Protein AF-A0A847V6Z3-F1 (afdb_monomer)

Sequence (481 aa):
MHSYRGIRRPATFFISTILIGAVSGVVPIGMDSVTYDQAKTHYAAGGTAWAGAWEASEIAVIRQHLLEARTAYANCLETTNAVNDPANAANLALLRTISAAYVDLADAALAMYDGAGAYAAGRYQMTSANYAAAATSFGSAAEKFDSSKTLFSRATGRLQSVVYAGTEFGDGTAYTAAIVSILDGKAAYMEEFSRYAAGWQHTALAYRAHANGDQATARSEASQGMVLFDGLRGSAAFGADAAANYGVLAALAGTPPSAPTTGPLNQINRGNTVFIGEFGLNLVSAGVTNGMTLGWFQAGSNVLAGSPDDMLIVSDAANFNVGAGTREGAWYDVNNRGAVPVINVKDPSLALRILRVNADGSTADVTDKTVTQSDRLTFRVDSNLAAVNEQRGAPAMVTIKVSDPNGNVYSHLLTTDATGADVLNSLQVGVTSDVYRVPGAGENGAMWYTDNANYGRGEYKAWAECNLNGMKDNYKDPSGA

Solvent-accessible surface area (backbone atoms only — not comparable to full-atom values): 25277 Å² total; per-residue (Å²): 134,90,83,90,82,88,86,84,86,83,88,79,88,83,82,91,79,90,80,91,76,93,78,85,89,82,91,77,92,83,71,86,71,68,45,72,68,58,24,50,52,24,42,51,49,14,50,53,24,46,51,48,28,71,73,42,86,48,69,72,58,22,51,48,21,32,52,51,13,26,50,23,13,48,52,17,30,53,41,38,73,68,38,89,50,81,92,46,44,46,44,38,52,36,50,32,40,50,23,52,18,48,30,29,43,28,52,15,54,49,26,40,55,52,12,52,52,27,37,54,51,13,53,54,25,48,78,68,68,37,21,70,63,10,19,56,24,10,42,55,12,14,55,24,14,43,48,15,18,54,24,29,54,50,19,39,57,35,54,74,67,59,61,41,78,86,32,93,84,45,84,50,64,70,62,48,56,57,50,37,58,54,41,53,52,49,19,56,51,24,44,53,49,12,39,48,26,40,16,50,14,24,42,22,48,13,54,41,24,47,76,72,67,37,58,69,57,12,28,54,26,16,51,54,15,29,60,36,17,53,80,28,45,84,38,93,88,44,11,71,62,22,44,53,51,27,42,55,27,24,55,71,38,74,44,79,56,73,71,64,84,62,71,31,84,40,51,34,46,54,50,31,77,45,40,46,8,27,42,54,24,23,30,49,73,32,72,45,48,63,70,39,44,33,22,30,51,64,90,92,59,58,76,86,81,54,78,58,83,44,78,45,73,34,77,41,23,69,55,31,65,37,48,69,83,61,72,68,41,48,27,26,41,67,88,68,65,65,100,62,36,37,35,27,35,36,78,78,48,81,44,71,41,37,25,38,46,43,98,88,51,51,74,45,86,43,60,101,53,92,77,57,80,66,40,30,26,29,44,33,41,41,32,70,48,19,57,39,22,77,71,34,75,49,47,43,52,35,38,50,42,41,24,46,67,88,67,53,67,51,82,54,36,50,16,36,34,92,87,68,48,83,41,79,26,79,38,67,44,65,35,71,36,45,74,26,71,50,85,25,80,15,57,75,33,16,30,31,34,47,59,44,89,93,50,78,89,73,63,67,50,74,47,67,46,55,54,56,54,49,16,50,78,44,25,68,59,80,82,74,118

Mean predicted aligned error: 17.6 Å

Radius of gyration: 31.76 Å; Cα contacts (8 Å, |Δi|>4): 892; chains: 1; bounding box: 58×81×106 Å

Foldseek 3Di:
DDDDDDDDDDDDDDDDDDDDDDDDDDDDDDDPQLDPVLLVVLQVQLVVLCVQLVVDPDPVSNLVSLVSNLVSLVVSLVSLVRDDDPLQVLVSQQSNLLSLLSNLQSLLVNLQSQLVVLQVQLVVCVVVLVLVSSLVSLLSSLVSLLSSLVSLVVSLVSLCVHDPPPHPVPDCPVVSVVVSVVSNVSSVVSNLRSLLSNLSSLVSQLSVCVVVVNLVSNLVSLVSSLVSLLVCLPPPVCNVVSQVSQCVSCVSNPHHRDHRPPLGLQEAAFQAEDEAQFWQHALVNLVDDAQFKKAADPPPDDLVPDHGPDIDGHRDNRIDHRAQPHDAAFIDGNVDGDPTGSYGYDYKDKDKWKWWQDLVLDTDTQRVHDDDQQTFIWMKIQIPQLSSCVRRVWFFKKAKWKAAPVGDIDQWAWDAAPVRDIDTDGRIDGDNDNIGTQAARHRSRGRHRCNPPVHDDDDMDMDMDTCSNNRCVRHDDVVPD

Secondary structure (DSSP, 8-state):
----------------------------S------HHHHHHHHHHHHHHHHHHHH--SHHHHHHHHHHHHHHHHHHHHHHHH---GGGHHHHHHHHHHHHHHHHHHHHHHHHHHHHHHHHHHHHHHHTT-HHHHHHHHHHHHHHHHHHHHHHHHHHHHHHT---TT-TT---HHHHHHHHHHHHHHHHHHHHHHHHHHHHHHHHHHHHHHHTT-HHHHHHHHHHHHHHHHTTTT-TTTHHHHHHHHHHHHHHTTS------SS-TTB--TT-EEETT--SBB-GGGT--TTPEEEE--TT--TTTSPPSEEEE-S-SSSB---TTPPSEEEEESSS--SS-SEEEE---EEEEEEEEPTTS-EEE-TTS---TT-EEEEEEEESTHHHHHHHSSPEEEEEEEE-TTSPBPSEEEEE-TTS-EEEEESEEEE-SSEEEPPPSSGGG-SEETTSTT--SS--EEEEEE-GGGHHHHSS-TT--

pLDDT: mean 82.25, std 18.71, range [22.94, 98.31]

Nearest PDB structures (foldseek):
  8ga7-assembly1_A  TM=3.301E-01  e=3.474E-01  synthetic construct
  8gjg-assembly1_A  TM=2.872E-01  e=2.477E-01  synthetic construct
  8fit-assembly1_A  TM=2.644E-01  e=5.632E-01  synthetic construct
  8qah-assembly2_B  TM=2.687E-01  e=1.006E+00  synthetic construct
  5cwq-assembly1_A  TM=2.459E-01  e=2.287E+00  synthetic construct

Structure (mmCIF, N/CA/C/O backbone):
data_AF-A0A847V6Z3-F1
#
_entry.id   AF-A0A847V6Z3-F1
#
loop_
_atom_site.group_PDB
_atom_site.id
_atom_site.type_symbol
_atom_site.label_atom_id
_atom_site.label_alt_id
_atom_site.label_comp_id
_atom_site.label_asym_id
_atom_site.label_entity_id
_atom_site.label_seq_id
_atom_site.pdbx_PDB_ins_code
_atom_site.Cartn_x
_atom_site.Cartn_y
_atom_site.Cartn_z
_atom_site.occupancy
_atom_site.B_iso_or_equiv
_atom_site.auth_seq_id
_atom_site.auth_comp_id
_atom_site.auth_asym_id
_atom_site.auth_atom_id
_atom_site.pdbx_PDB_model_num
ATOM 1 N N . MET A 1 1 ? 0.651 51.426 -16.068 1.00 28.17 1 MET A N 1
ATOM 2 C CA . MET A 1 1 ? 1.218 52.517 -16.892 1.00 28.17 1 MET A CA 1
ATOM 3 C C . MET A 1 1 ? 2.400 51.931 -17.663 1.00 28.17 1 MET A C 1
ATOM 5 O O . MET A 1 1 ? 3.298 51.442 -17.002 1.00 28.17 1 MET A O 1
ATOM 9 N N . HIS A 1 2 ? 2.341 51.962 -19.006 1.00 25.89 2 HIS A N 1
ATOM 10 C CA . HIS A 1 2 ? 3.351 51.542 -20.010 1.00 25.89 2 HIS A CA 1
ATOM 11 C C . HIS A 1 2 ? 3.792 50.059 -20.046 1.00 25.89 2 HIS A C 1
ATOM 13 O O . HIS A 1 2 ? 4.112 49.492 -19.019 1.00 25.89 2 HIS A O 1
ATOM 19 N N . SER A 1 3 ? 3.939 49.371 -21.184 1.00 26.00 3 SER A N 1
ATOM 20 C CA . SER A 1 3 ? 3.443 49.525 -22.561 1.00 26.00 3 SER A CA 1
ATOM 21 C C . SER A 1 3 ? 3.747 48.222 -23.332 1.00 26.00 3 SER A C 1
ATOM 23 O O . SER A 1 3 ? 4.693 47.507 -23.019 1.00 26.00 3 SER A O 1
ATOM 25 N N . TYR A 1 4 ? 2.922 47.953 -24.338 1.00 24.67 4 TYR A N 1
ATOM 26 C CA . TYR A 1 4 ? 2.870 46.825 -25.275 1.00 24.67 4 TYR A CA 1
ATOM 27 C C . TYR A 1 4 ? 3.973 46.823 -26.362 1.00 24.67 4 TYR A C 1
ATOM 29 O O . TYR A 1 4 ? 4.343 47.893 -26.842 1.00 24.67 4 TYR A O 1
ATOM 37 N N . ARG A 1 5 ? 4.352 45.622 -26.850 1.00 25.86 5 ARG A N 1
ATOM 38 C CA . ARG A 1 5 ? 4.636 45.194 -28.259 1.00 25.86 5 ARG A CA 1
ATOM 39 C C . ARG A 1 5 ? 5.151 43.736 -28.194 1.00 25.86 5 ARG A C 1
ATOM 41 O O . ARG A 1 5 ? 6.168 43.500 -27.567 1.00 25.86 5 ARG A O 1
ATOM 48 N N . GLY A 1 6 ? 4.433 42.689 -28.622 1.00 23.86 6 GLY A N 1
ATOM 49 C CA . GLY A 1 6 ? 4.052 42.336 -30.000 1.00 23.86 6 GLY A CA 1
ATOM 50 C C . GLY A 1 6 ? 5.198 41.549 -30.664 1.00 23.86 6 GLY A C 1
ATOM 51 O O . GLY A 1 6 ? 6.251 42.136 -30.859 1.00 23.86 6 GLY A O 1
ATOM 52 N N . ILE A 1 7 ? 5.057 40.246 -30.967 1.00 23.84 7 ILE A N 1
ATOM 53 C CA . ILE A 1 7 ? 4.913 39.720 -32.344 1.00 23.84 7 ILE A CA 1
ATOM 54 C C . ILE A 1 7 ? 4.455 38.233 -32.333 1.00 23.84 7 ILE A C 1
ATOM 56 O O . ILE A 1 7 ? 5.146 37.347 -31.849 1.00 23.84 7 ILE A O 1
ATOM 60 N N . ARG A 1 8 ? 3.248 38.035 -32.887 1.00 23.56 8 ARG A N 1
ATOM 61 C CA . ARG A 1 8 ? 2.703 36.983 -33.785 1.00 23.56 8 ARG A CA 1
ATOM 62 C C . ARG A 1 8 ? 3.029 35.489 -33.576 1.00 23.56 8 ARG A C 1
ATOM 64 O O . ARG A 1 8 ? 4.095 35.006 -33.931 1.00 23.56 8 ARG A O 1
ATOM 71 N N . ARG A 1 9 ? 1.971 34.743 -33.229 1.00 28.58 9 ARG A N 1
ATOM 72 C CA . ARG A 1 9 ? 1.729 33.341 -33.626 1.00 28.58 9 ARG A CA 1
ATOM 73 C C . ARG A 1 9 ? 1.228 33.272 -35.080 1.00 28.58 9 ARG A C 1
ATOM 75 O O . ARG A 1 9 ? 0.547 34.209 -35.506 1.00 28.58 9 ARG A O 1
ATOM 82 N N . PRO A 1 10 ? 1.368 32.119 -35.749 1.00 23.59 10 PRO A N 1
ATOM 83 C CA . PRO A 1 10 ? 0.297 31.592 -36.576 1.00 23.59 10 PRO A CA 1
ATOM 84 C C . PRO A 1 10 ? -0.229 30.277 -35.994 1.00 23.59 10 PRO A C 1
ATOM 86 O O . PRO A 1 10 ? 0.521 29.376 -35.629 1.00 23.59 10 PRO A O 1
ATOM 89 N N . ALA A 1 11 ? -1.552 30.215 -35.890 1.00 27.08 11 ALA A N 1
ATOM 90 C CA . ALA A 1 11 ? -2.308 28.991 -35.728 1.00 27.08 11 ALA A CA 1
ATOM 91 C C . ALA A 1 11 ? -2.389 28.283 -37.084 1.00 27.08 11 ALA A C 1
ATOM 93 O O . ALA A 1 11 ? -2.680 28.936 -38.086 1.00 27.08 11 ALA A O 1
ATOM 94 N N . THR A 1 12 ? -2.221 26.963 -37.095 1.00 24.16 12 THR A N 1
ATOM 95 C CA . THR A 1 12 ? -2.609 26.135 -38.238 1.00 24.16 12 THR A CA 1
ATOM 96 C C . THR A 1 12 ? -3.483 24.999 -37.728 1.00 24.16 12 THR A C 1
ATOM 98 O O . THR A 1 12 ? -3.008 24.029 -37.146 1.00 24.16 12 THR A O 1
ATOM 101 N N . PHE A 1 13 ? -4.788 25.184 -37.919 1.00 24.31 13 PHE A N 1
ATOM 102 C CA . PHE A 1 13 ? -5.783 24.123 -38.025 1.00 24.31 13 PHE A CA 1
ATOM 103 C C . PHE A 1 13 ? -5.398 23.209 -39.195 1.00 24.31 13 PHE A C 1
ATOM 105 O O . PHE A 1 13 ? -5.141 23.721 -40.283 1.00 24.31 13 PHE A O 1
ATOM 112 N N . PHE A 1 14 ? -5.454 21.887 -39.026 1.00 22.94 14 PHE A N 1
ATOM 113 C CA . PHE A 1 14 ? -5.638 20.987 -40.163 1.00 22.94 14 PHE A CA 1
ATOM 114 C C . PHE A 1 14 ? -6.840 20.081 -39.921 1.00 22.94 14 PHE A C 1
ATOM 116 O O . PHE A 1 14 ? -6.891 19.277 -38.993 1.00 22.94 14 PHE A O 1
ATOM 123 N N . ILE A 1 15 ? -7.835 20.316 -40.769 1.00 23.59 15 ILE A N 1
ATOM 124 C CA . ILE A 1 15 ? -9.078 19.578 -40.928 1.00 23.59 15 ILE A CA 1
ATOM 125 C C . ILE A 1 15 ? -8.773 18.309 -41.732 1.00 23.59 15 ILE A C 1
ATOM 127 O O . ILE A 1 15 ? -8.023 18.342 -42.705 1.00 23.59 15 ILE A O 1
ATOM 131 N N . SER A 1 16 ? -9.386 17.200 -41.320 1.00 27.44 16 SER A N 1
ATOM 132 C CA . SER A 1 16 ? -9.438 15.939 -42.060 1.00 27.44 16 SER A CA 1
ATOM 133 C C . SER A 1 16 ? -10.094 16.115 -43.428 1.00 27.44 16 SER A C 1
ATOM 135 O O . SER A 1 16 ? -11.208 16.625 -43.516 1.00 27.44 16 SER A O 1
ATOM 137 N N . THR A 1 17 ? -9.476 15.601 -44.490 1.00 25.45 17 THR A N 1
ATOM 138 C CA . THR A 1 17 ? -10.199 15.148 -45.689 1.00 25.45 17 THR A CA 1
ATOM 139 C C . THR A 1 17 ? -9.391 14.038 -46.362 1.00 25.45 17 THR A C 1
ATOM 141 O O . THR A 1 17 ? -8.357 14.292 -46.970 1.00 25.45 17 THR A O 1
ATOM 144 N N . ILE A 1 18 ? -9.862 12.796 -46.231 1.00 27.97 18 ILE A N 1
ATOM 145 C CA . ILE A 1 18 ? -9.430 11.663 -47.055 1.00 27.97 18 ILE A CA 1
ATOM 146 C C . ILE A 1 18 ? -10.244 11.744 -48.347 1.00 27.97 18 ILE A C 1
ATOM 148 O O . ILE A 1 18 ? -11.468 11.615 -48.310 1.00 27.97 18 ILE A O 1
ATOM 152 N N . LEU A 1 19 ? -9.577 11.971 -49.479 1.00 23.50 19 LEU A N 1
ATOM 153 C CA . LEU A 1 19 ? -10.175 11.839 -50.804 1.00 23.50 19 LEU A CA 1
ATOM 154 C C . LEU A 1 19 ? -9.671 10.532 -51.427 1.00 23.50 19 LEU A C 1
ATOM 156 O O . LEU A 1 19 ? -8.484 10.379 -51.707 1.00 23.50 19 LEU A O 1
ATOM 160 N N . ILE A 1 20 ? -10.587 9.584 -51.616 1.00 37.03 20 ILE A N 1
ATOM 161 C CA . ILE A 1 20 ? -10.365 8.345 -52.364 1.00 37.03 20 ILE A CA 1
ATOM 162 C C . ILE A 1 20 ? -10.402 8.695 -53.855 1.00 37.03 20 ILE A C 1
ATOM 164 O O . ILE A 1 20 ? -11.413 9.189 -54.349 1.00 37.03 20 ILE A O 1
ATOM 168 N N . GLY A 1 21 ? -9.315 8.413 -54.571 1.00 26.03 21 GLY A N 1
ATOM 169 C CA . GLY A 1 21 ? -9.250 8.484 -56.027 1.00 26.03 21 GLY A CA 1
ATOM 170 C C . GLY A 1 21 ? -8.471 7.292 -56.569 1.00 26.03 21 GLY A C 1
ATOM 171 O O . GLY A 1 21 ? -7.253 7.234 -56.436 1.00 26.03 21 GLY A O 1
ATOM 172 N N . ALA A 1 22 ? -9.178 6.330 -57.159 1.00 36.47 22 ALA A N 1
ATOM 173 C CA . ALA A 1 22 ? -8.574 5.246 -57.921 1.00 36.47 22 ALA A CA 1
ATOM 174 C C . ALA A 1 22 ? -8.171 5.759 -59.312 1.00 36.47 22 ALA A C 1
ATOM 176 O O . ALA A 1 22 ? -9.026 6.257 -60.042 1.00 36.47 22 ALA A O 1
ATOM 177 N N . VAL A 1 23 ? -6.904 5.588 -59.700 1.00 29.31 23 VAL A N 1
ATOM 178 C CA . VAL A 1 23 ? -6.476 5.604 -61.108 1.00 29.31 23 VAL A CA 1
ATOM 179 C C . VAL A 1 23 ? -5.430 4.512 -61.314 1.00 29.31 23 VAL A C 1
ATOM 181 O O . VAL A 1 23 ? -4.400 4.468 -60.645 1.00 29.31 23 VAL A O 1
ATOM 184 N N . SER A 1 24 ? -5.738 3.606 -62.236 1.00 33.91 24 SER A N 1
ATOM 185 C CA . SER A 1 24 ? -4.881 2.520 -62.691 1.00 33.91 24 SER A CA 1
ATOM 186 C C . SER A 1 24 ? -3.694 3.029 -63.514 1.00 33.91 24 SER A C 1
ATOM 188 O O . SER A 1 24 ? -3.864 3.846 -64.411 1.00 33.91 24 SER A O 1
ATOM 190 N N . GLY A 1 25 ? -2.524 2.434 -63.265 1.00 44.69 25 GLY A N 1
ATOM 191 C CA . GLY A 1 25 ? -1.534 2.097 -64.290 1.00 44.69 25 GLY A CA 1
ATOM 192 C C . GLY A 1 25 ? -0.733 3.230 -64.929 1.00 44.69 25 GLY A C 1
ATOM 193 O O . GLY A 1 25 ? -0.980 3.545 -66.082 1.00 44.69 25 GLY A O 1
ATOM 194 N N . VAL A 1 26 ? 0.318 3.697 -64.245 1.00 31.36 26 VAL A N 1
ATOM 195 C CA . VAL A 1 26 ? 1.636 4.041 -64.822 1.00 31.36 26 VAL A CA 1
ATOM 196 C C . VAL A 1 26 ? 2.671 3.830 -63.709 1.00 31.36 26 VAL A C 1
ATOM 198 O O . VAL A 1 26 ? 2.477 4.330 -62.606 1.00 31.36 26 VAL A O 1
ATOM 201 N N . VAL A 1 27 ? 3.751 3.088 -63.969 1.00 44.22 27 VAL A N 1
ATOM 202 C CA . VAL A 1 27 ? 4.926 3.016 -63.081 1.00 44.22 27 VAL A CA 1
ATOM 203 C C . VAL A 1 27 ? 5.887 4.144 -63.462 1.00 44.22 27 VAL A C 1
ATOM 205 O O . VAL A 1 27 ? 6.318 4.175 -64.617 1.00 44.22 27 VAL A O 1
ATOM 208 N N . PRO A 1 28 ? 6.284 5.017 -62.518 1.00 37.88 28 PRO A N 1
ATOM 209 C CA . PRO A 1 28 ? 7.548 5.729 -62.622 1.00 37.88 28 PRO A CA 1
ATOM 210 C C . PRO A 1 28 ? 8.499 5.386 -61.467 1.00 37.88 28 PRO A C 1
ATOM 212 O O . PRO A 1 28 ? 8.147 5.346 -60.292 1.00 37.88 28 PRO A O 1
ATOM 215 N N . ILE A 1 29 ? 9.732 5.143 -61.892 1.00 43.31 29 ILE A N 1
ATOM 216 C CA . ILE A 1 29 ? 10.972 4.876 -61.169 1.00 43.31 29 ILE A CA 1
ATOM 217 C C . ILE A 1 29 ? 11.261 6.006 -60.165 1.00 43.31 29 ILE A C 1
ATOM 219 O O . ILE A 1 29 ? 11.210 7.177 -60.537 1.00 43.31 29 ILE A O 1
ATOM 223 N N . GLY A 1 30 ? 11.596 5.637 -58.921 1.00 36.31 30 GLY A N 1
ATOM 224 C CA . GLY A 1 30 ? 11.995 6.568 -57.857 1.00 36.31 30 GLY A CA 1
ATOM 225 C C . GLY A 1 30 ? 11.193 6.459 -56.556 1.00 36.31 30 GLY A C 1
ATOM 226 O O . GLY A 1 30 ? 10.849 7.484 -55.982 1.00 36.31 30 GLY A O 1
ATOM 227 N N . MET A 1 31 ? 10.858 5.252 -56.090 1.00 39.50 31 MET A N 1
ATOM 228 C CA . MET A 1 31 ? 10.530 5.057 -54.673 1.00 39.50 31 MET A CA 1
ATOM 229 C C . MET A 1 31 ? 11.810 4.603 -53.987 1.00 39.50 31 MET A C 1
ATOM 231 O O . MET A 1 31 ? 12.347 3.563 -54.367 1.00 39.50 31 MET A O 1
ATOM 235 N N . ASP A 1 32 ? 12.301 5.362 -53.009 1.00 48.00 32 ASP A N 1
ATOM 236 C CA . ASP A 1 32 ? 13.243 4.825 -52.030 1.00 48.00 32 ASP A CA 1
ATOM 237 C C . ASP A 1 32 ? 12.565 3.596 -51.413 1.00 48.00 32 ASP A C 1
ATOM 239 O O . ASP A 1 32 ? 11.625 3.719 -50.627 1.00 48.00 32 ASP A O 1
ATOM 243 N N . SER A 1 33 ? 12.942 2.399 -51.866 1.00 67.25 33 SER A N 1
ATOM 244 C CA . SER A 1 33 ? 12.364 1.162 -51.357 1.00 67.25 33 SER A CA 1
ATOM 245 C C . SER A 1 33 ? 12.696 1.097 -49.878 1.00 67.25 33 SER A C 1
ATOM 247 O O . SER A 1 33 ? 13.878 1.120 -49.534 1.00 67.25 33 SER A O 1
ATOM 249 N N . VAL A 1 34 ? 11.679 1.036 -49.019 1.00 77.94 34 VAL A N 1
ATOM 250 C CA . VAL A 1 34 ? 11.898 0.890 -47.581 1.00 77.94 34 VAL A CA 1
ATOM 251 C C . VAL A 1 34 ? 12.823 -0.296 -47.311 1.00 77.94 34 VAL A C 1
ATOM 253 O O . VAL A 1 34 ? 12.626 -1.374 -47.877 1.00 77.94 34 VAL A O 1
ATOM 256 N N . THR A 1 35 ? 13.864 -0.096 -46.501 1.00 91.00 35 THR A N 1
ATOM 257 C CA . THR A 1 35 ? 14.919 -1.104 -46.289 1.00 91.00 35 THR A CA 1
ATOM 258 C C . THR A 1 35 ? 14.943 -1.643 -44.864 1.00 91.00 35 THR A C 1
ATOM 260 O O . THR A 1 35 ? 14.463 -1.014 -43.918 1.00 91.00 35 THR A O 1
ATOM 263 N N . TYR A 1 36 ? 15.575 -2.807 -44.688 1.00 91.25 36 TYR A N 1
ATOM 264 C CA . TYR A 1 36 ? 15.895 -3.333 -43.361 1.00 91.25 36 TYR A CA 1
ATOM 265 C C . TYR A 1 36 ? 16.751 -2.352 -42.534 1.00 91.25 36 TYR A C 1
ATOM 267 O O . TYR A 1 36 ? 16.512 -2.173 -41.339 1.00 91.25 36 TYR A O 1
ATOM 275 N N . ASP A 1 37 ? 17.700 -1.650 -43.162 1.00 92.69 37 ASP A N 1
ATOM 276 C CA . ASP A 1 37 ? 18.532 -0.661 -42.469 1.00 92.69 37 ASP A CA 1
ATOM 277 C C . ASP A 1 37 ? 17.717 0.527 -41.939 1.00 92.69 37 ASP A C 1
ATOM 279 O O . ASP A 1 37 ? 17.954 0.970 -40.816 1.00 92.69 37 ASP A O 1
ATOM 283 N N . GLN A 1 38 ? 16.703 0.988 -42.679 1.00 93.06 38 GLN A N 1
ATOM 284 C CA . GLN A 1 38 ? 15.783 2.023 -42.195 1.00 93.06 38 GLN A CA 1
ATOM 285 C C . GLN A 1 38 ? 14.971 1.542 -40.982 1.00 93.06 38 GLN A C 1
ATOM 287 O O . GLN A 1 38 ? 14.821 2.288 -40.012 1.00 93.06 38 GLN A O 1
ATOM 292 N N . ALA A 1 39 ? 14.514 0.283 -40.977 1.00 94.00 39 ALA A N 1
ATOM 293 C CA . ALA A 1 39 ? 13.859 -0.303 -39.805 1.00 94.00 39 ALA A CA 1
ATOM 294 C C . ALA A 1 39 ? 14.789 -0.306 -38.578 1.00 94.00 39 ALA A C 1
ATOM 296 O O . ALA A 1 39 ? 14.373 0.095 -37.491 1.00 94.00 39 ALA A O 1
ATOM 297 N N . LYS A 1 40 ? 16.069 -0.668 -38.747 1.00 95.50 40 LYS A N 1
ATOM 298 C CA . LYS A 1 40 ? 17.067 -0.588 -37.665 1.00 95.50 40 LYS A CA 1
ATOM 299 C C . LYS A 1 40 ? 17.294 0.837 -37.173 1.00 95.50 40 LYS A C 1
ATOM 301 O O . LYS A 1 40 ? 17.427 1.036 -35.969 1.00 95.50 40 LYS A O 1
ATOM 306 N N . THR A 1 41 ? 17.325 1.828 -38.064 1.00 96.56 41 THR A N 1
ATOM 307 C CA . THR A 1 41 ? 17.448 3.238 -37.665 1.00 96.56 41 THR A CA 1
ATOM 308 C C . THR A 1 41 ? 16.276 3.665 -36.783 1.00 96.56 41 THR A C 1
ATOM 310 O O . THR A 1 41 ? 16.495 4.272 -35.735 1.00 96.56 41 THR A O 1
ATOM 313 N N . HIS A 1 42 ? 15.044 3.305 -37.151 1.00 96.12 42 HIS A N 1
ATOM 314 C CA . HIS A 1 42 ? 13.867 3.579 -36.324 1.00 96.12 42 HIS A CA 1
ATOM 315 C C . HIS A 1 42 ? 13.908 2.839 -34.983 1.00 96.12 42 HIS A C 1
ATOM 317 O O . HIS A 1 42 ? 13.629 3.441 -33.947 1.00 96.12 42 HIS A O 1
ATOM 323 N N . TYR A 1 43 ? 14.313 1.568 -34.984 1.00 96.44 43 TYR A N 1
ATOM 324 C CA . TYR A 1 43 ? 14.486 0.784 -33.762 1.00 96.44 43 TYR A CA 1
ATOM 325 C C . TYR A 1 43 ? 15.513 1.416 -32.808 1.00 96.44 43 TYR A C 1
ATOM 327 O O . TYR A 1 43 ? 15.230 1.602 -31.626 1.00 96.44 43 TYR A O 1
ATOM 335 N N . ALA A 1 44 ? 16.680 1.812 -33.324 1.00 95.81 44 ALA A N 1
ATOM 336 C CA . ALA A 1 44 ? 17.725 2.467 -32.541 1.00 95.81 44 ALA A CA 1
ATOM 337 C C . ALA A 1 44 ? 17.258 3.817 -31.975 1.00 95.81 44 ALA A C 1
ATOM 339 O O . ALA A 1 44 ? 17.475 4.089 -30.796 1.00 95.81 44 ALA A O 1
ATOM 340 N N . ALA A 1 45 ? 16.557 4.628 -32.777 1.00 95.69 45 ALA A N 1
ATOM 341 C CA . ALA A 1 45 ? 15.968 5.885 -32.314 1.00 95.69 45 ALA A CA 1
ATOM 342 C C . ALA A 1 45 ? 14.952 5.661 -31.180 1.00 95.69 45 ALA A C 1
ATOM 344 O O . ALA A 1 45 ? 14.949 6.408 -30.201 1.00 95.69 45 ALA A O 1
ATOM 345 N N . GLY A 1 46 ? 14.140 4.601 -31.274 1.00 96.38 46 GLY A N 1
ATOM 346 C CA . GLY A 1 46 ? 13.231 4.187 -30.205 1.00 96.38 46 GLY A CA 1
ATOM 347 C C . GLY A 1 46 ? 13.971 3.812 -28.924 1.00 96.38 46 GLY A C 1
ATOM 348 O O . GLY A 1 46 ? 13.581 4.251 -27.843 1.00 96.38 46 GLY A O 1
ATOM 349 N N . GLY A 1 47 ? 15.073 3.067 -29.041 1.00 94.00 47 GLY A N 1
ATOM 350 C CA . GLY A 1 47 ? 15.938 2.711 -27.914 1.00 94.00 47 GLY A CA 1
ATOM 351 C C . GLY A 1 47 ? 16.563 3.930 -27.234 1.00 94.00 47 GLY A C 1
ATOM 352 O O . GLY A 1 47 ? 16.522 4.036 -26.010 1.00 94.00 47 GLY A O 1
ATOM 353 N N . THR A 1 48 ? 17.083 4.882 -28.012 1.00 96.94 48 THR A N 1
ATOM 354 C CA . THR A 1 48 ? 17.655 6.131 -27.486 1.00 96.94 48 THR A CA 1
ATOM 355 C C . THR A 1 48 ? 16.611 6.978 -26.764 1.00 96.94 48 THR A C 1
ATOM 357 O O . THR A 1 48 ? 16.864 7.427 -25.650 1.00 96.94 48 THR A O 1
ATOM 360 N N . ALA A 1 49 ? 15.429 7.169 -27.354 1.00 96.38 49 ALA A N 1
ATOM 361 C CA . ALA A 1 49 ? 14.357 7.924 -26.709 1.00 96.38 49 ALA A CA 1
ATOM 362 C C . ALA A 1 49 ? 13.858 7.221 -25.434 1.00 96.38 49 ALA A C 1
ATOM 364 O O . ALA A 1 49 ? 13.653 7.865 -24.409 1.00 96.38 49 ALA A O 1
ATOM 365 N N . TRP A 1 50 ? 13.737 5.889 -25.457 1.00 93.00 50 TRP A N 1
ATOM 366 C CA . TRP A 1 50 ? 13.377 5.106 -24.274 1.00 93.00 50 TRP A CA 1
ATOM 367 C C . TRP A 1 50 ? 14.396 5.272 -23.138 1.00 93.00 50 TRP A C 1
ATOM 369 O O . TRP A 1 50 ? 14.010 5.472 -21.989 1.00 93.00 50 TRP A O 1
ATOM 379 N N . ALA A 1 51 ? 15.693 5.234 -23.453 1.00 92.44 51 ALA A N 1
ATOM 380 C CA . ALA A 1 51 ? 16.751 5.493 -22.480 1.00 92.44 51 ALA A CA 1
ATOM 381 C C . ALA A 1 51 ? 16.682 6.930 -21.931 1.00 92.44 51 ALA A C 1
ATOM 383 O O . ALA A 1 51 ? 16.761 7.123 -20.721 1.00 92.44 51 ALA A O 1
ATOM 384 N N . GLY A 1 52 ? 16.423 7.922 -22.789 1.00 90.06 52 GLY A N 1
ATOM 385 C CA . GLY A 1 52 ? 16.220 9.311 -22.365 1.00 90.06 52 GLY A CA 1
ATOM 386 C C . GLY A 1 52 ? 15.065 9.476 -21.372 1.00 90.06 52 GLY A C 1
ATOM 387 O O . GLY A 1 52 ? 15.170 10.246 -20.420 1.00 90.06 52 GLY A O 1
ATOM 388 N N . ALA A 1 53 ? 13.983 8.702 -21.522 1.00 89.31 53 ALA A N 1
ATOM 389 C CA . ALA A 1 53 ? 12.886 8.694 -20.552 1.00 89.31 53 ALA A CA 1
ATOM 390 C C . ALA A 1 53 ? 13.311 8.163 -19.169 1.00 89.31 53 ALA A C 1
ATOM 392 O O . ALA A 1 53 ? 12.759 8.601 -18.164 1.00 89.31 53 ALA A O 1
ATOM 393 N N . TRP A 1 54 ? 14.274 7.238 -19.107 1.00 82.25 54 TRP A N 1
ATOM 394 C CA . TRP A 1 54 ? 14.807 6.689 -17.853 1.00 82.25 54 TRP A CA 1
ATOM 395 C C . TRP A 1 54 ? 15.784 7.643 -17.153 1.00 82.25 54 TRP A C 1
ATOM 397 O O . TRP A 1 54 ? 15.858 7.669 -15.928 1.00 82.25 54 TRP A O 1
ATOM 407 N N . GLU A 1 55 ? 16.536 8.424 -17.928 1.00 87.12 55 GLU A N 1
ATOM 408 C CA . GLU A 1 55 ? 17.511 9.392 -17.412 1.00 87.12 55 GLU A CA 1
ATOM 409 C C . GLU A 1 55 ? 16.867 10.715 -16.970 1.00 87.12 55 GLU A C 1
ATOM 411 O O . GLU A 1 55 ? 17.434 11.449 -16.159 1.00 87.12 55 GLU A O 1
ATOM 416 N N . ALA A 1 56 ? 15.682 11.033 -17.490 1.00 85.62 56 ALA A N 1
ATOM 417 C CA . ALA A 1 56 ? 14.967 12.252 -17.149 1.00 85.62 56 ALA A CA 1
ATOM 418 C C . ALA A 1 56 ? 14.338 12.188 -15.744 1.00 85.62 56 ALA A C 1
ATOM 420 O O . ALA A 1 56 ? 13.707 11.208 -15.358 1.00 85.62 56 ALA A O 1
ATOM 421 N N . SER A 1 57 ? 14.441 13.290 -14.997 1.00 86.81 57 SER A N 1
ATOM 422 C CA . SER A 1 57 ? 13.779 13.475 -13.696 1.00 86.81 57 SER A CA 1
ATOM 423 C C . SER A 1 57 ? 12.454 14.240 -13.795 1.00 86.81 57 SER A C 1
ATOM 425 O O . SER A 1 57 ? 11.575 14.087 -12.948 1.00 86.81 57 SER A O 1
ATOM 427 N N . GLU A 1 58 ? 12.294 15.064 -14.833 1.00 89.25 58 GLU A N 1
ATOM 428 C CA . GLU A 1 58 ? 11.124 15.920 -15.030 1.00 89.25 58 GLU A CA 1
ATOM 429 C C . GLU A 1 58 ? 10.000 15.176 -15.757 1.00 89.25 58 GLU A C 1
ATOM 431 O O . GLU A 1 58 ? 10.169 14.747 -16.898 1.00 89.25 58 GLU A O 1
ATOM 436 N N . ILE A 1 59 ? 8.806 15.098 -15.155 1.00 84.12 59 ILE A N 1
ATOM 437 C CA . ILE A 1 59 ? 7.658 14.346 -15.711 1.00 84.12 59 ILE A CA 1
ATOM 438 C C . ILE A 1 59 ? 7.314 14.784 -17.143 1.00 84.12 59 ILE A C 1
ATOM 440 O O . ILE A 1 59 ? 6.981 13.952 -17.987 1.00 84.12 59 ILE A O 1
ATOM 444 N N . ALA A 1 60 ? 7.397 16.084 -17.439 1.00 86.81 60 ALA A N 1
ATOM 445 C CA . ALA A 1 60 ? 7.128 16.599 -18.781 1.00 86.81 60 ALA A CA 1
ATOM 446 C C . ALA A 1 60 ? 8.148 16.091 -19.816 1.00 86.81 60 ALA A C 1
ATOM 448 O O . ALA A 1 60 ? 7.762 15.740 -20.931 1.00 86.81 60 ALA A O 1
ATOM 449 N N . VAL A 1 61 ? 9.423 16.003 -19.429 1.00 91.50 61 VAL A N 1
ATOM 450 C CA . VAL A 1 61 ? 10.515 15.514 -20.281 1.00 91.50 61 VAL A CA 1
ATOM 451 C C . VAL A 1 61 ? 10.426 13.998 -20.447 1.00 91.50 61 VAL A C 1
ATOM 453 O O . VAL A 1 61 ? 10.541 13.499 -21.563 1.00 91.50 61 VAL A O 1
ATOM 456 N N . ILE A 1 62 ? 10.104 13.265 -19.376 1.00 91.94 62 ILE A N 1
ATOM 457 C CA . ILE A 1 62 ? 9.846 11.819 -19.439 1.00 91.94 62 ILE A CA 1
ATOM 458 C C . ILE A 1 62 ? 8.736 11.522 -20.457 1.00 91.94 62 ILE A C 1
ATOM 460 O O . ILE A 1 62 ? 8.911 10.695 -21.349 1.00 91.94 62 ILE A O 1
ATOM 464 N N . ARG A 1 63 ? 7.597 12.226 -20.375 1.00 93.81 63 ARG A N 1
ATOM 465 C CA . ARG A 1 63 ? 6.481 12.050 -21.321 1.00 93.81 63 ARG A CA 1
ATOM 466 C C . ARG A 1 63 ? 6.874 12.365 -22.759 1.00 93.81 63 ARG A C 1
ATOM 468 O O . ARG A 1 63 ? 6.451 11.652 -23.665 1.00 93.81 63 ARG A O 1
ATOM 475 N N . GLN A 1 64 ? 7.668 13.412 -22.969 1.00 95.50 64 GLN A N 1
ATOM 476 C CA . GLN A 1 64 ? 8.174 13.744 -24.295 1.00 95.50 64 GLN A CA 1
ATOM 477 C C . GLN A 1 64 ? 8.997 12.583 -24.871 1.00 95.50 64 GLN A C 1
ATOM 479 O O . GLN A 1 64 ? 8.705 12.119 -25.971 1.00 95.50 64 GLN A O 1
ATOM 484 N N . HIS A 1 65 ? 9.954 12.060 -24.108 1.00 97.00 65 HIS A N 1
ATOM 485 C CA . HIS A 1 65 ? 10.774 10.933 -24.543 1.00 97.00 65 HIS A CA 1
ATOM 486 C C . HIS A 1 65 ? 9.966 9.650 -24.772 1.00 97.00 65 HIS A C 1
ATOM 488 O O . HIS A 1 65 ? 10.222 8.928 -25.733 1.00 97.00 65 HIS A O 1
ATOM 494 N N . LEU A 1 66 ? 8.935 9.384 -23.966 1.00 97.38 66 LEU A N 1
ATOM 495 C CA . LEU A 1 66 ? 8.024 8.259 -24.201 1.00 97.38 66 LEU A CA 1
ATOM 496 C C . LEU A 1 66 ? 7.239 8.409 -25.515 1.00 97.38 66 LEU A C 1
ATOM 498 O O . LEU A 1 66 ? 7.067 7.427 -26.234 1.00 97.38 66 LEU A O 1
ATOM 502 N N . LEU A 1 67 ? 6.798 9.622 -25.868 1.00 97.81 67 LEU A N 1
ATOM 503 C CA . LEU A 1 67 ? 6.132 9.896 -27.150 1.00 97.81 67 LEU A CA 1
ATOM 504 C C . LEU A 1 67 ? 7.086 9.746 -28.343 1.00 97.81 67 LEU A C 1
ATOM 506 O O . LEU A 1 67 ? 6.701 9.197 -29.380 1.00 97.81 67 LEU A O 1
ATOM 510 N N . GLU A 1 68 ? 8.328 10.206 -28.198 1.00 97.69 68 GLU A N 1
ATOM 511 C CA . GLU A 1 68 ? 9.392 10.030 -29.191 1.00 97.69 68 GLU A CA 1
ATOM 512 C C . GLU A 1 68 ? 9.701 8.539 -29.395 1.00 97.69 68 GLU A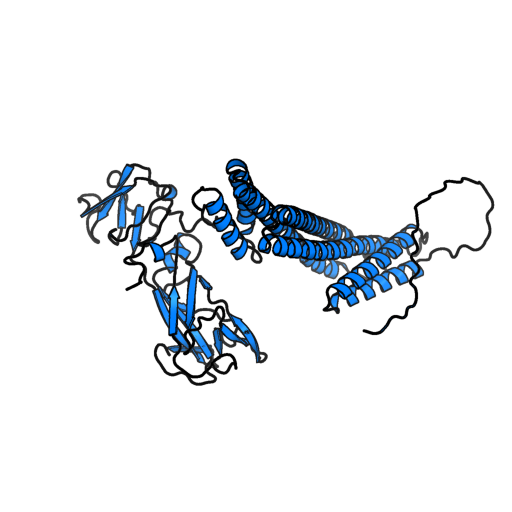 C 1
ATOM 514 O O . GLU A 1 68 ? 9.696 8.059 -30.532 1.00 97.69 68 GLU A O 1
ATOM 519 N N . ALA A 1 69 ? 9.861 7.782 -28.304 1.00 98.00 69 ALA A N 1
ATOM 520 C CA . ALA A 1 69 ? 10.088 6.340 -28.336 1.00 98.00 69 ALA A CA 1
ATOM 521 C C . ALA A 1 69 ? 8.924 5.606 -29.007 1.00 98.00 69 ALA A C 1
ATOM 523 O O . ALA A 1 69 ? 9.133 4.837 -29.946 1.00 98.00 69 ALA A O 1
ATOM 524 N N . ARG A 1 70 ? 7.686 5.893 -28.587 1.00 98.25 70 ARG A N 1
ATOM 525 C CA . ARG A 1 70 ? 6.466 5.340 -29.188 1.00 98.25 70 ARG A CA 1
ATOM 526 C C . ARG A 1 70 ? 6.433 5.564 -30.698 1.00 98.25 70 ARG A C 1
ATOM 528 O O . ARG A 1 70 ? 6.165 4.632 -31.451 1.00 98.25 70 ARG A O 1
ATOM 535 N N . THR A 1 71 ? 6.700 6.793 -31.135 1.00 98.12 71 THR A N 1
ATOM 536 C CA . THR A 1 71 ? 6.682 7.172 -32.554 1.00 98.12 71 THR A CA 1
ATOM 537 C C . THR A 1 71 ? 7.756 6.420 -33.334 1.00 98.12 71 THR A C 1
ATOM 539 O O . THR A 1 71 ? 7.474 5.860 -34.389 1.00 98.12 71 THR A O 1
ATOM 542 N N . ALA A 1 72 ? 8.974 6.342 -32.800 1.00 97.25 72 ALA A N 1
ATOM 543 C CA . ALA A 1 72 ? 10.071 5.634 -33.446 1.00 97.25 72 ALA A CA 1
ATOM 544 C C . ALA A 1 72 ? 9.801 4.122 -33.570 1.00 97.25 72 ALA A C 1
ATOM 546 O O . ALA A 1 72 ? 9.992 3.555 -34.646 1.00 97.25 72 ALA A O 1
ATOM 547 N N . TYR A 1 73 ? 9.277 3.474 -32.525 1.00 98.25 73 TYR A N 1
ATOM 548 C CA . TYR A 1 73 ? 8.897 2.060 -32.596 1.00 98.25 73 TYR A CA 1
ATOM 549 C C . TYR A 1 73 ? 7.691 1.812 -33.512 1.00 98.25 73 TYR A C 1
ATOM 551 O O . TYR A 1 73 ? 7.665 0.801 -34.213 1.00 98.25 73 TYR A O 1
ATOM 559 N N . ALA A 1 74 ? 6.724 2.733 -33.580 1.00 98.06 74 ALA A N 1
ATOM 560 C CA . ALA A 1 74 ? 5.627 2.650 -34.544 1.00 98.06 74 ALA A CA 1
ATOM 561 C C . ALA A 1 74 ? 6.136 2.747 -35.993 1.00 98.06 74 ALA A C 1
ATOM 563 O O . ALA A 1 74 ? 5.758 1.924 -36.826 1.00 98.06 74 ALA A O 1
ATOM 564 N N . ASN A 1 75 ? 7.064 3.667 -36.273 1.00 96.56 75 ASN A N 1
ATOM 565 C CA . ASN A 1 75 ? 7.703 3.785 -37.586 1.00 96.56 75 ASN A CA 1
ATOM 566 C C . ASN A 1 75 ? 8.519 2.530 -37.933 1.00 96.56 75 ASN A C 1
ATOM 568 O O . ASN A 1 75 ? 8.483 2.062 -39.070 1.00 96.56 75 ASN A O 1
ATOM 572 N N . CYS A 1 76 ? 9.220 1.937 -36.958 1.00 97.38 76 CYS A N 1
ATOM 573 C CA . CYS A 1 76 ? 9.899 0.651 -37.137 1.00 97.38 76 CYS A CA 1
ATOM 574 C C . CYS A 1 76 ? 8.898 -0.459 -37.493 1.00 97.38 76 CYS A C 1
ATOM 576 O O . CYS A 1 76 ? 9.110 -1.214 -38.441 1.00 97.38 76 CYS A O 1
ATOM 578 N N . LEU A 1 77 ? 7.775 -0.542 -36.776 1.00 96.44 77 LEU A N 1
ATOM 579 C CA . LEU A 1 77 ? 6.726 -1.527 -37.033 1.00 96.44 77 LEU A CA 1
ATOM 580 C C . LEU A 1 77 ? 6.123 -1.370 -38.438 1.00 96.44 77 LEU A C 1
ATOM 582 O O . LEU A 1 77 ? 5.975 -2.353 -39.159 1.00 96.44 77 LEU A O 1
ATOM 586 N N . GLU A 1 78 ? 5.813 -0.145 -38.853 1.00 95.56 78 GLU A N 1
ATOM 587 C CA . GLU A 1 78 ? 5.312 0.141 -40.200 1.00 95.56 78 GLU A CA 1
ATOM 588 C C . GLU A 1 78 ? 6.344 -0.227 -41.275 1.00 95.56 78 GLU A C 1
ATOM 590 O O . GLU A 1 78 ? 6.026 -0.951 -42.220 1.00 95.56 78 GLU A O 1
ATOM 595 N N . THR A 1 79 ? 7.604 0.169 -41.076 1.00 94.88 79 THR A N 1
ATOM 596 C CA . THR A 1 79 ? 8.706 -0.136 -42.000 1.00 94.88 79 THR A CA 1
ATOM 597 C C . THR A 1 79 ? 8.913 -1.644 -42.124 1.00 94.88 79 THR A C 1
ATOM 599 O O . THR A 1 79 ? 8.926 -2.180 -43.227 1.00 94.88 79 THR A O 1
ATOM 602 N N . THR A 1 80 ? 8.998 -2.373 -41.007 1.00 95.31 80 THR A N 1
ATOM 603 C CA . THR A 1 80 ? 9.165 -3.838 -41.020 1.00 95.31 80 THR A CA 1
ATOM 604 C C . THR A 1 80 ? 7.991 -4.562 -41.677 1.00 95.31 80 THR A C 1
ATOM 606 O O . THR A 1 80 ? 8.188 -5.635 -42.240 1.00 95.31 80 THR A O 1
ATOM 609 N N . ASN A 1 81 ? 6.775 -4.011 -41.641 1.00 92.88 81 ASN A N 1
ATOM 610 C CA . ASN A 1 81 ? 5.620 -4.564 -42.357 1.00 92.88 81 ASN A CA 1
ATOM 611 C C . ASN A 1 81 ? 5.672 -4.315 -43.872 1.00 92.88 81 ASN A C 1
ATOM 613 O O . ASN A 1 81 ? 5.090 -5.093 -44.625 1.00 92.88 81 ASN A O 1
ATOM 617 N N . ALA A 1 82 ? 6.357 -3.261 -44.311 1.00 91.69 82 ALA A N 1
ATOM 618 C CA . ALA A 1 82 ? 6.464 -2.880 -45.716 1.00 91.69 82 ALA A CA 1
ATOM 619 C C . ALA A 1 82 ? 7.710 -3.455 -46.424 1.00 91.69 82 ALA A C 1
ATOM 621 O O . ALA A 1 82 ? 7.698 -3.620 -47.644 1.00 91.69 82 ALA A O 1
ATOM 622 N N . VAL A 1 83 ? 8.778 -3.783 -45.685 1.00 92.69 83 VAL A N 1
ATOM 623 C CA . VAL A 1 83 ? 10.014 -4.364 -46.239 1.00 92.69 83 VAL A CA 1
ATOM 624 C C . VAL A 1 83 ? 9.783 -5.807 -46.707 1.00 92.69 83 VAL A C 1
ATOM 626 O O . VAL A 1 83 ? 9.413 -6.679 -45.921 1.00 92.69 83 VAL A O 1
ATOM 629 N N . ASN A 1 84 ? 10.095 -6.080 -47.976 1.00 89.19 84 ASN A N 1
ATOM 630 C CA . ASN A 1 84 ? 10.161 -7.430 -48.538 1.00 89.19 84 ASN A CA 1
ATOM 631 C C . ASN A 1 84 ? 11.626 -7.838 -48.771 1.00 89.19 84 ASN A C 1
ATOM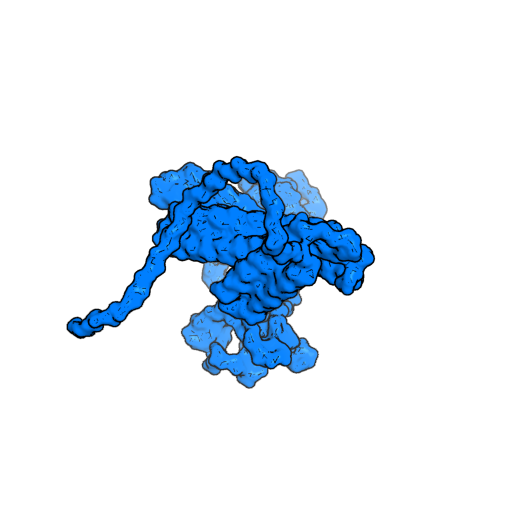 633 O O . ASN A 1 84 ? 12.157 -7.669 -49.868 1.00 89.19 84 ASN A O 1
ATOM 637 N N . ASP A 1 85 ? 12.275 -8.353 -47.726 1.00 90.38 85 ASP A N 1
ATOM 638 C CA . ASP A 1 85 ? 13.670 -8.806 -47.758 1.00 90.38 85 ASP A CA 1
ATOM 639 C C . ASP A 1 85 ? 13.798 -10.212 -47.134 1.00 90.38 85 ASP A C 1
ATOM 641 O O . ASP A 1 85 ? 13.933 -10.347 -45.912 1.00 90.38 85 ASP A O 1
ATOM 645 N N . PRO A 1 86 ? 13.746 -11.280 -47.956 1.00 90.69 86 PRO A N 1
ATOM 646 C CA . PRO A 1 86 ? 13.848 -12.657 -47.478 1.00 90.69 86 PRO A CA 1
ATOM 647 C C . PRO A 1 86 ? 15.166 -12.978 -46.767 1.00 90.69 86 PRO A C 1
ATOM 649 O O . PRO A 1 86 ? 15.179 -13.848 -45.896 1.00 90.69 86 PRO A O 1
ATOM 652 N N . ALA A 1 87 ? 16.264 -12.290 -47.104 1.00 91.12 87 ALA A N 1
ATOM 653 C CA . ALA A 1 87 ? 17.560 -12.527 -46.471 1.00 91.12 87 ALA A CA 1
ATOM 654 C C . ALA A 1 87 ? 17.567 -12.063 -45.005 1.00 91.12 87 ALA A C 1
ATOM 656 O O . ALA A 1 87 ? 18.248 -12.659 -44.175 1.00 91.12 87 ALA A O 1
ATOM 657 N N . ASN A 1 88 ? 16.753 -11.055 -44.675 1.00 93.94 88 ASN A N 1
ATOM 658 C CA . ASN A 1 88 ? 16.597 -10.507 -43.327 1.00 93.94 88 ASN A CA 1
ATOM 659 C C . ASN A 1 88 ? 15.272 -10.905 -42.654 1.00 93.94 88 ASN A C 1
ATOM 661 O O . ASN A 1 88 ? 14.862 -10.277 -41.677 1.00 93.94 88 ASN A O 1
ATOM 665 N N . ALA A 1 89 ? 14.594 -11.955 -43.129 1.00 92.31 89 ALA A N 1
ATOM 666 C CA . ALA A 1 89 ? 13.257 -12.326 -42.656 1.00 92.31 89 ALA A CA 1
ATOM 667 C C . ALA A 1 89 ? 13.177 -12.553 -41.132 1.00 92.31 89 ALA A C 1
ATOM 669 O O . ALA A 1 89 ? 12.236 -12.081 -40.491 1.00 92.31 89 ALA A O 1
ATOM 670 N N . ALA A 1 90 ? 14.172 -13.225 -40.538 1.00 93.62 90 ALA A N 1
ATOM 671 C CA . ALA A 1 90 ? 14.231 -13.454 -39.091 1.00 93.62 90 ALA A CA 1
ATOM 672 C C . ALA A 1 90 ? 14.413 -12.142 -38.306 1.00 93.62 90 ALA A C 1
ATOM 674 O O . ALA A 1 90 ? 13.714 -11.902 -37.323 1.00 93.62 90 ALA A O 1
ATOM 675 N N . ASN A 1 91 ? 15.289 -11.253 -38.784 1.00 95.81 91 ASN A N 1
ATOM 676 C CA . ASN A 1 91 ? 15.523 -9.942 -38.177 1.00 95.81 91 ASN A CA 1
ATOM 677 C C . ASN A 1 91 ? 14.284 -9.039 -38.256 1.00 95.81 91 ASN A C 1
ATOM 679 O O . ASN A 1 91 ? 13.907 -8.406 -37.274 1.00 95.81 91 ASN A O 1
ATOM 683 N N . LEU A 1 92 ? 13.612 -9.009 -39.409 1.00 94.75 92 LEU A N 1
ATOM 684 C CA . LEU A 1 92 ? 12.373 -8.253 -39.601 1.00 94.75 92 LEU A CA 1
ATOM 685 C C . LEU A 1 92 ? 11.247 -8.775 -38.704 1.00 94.75 92 LEU A C 1
ATOM 687 O O . LEU A 1 92 ? 10.491 -7.979 -38.150 1.00 94.75 92 LEU A O 1
ATOM 691 N N . ALA A 1 93 ? 11.135 -10.096 -38.533 1.00 95.19 93 ALA A N 1
ATOM 692 C CA . ALA A 1 93 ? 10.175 -10.696 -37.609 1.00 95.19 93 ALA A CA 1
ATOM 693 C C . ALA A 1 93 ? 10.461 -10.305 -36.152 1.00 95.19 93 ALA A C 1
ATOM 695 O O . ALA A 1 93 ? 9.541 -9.895 -35.444 1.00 95.19 93 ALA A O 1
ATOM 696 N N . LEU A 1 94 ? 11.729 -10.355 -35.735 1.00 95.88 94 LEU A N 1
ATOM 697 C CA . LEU A 1 94 ? 12.158 -9.926 -34.406 1.00 95.88 94 LEU A CA 1
ATOM 698 C C . LEU A 1 94 ? 11.831 -8.447 -34.152 1.00 95.88 94 LEU A C 1
ATOM 700 O O . LEU A 1 94 ? 11.164 -8.124 -33.167 1.00 95.88 94 LEU A O 1
ATOM 704 N N . LEU A 1 95 ? 12.247 -7.553 -35.057 1.00 96.69 95 LEU A N 1
ATOM 705 C CA . LEU A 1 95 ? 12.000 -6.114 -34.936 1.00 96.69 95 LEU A CA 1
ATOM 706 C C . LEU A 1 95 ? 10.506 -5.791 -34.894 1.00 96.69 95 LEU A C 1
ATOM 708 O O . LEU A 1 95 ? 10.103 -4.927 -34.116 1.00 96.69 95 LEU A O 1
ATOM 712 N N . ARG A 1 96 ? 9.681 -6.499 -35.674 1.00 96.50 96 ARG A N 1
ATOM 713 C CA . ARG A 1 96 ? 8.222 -6.349 -35.665 1.00 96.50 96 ARG A CA 1
ATOM 714 C C . ARG A 1 96 ? 7.640 -6.659 -34.286 1.00 96.50 96 ARG A C 1
ATOM 716 O O . ARG A 1 96 ? 6.906 -5.840 -33.735 1.00 96.50 96 ARG A O 1
ATOM 723 N N . THR A 1 97 ? 7.992 -7.808 -33.711 1.00 96.75 97 THR A N 1
ATOM 724 C CA . THR A 1 97 ? 7.468 -8.236 -32.405 1.00 96.75 97 THR A CA 1
ATOM 725 C C . THR A 1 97 ? 7.946 -7.325 -31.276 1.00 96.75 97 THR A C 1
ATOM 727 O O . THR A 1 97 ? 7.127 -6.876 -30.472 1.00 96.75 97 THR A O 1
ATOM 730 N N . ILE A 1 98 ? 9.243 -6.995 -31.236 1.00 95.94 98 ILE A N 1
ATOM 731 C CA . ILE A 1 98 ? 9.797 -6.128 -30.186 1.00 95.94 98 ILE A CA 1
ATOM 732 C C . ILE A 1 98 ? 9.237 -4.711 -30.314 1.00 95.94 98 ILE A C 1
ATOM 734 O O . ILE A 1 98 ? 8.765 -4.159 -29.327 1.00 95.94 98 ILE A O 1
ATOM 738 N N . SER A 1 99 ? 9.209 -4.129 -31.513 1.00 97.50 99 SER A N 1
ATOM 739 C CA . SER A 1 99 ? 8.700 -2.762 -31.688 1.00 97.50 99 SER A CA 1
ATOM 740 C C . SER A 1 99 ? 7.221 -2.665 -31.320 1.00 97.50 99 SER A C 1
ATOM 742 O O . SER A 1 99 ? 6.820 -1.722 -30.647 1.00 97.50 99 SER A O 1
ATOM 744 N N . ALA A 1 100 ? 6.414 -3.676 -31.658 1.00 97.75 100 ALA A N 1
ATOM 745 C CA . ALA A 1 100 ? 5.033 -3.750 -31.195 1.00 97.75 100 ALA A CA 1
ATOM 746 C C . ALA A 1 100 ? 4.940 -3.827 -29.658 1.00 97.75 100 ALA A C 1
ATOM 748 O O . ALA A 1 100 ? 4.077 -3.176 -29.069 1.00 97.75 100 ALA A O 1
ATOM 749 N N . ALA A 1 101 ? 5.804 -4.594 -28.986 1.00 97.62 101 ALA A N 1
ATOM 750 C CA . ALA A 1 101 ? 5.839 -4.625 -27.524 1.00 97.62 101 ALA A CA 1
ATOM 751 C C . ALA A 1 101 ? 6.220 -3.258 -26.931 1.00 97.62 101 ALA A C 1
ATOM 753 O O . ALA A 1 101 ? 5.562 -2.787 -26.011 1.00 97.62 101 ALA A O 1
ATOM 754 N N . TYR A 1 102 ? 7.225 -2.580 -27.482 1.00 97.25 102 TYR A N 1
ATOM 755 C CA . TYR A 1 102 ? 7.678 -1.285 -26.969 1.00 97.25 102 TYR A CA 1
ATOM 756 C C . TYR A 1 102 ? 6.709 -0.128 -27.251 1.00 97.25 102 TYR A C 1
ATOM 758 O O . TYR A 1 102 ? 6.642 0.802 -26.449 1.00 97.25 102 TYR A O 1
ATOM 766 N N . VAL A 1 103 ? 5.906 -0.192 -28.321 1.00 98.31 103 VAL A N 1
ATOM 767 C CA . VAL A 1 103 ? 4.762 0.723 -28.500 1.00 98.31 103 VAL A CA 1
ATOM 768 C C . VAL A 1 103 ? 3.770 0.559 -27.349 1.00 98.31 103 VAL A C 1
ATOM 770 O O . VAL A 1 103 ? 3.378 1.554 -26.743 1.00 98.31 103 VAL A O 1
ATOM 773 N N . ASP A 1 104 ? 3.417 -0.683 -27.001 1.00 98.06 104 ASP A N 1
ATOM 774 C CA . ASP A 1 104 ? 2.518 -0.953 -25.875 1.00 98.06 104 ASP A CA 1
ATOM 775 C C . ASP A 1 104 ? 3.121 -0.486 -24.544 1.00 98.06 104 ASP A C 1
ATOM 777 O O . ASP A 1 104 ? 2.406 0.084 -23.727 1.00 98.06 104 ASP A O 1
ATOM 781 N N . LEU A 1 105 ? 4.428 -0.678 -24.329 1.00 98.12 105 LEU A N 1
ATOM 782 C CA . LEU A 1 105 ? 5.109 -0.217 -23.115 1.00 98.12 105 LEU A CA 1
ATOM 783 C C . LEU A 1 105 ? 5.138 1.309 -22.999 1.00 98.12 105 LEU A C 1
ATOM 785 O O . LEU A 1 105 ? 4.923 1.842 -21.909 1.00 98.12 105 LEU A O 1
ATOM 789 N N . ALA A 1 106 ? 5.384 2.017 -24.103 1.00 98.00 106 ALA A N 1
ATOM 790 C CA . ALA A 1 106 ? 5.346 3.474 -24.114 1.00 98.00 106 ALA A CA 1
ATOM 791 C C . ALA A 1 106 ? 3.928 3.985 -23.826 1.00 98.00 106 ALA A C 1
ATOM 793 O O . ALA A 1 106 ? 3.755 4.869 -22.987 1.00 98.00 106 ALA A O 1
ATOM 794 N N . ASP A 1 107 ? 2.912 3.375 -24.444 1.00 98.06 107 ASP A N 1
ATOM 795 C CA . ASP A 1 107 ? 1.506 3.687 -24.176 1.00 98.06 107 ASP A CA 1
ATOM 796 C C . ASP A 1 107 ? 1.114 3.367 -22.725 1.00 98.06 107 ASP A C 1
ATOM 798 O O . ASP A 1 107 ? 0.414 4.157 -22.089 1.00 98.06 107 ASP A O 1
ATOM 802 N N . ALA A 1 108 ? 1.609 2.262 -22.158 1.00 97.88 108 ALA A N 1
ATOM 803 C CA . ALA A 1 108 ? 1.369 1.896 -20.765 1.00 97.88 108 ALA A CA 1
ATOM 804 C C . ALA A 1 108 ? 1.945 2.944 -19.804 1.00 97.88 108 ALA A C 1
ATOM 806 O O . ALA A 1 108 ? 1.259 3.383 -18.877 1.00 97.88 108 ALA A O 1
ATOM 807 N N . ALA A 1 109 ? 3.189 3.371 -20.034 1.00 96.12 109 ALA A N 1
ATOM 808 C CA . ALA A 1 109 ? 3.854 4.377 -19.216 1.00 96.12 109 ALA A CA 1
ATOM 809 C C . ALA A 1 109 ? 3.163 5.746 -19.325 1.00 96.12 109 ALA A C 1
ATOM 811 O O . ALA A 1 109 ? 2.918 6.395 -18.308 1.00 96.12 109 ALA A O 1
ATOM 812 N N . LEU A 1 110 ? 2.783 6.169 -20.535 1.00 96.88 110 LEU A N 1
ATOM 813 C CA . LEU A 1 110 ? 2.022 7.405 -20.744 1.00 96.88 110 LEU A CA 1
ATOM 814 C C . LEU A 1 110 ? 0.676 7.364 -20.007 1.00 96.88 110 LEU A C 1
ATOM 816 O O . LEU A 1 110 ? 0.371 8.286 -19.250 1.00 96.88 110 LEU A O 1
ATOM 820 N N . ALA A 1 111 ? -0.074 6.265 -20.136 1.00 97.25 111 ALA A N 1
ATOM 821 C CA . ALA A 1 111 ? -1.337 6.071 -19.429 1.00 97.25 111 ALA A CA 1
ATOM 822 C C . ALA A 1 111 ? -1.164 6.112 -17.900 1.00 97.25 111 ALA A C 1
ATOM 824 O O . ALA A 1 111 ? -1.983 6.719 -17.212 1.00 97.25 111 ALA A O 1
ATOM 825 N N . MET A 1 112 ? -0.073 5.551 -17.364 1.00 96.81 112 MET A N 1
ATOM 826 C CA . MET A 1 112 ? 0.262 5.648 -15.938 1.00 96.81 112 MET A CA 1
ATOM 827 C C . MET A 1 112 ? 0.451 7.108 -15.504 1.00 96.81 112 MET A C 1
ATOM 829 O O . MET A 1 112 ? -0.154 7.545 -14.522 1.00 96.81 112 MET A O 1
ATOM 833 N N . TYR A 1 113 ? 1.254 7.891 -16.231 1.00 95.00 113 TYR A N 1
ATOM 834 C CA . TYR A 1 113 ? 1.461 9.299 -15.887 1.00 95.00 113 TYR A CA 1
ATOM 835 C C . TYR A 1 113 ? 0.181 10.125 -16.033 1.00 95.00 113 TYR A C 1
ATOM 837 O O . TYR A 1 113 ? -0.060 11.030 -15.232 1.00 95.00 113 TYR A O 1
ATOM 845 N N . ASP A 1 114 ? -0.627 9.872 -17.057 1.00 93.38 114 ASP A N 1
ATOM 846 C CA . ASP A 1 114 ? -1.894 10.576 -17.257 1.00 93.38 114 ASP A CA 1
ATOM 847 C C . ASP A 1 114 ? -2.921 10.202 -16.179 1.00 93.38 114 ASP A C 1
ATOM 849 O O . ASP A 1 114 ? -3.653 11.070 -15.695 1.00 93.38 114 ASP A O 1
ATOM 853 N N . GLY A 1 115 ? -2.932 8.937 -15.745 1.00 95.81 115 GLY A N 1
ATOM 854 C CA . GLY A 1 115 ? -3.694 8.457 -14.593 1.00 95.81 115 GLY A CA 1
ATOM 855 C C . GLY A 1 115 ? -3.292 9.178 -13.309 1.00 95.81 115 GLY A C 1
ATOM 856 O O . GLY A 1 115 ? -4.154 9.705 -12.606 1.00 95.81 115 GLY A O 1
ATOM 857 N N . ALA A 1 116 ? -1.989 9.313 -13.048 1.00 90.88 116 ALA A N 1
ATOM 858 C CA . ALA A 1 116 ? -1.478 10.061 -11.899 1.00 90.88 116 ALA A CA 1
ATOM 859 C C . ALA A 1 116 ? -1.892 11.544 -11.934 1.00 90.88 116 ALA A C 1
ATOM 861 O O . ALA A 1 116 ? -2.302 12.099 -10.913 1.00 90.88 116 ALA A O 1
ATOM 862 N N . GLY A 1 117 ? -1.857 12.176 -13.113 1.00 87.81 117 GLY A N 1
ATOM 863 C CA . GLY A 1 117 ? -2.339 13.547 -13.298 1.00 87.81 117 GLY A CA 1
ATOM 864 C C . GLY A 1 117 ? -3.836 13.696 -13.004 1.00 87.81 117 GLY A C 1
ATOM 865 O O . GLY A 1 117 ? -4.238 14.608 -12.280 1.00 87.81 117 GLY A O 1
ATOM 866 N N . ALA A 1 118 ? -4.662 12.778 -13.514 1.00 89.44 118 ALA A N 1
ATOM 867 C CA . ALA A 1 118 ? -6.100 12.755 -13.249 1.00 89.44 118 ALA A CA 1
ATOM 868 C C . ALA A 1 118 ? -6.409 12.498 -11.762 1.00 89.44 118 ALA A C 1
ATOM 870 O O . ALA A 1 118 ? -7.275 13.157 -11.184 1.00 89.44 118 ALA A O 1
ATOM 871 N N . TYR A 1 119 ? -5.653 11.610 -11.114 1.00 93.75 119 TYR A N 1
ATOM 872 C CA . TYR A 1 119 ? -5.783 11.336 -9.687 1.00 93.75 119 TYR A CA 1
ATOM 873 C C . TYR A 1 119 ? -5.445 12.576 -8.847 1.00 93.75 119 TYR A C 1
ATOM 875 O O . TYR A 1 119 ? -6.223 12.964 -7.975 1.00 93.75 119 TYR A O 1
ATOM 883 N N . ALA A 1 120 ? -4.330 13.255 -9.142 1.00 87.38 120 ALA A N 1
ATOM 884 C CA . ALA A 1 120 ? -3.941 14.493 -8.468 1.00 87.38 120 ALA A CA 1
ATOM 885 C C . ALA A 1 120 ? -4.993 15.604 -8.644 1.00 87.38 120 ALA A C 1
ATOM 887 O O . ALA A 1 120 ? -5.336 16.292 -7.678 1.00 87.38 120 ALA A O 1
ATOM 888 N N . ALA A 1 121 ? -5.570 15.736 -9.843 1.00 79.44 121 ALA A N 1
ATOM 889 C CA . ALA A 1 121 ? -6.692 16.641 -10.082 1.00 79.44 121 ALA A CA 1
ATOM 890 C C . ALA A 1 121 ? -7.910 16.273 -9.216 1.00 79.44 121 ALA A C 1
ATOM 892 O O . ALA A 1 121 ? -8.493 17.150 -8.579 1.00 79.44 121 ALA A O 1
ATOM 893 N N . GLY A 1 122 ? -8.253 14.984 -9.109 1.00 83.62 122 GLY A N 1
ATOM 894 C CA . GLY A 1 122 ? -9.320 14.504 -8.226 1.00 83.62 122 GLY A CA 1
ATOM 895 C C . GLY A 1 122 ? -9.084 14.861 -6.757 1.00 83.62 122 GLY A C 1
ATOM 896 O O . GLY A 1 122 ? -9.989 15.369 -6.093 1.00 83.62 122 GLY A O 1
ATOM 897 N N . ARG A 1 123 ? -7.851 14.693 -6.261 1.00 86.44 123 ARG A N 1
ATOM 898 C CA . ARG A 1 123 ? -7.454 15.100 -4.899 1.00 86.44 123 ARG A CA 1
ATOM 899 C C . ARG A 1 123 ? -7.650 16.598 -4.668 1.00 86.44 123 ARG A C 1
ATOM 901 O O . ARG A 1 123 ? -8.218 16.982 -3.650 1.00 86.44 123 ARG A O 1
ATOM 908 N N . TYR A 1 124 ? -7.243 17.436 -5.619 1.00 78.06 124 TYR A N 1
ATOM 909 C CA . TYR A 1 124 ? -7.449 18.885 -5.541 1.00 78.06 124 TYR A CA 1
ATOM 910 C C . TYR A 1 124 ? -8.941 19.266 -5.486 1.00 78.06 124 TYR A C 1
ATOM 912 O O . TYR A 1 124 ? -9.344 20.118 -4.689 1.00 78.06 124 TYR A O 1
ATOM 920 N N . GLN A 1 125 ? -9.778 18.604 -6.292 1.00 77.94 125 GLN A N 1
ATOM 921 C CA . GLN A 1 125 ? -11.227 18.831 -6.293 1.00 77.94 125 GLN A CA 1
ATOM 922 C C . GLN A 1 125 ? -11.889 18.375 -4.982 1.00 77.94 125 GLN A C 1
ATOM 924 O O . GLN A 1 125 ? -12.785 19.065 -4.496 1.00 77.94 125 GLN A O 1
ATOM 929 N N . MET A 1 126 ? -11.423 17.278 -4.369 1.00 77.56 126 MET A N 1
ATOM 930 C CA . MET A 1 126 ? -11.884 16.837 -3.041 1.00 77.56 126 MET A CA 1
ATOM 931 C C . MET A 1 126 ? -11.621 17.890 -1.964 1.00 77.56 126 MET A C 1
ATOM 933 O O . MET A 1 126 ? -12.532 18.222 -1.209 1.00 77.56 126 MET A O 1
ATOM 937 N N . THR A 1 127 ? -10.409 18.452 -1.917 1.00 76.50 127 THR A N 1
ATOM 938 C CA . THR A 1 127 ? -10.053 19.521 -0.965 1.00 76.50 127 THR A CA 1
ATOM 939 C C . THR A 1 127 ? -10.898 20.779 -1.172 1.00 76.50 127 THR A C 1
ATOM 941 O O . THR A 1 127 ? -11.214 21.479 -0.216 1.00 76.50 127 THR A O 1
ATOM 944 N N . SER A 1 128 ? -11.313 21.040 -2.413 1.00 72.88 128 SER A N 1
ATOM 945 C CA . SER A 1 128 ? -12.175 22.172 -2.771 1.00 72.88 128 SER A CA 1
ATOM 946 C C . SER A 1 128 ? -13.676 21.874 -2.614 1.00 72.88 128 SER A C 1
ATOM 948 O O . SER A 1 128 ? -14.500 22.667 -3.063 1.00 72.88 128 SER A O 1
ATOM 950 N N . ALA A 1 129 ? -14.039 20.722 -2.034 1.00 76.94 129 ALA A N 1
ATOM 951 C CA . ALA A 1 129 ? -15.411 20.218 -1.905 1.00 76.94 129 ALA A CA 1
ATOM 952 C C . ALA A 1 129 ? -16.198 20.121 -3.234 1.00 76.94 129 ALA A C 1
ATOM 954 O O . ALA A 1 129 ? -17.427 20.047 -3.243 1.00 76.94 129 ALA A O 1
ATOM 955 N N . ASN A 1 130 ? -15.508 20.069 -4.379 1.00 84.38 130 ASN A N 1
ATOM 956 C CA . ASN A 1 130 ? -16.123 19.864 -5.689 1.00 84.38 130 ASN A CA 1
ATOM 957 C C . ASN A 1 130 ? -16.214 18.366 -6.003 1.00 84.38 130 ASN A C 1
ATOM 959 O O . ASN A 1 130 ? -15.493 17.813 -6.838 1.00 84.38 130 ASN A O 1
ATOM 963 N N . TYR A 1 131 ? -17.119 17.698 -5.298 1.00 84.69 131 TYR A N 1
ATOM 964 C CA . TYR A 1 131 ? -17.225 16.243 -5.306 1.00 84.69 131 TYR A CA 1
ATOM 965 C C . TYR A 1 131 ? -17.630 15.651 -6.665 1.00 84.69 131 TYR A C 1
ATOM 967 O O . TYR A 1 131 ? -17.216 14.547 -7.011 1.00 84.69 131 TYR A O 1
ATOM 975 N N . ALA A 1 132 ? -18.397 16.383 -7.479 1.00 84.69 132 ALA A N 1
ATOM 976 C CA . ALA A 1 132 ? -18.763 15.925 -8.819 1.00 84.69 132 ALA A CA 1
ATOM 977 C C . ALA A 1 132 ? -17.548 15.891 -9.761 1.00 84.69 132 ALA A C 1
ATOM 979 O O . ALA A 1 132 ? -17.325 14.886 -10.433 1.00 84.69 132 ALA A O 1
ATOM 980 N N . ALA A 1 133 ? -16.736 16.954 -9.779 1.00 81.25 133 ALA A N 1
ATOM 981 C CA . ALA A 1 133 ? -15.521 16.982 -10.592 1.00 81.25 133 ALA A CA 1
ATOM 982 C C . ALA A 1 133 ? -14.457 16.009 -10.062 1.00 81.25 133 ALA A C 1
ATOM 984 O O . ALA A 1 133 ? -13.740 15.391 -10.852 1.00 81.25 133 ALA A O 1
ATOM 985 N N . ALA A 1 134 ? -14.375 15.841 -8.737 1.00 81.81 134 ALA A N 1
ATOM 986 C CA . ALA A 1 134 ? -13.512 14.848 -8.110 1.00 81.81 134 ALA A CA 1
ATOM 987 C C . ALA A 1 134 ? -13.848 13.424 -8.579 1.00 81.81 134 ALA A C 1
ATOM 989 O O . ALA A 1 134 ? -12.953 12.721 -9.040 1.00 81.81 134 ALA A O 1
ATOM 990 N N . ALA A 1 135 ? -15.127 13.031 -8.548 1.00 85.69 135 ALA A N 1
ATOM 991 C CA . ALA A 1 135 ? -15.572 11.715 -9.006 1.00 85.69 135 ALA A CA 1
ATOM 992 C C . ALA A 1 135 ? -15.190 11.449 -10.471 1.00 85.69 135 ALA A C 1
ATOM 994 O O . ALA A 1 135 ? -14.601 10.414 -10.772 1.00 85.69 135 ALA A O 1
ATOM 995 N N . THR A 1 136 ? -15.443 12.407 -11.371 1.00 94.62 136 THR A N 1
ATOM 996 C CA . THR A 1 136 ? -15.039 12.296 -12.784 1.00 94.62 136 THR A CA 1
ATOM 997 C C . THR A 1 136 ? -13.525 12.137 -12.933 1.00 94.62 136 THR A C 1
ATOM 999 O O . THR A 1 136 ? -13.059 11.334 -13.737 1.00 94.62 136 THR A O 1
ATOM 1002 N N . SER A 1 137 ? -12.746 12.885 -12.150 1.00 92.94 137 SER A N 1
ATOM 1003 C CA . SER A 1 137 ? -11.281 12.859 -12.228 1.00 92.94 137 SER A CA 1
ATOM 1004 C C . SER A 1 137 ? -10.715 11.523 -11.744 1.00 92.94 137 SER A C 1
ATOM 1006 O O . SER A 1 137 ? -9.838 10.959 -12.393 1.00 92.94 137 SER A O 1
ATOM 1008 N N . PHE A 1 138 ? -11.252 10.980 -10.649 1.00 97.81 138 PHE A N 1
ATOM 1009 C CA . PHE A 1 138 ? -10.860 9.672 -10.127 1.00 97.81 138 PHE A CA 1
ATOM 1010 C C . PHE A 1 138 ? -11.291 8.512 -11.025 1.00 97.81 138 PHE A C 1
ATOM 1012 O O . PHE A 1 138 ? -10.481 7.619 -11.256 1.00 97.81 138 PHE A O 1
ATOM 1019 N N . GLY A 1 139 ? -12.499 8.548 -11.598 1.00 95.19 139 GLY A N 1
ATOM 1020 C CA . GLY A 1 139 ? -12.914 7.546 -12.585 1.00 95.19 139 GLY A CA 1
ATOM 1021 C C . GLY A 1 139 ? -12.012 7.564 -13.817 1.00 95.19 139 GLY A C 1
ATOM 1022 O O . GLY A 1 139 ? -11.503 6.531 -14.241 1.00 95.19 139 GLY A O 1
ATOM 1023 N N . SER A 1 140 ? -11.679 8.760 -14.308 1.00 97.75 140 SER A N 1
ATOM 1024 C CA . SER A 1 140 ? -10.737 8.913 -15.418 1.00 97.75 140 SER A CA 1
ATOM 1025 C C . SER A 1 140 ? -9.307 8.480 -15.071 1.00 97.75 140 SER A C 1
ATOM 1027 O O . SER A 1 140 ? -8.540 8.131 -15.969 1.00 97.75 140 SER A O 1
ATOM 1029 N N . ALA A 1 141 ? -8.914 8.528 -13.795 1.00 96.94 141 ALA A N 1
ATOM 1030 C CA . ALA A 1 141 ? -7.646 7.975 -13.332 1.00 96.94 141 ALA A CA 1
ATOM 1031 C C . ALA A 1 141 ? -7.689 6.441 -13.305 1.00 96.94 141 ALA A C 1
ATOM 1033 O O . ALA A 1 141 ? -6.774 5.809 -13.827 1.00 96.94 141 ALA A O 1
ATOM 1034 N N . ALA A 1 142 ? -8.766 5.854 -12.771 1.00 94.81 142 ALA A N 1
ATOM 1035 C CA . ALA A 1 142 ? -8.966 4.407 -12.719 1.00 94.81 142 ALA A CA 1
ATOM 1036 C C . ALA A 1 142 ? -8.912 3.775 -14.119 1.00 94.81 142 ALA A C 1
ATOM 1038 O O . ALA A 1 142 ? -8.127 2.859 -14.353 1.00 94.81 142 ALA A O 1
ATOM 1039 N N . GLU A 1 143 ? -9.644 4.337 -15.085 1.00 96.56 143 GLU A N 1
ATOM 1040 C CA . GLU A 1 143 ? -9.640 3.883 -16.485 1.00 96.56 143 GLU A CA 1
ATOM 1041 C C . GLU A 1 143 ? -8.241 3.909 -17.118 1.00 96.56 143 GLU A C 1
ATOM 1043 O O . GLU A 1 143 ? -7.865 3.005 -17.867 1.00 96.56 143 GLU A O 1
ATOM 1048 N N . LYS A 1 144 ? -7.443 4.940 -16.820 1.00 97.88 144 LYS A N 1
ATOM 1049 C CA . LYS A 1 144 ? -6.081 5.068 -17.356 1.00 97.88 144 LYS A CA 1
ATOM 1050 C C . LYS A 1 144 ? -5.113 4.076 -16.726 1.00 97.88 144 LYS A C 1
ATOM 1052 O O . LYS A 1 144 ? -4.288 3.509 -17.440 1.00 97.88 144 LYS A O 1
ATOM 1057 N N . PHE A 1 145 ? -5.220 3.832 -15.423 1.00 98.25 145 PHE A N 1
ATOM 1058 C CA . PHE A 1 145 ? -4.421 2.804 -14.760 1.00 98.25 145 PHE A CA 1
ATOM 1059 C C . PHE A 1 145 ? -4.805 1.396 -15.237 1.00 98.25 145 PHE A C 1
ATOM 1061 O O . PHE A 1 145 ? -3.919 0.593 -15.517 1.00 98.25 145 PHE A O 1
ATOM 1068 N N . ASP A 1 146 ? -6.094 1.114 -15.444 1.00 95.88 146 ASP A N 1
ATOM 1069 C CA . ASP A 1 146 ? -6.544 -0.159 -16.025 1.00 95.88 146 ASP A CA 1
ATOM 1070 C C . ASP A 1 146 ? -6.076 -0.341 -17.481 1.00 95.88 146 ASP A C 1
ATOM 1072 O O . ASP A 1 146 ? -5.600 -1.409 -17.882 1.00 95.88 146 ASP A O 1
ATOM 1076 N N . SER A 1 147 ? -6.100 0.741 -18.263 1.00 97.38 147 SER A N 1
ATOM 1077 C CA . SER A 1 147 ? -5.512 0.758 -19.605 1.00 97.38 147 SER A CA 1
ATOM 1078 C C . SER A 1 147 ? -4.010 0.464 -19.555 1.00 97.38 147 SER A C 1
ATOM 1080 O O . SER A 1 147 ? -3.521 -0.362 -20.323 1.00 97.38 147 SER A O 1
ATOM 1082 N N . SER A 1 148 ? -3.280 1.082 -18.620 1.00 97.62 148 SER A N 1
ATOM 1083 C CA . SER A 1 148 ? -1.848 0.842 -18.405 1.00 97.62 148 SER A CA 1
ATOM 1084 C C . SER A 1 148 ? -1.557 -0.621 -18.049 1.00 97.62 148 SER A C 1
ATOM 1086 O O . SER A 1 148 ? -0.705 -1.242 -18.685 1.00 97.62 148 SER A O 1
ATOM 1088 N N . LYS A 1 149 ? -2.324 -1.216 -17.120 1.00 96.94 149 LYS A N 1
ATOM 1089 C CA . LYS A 1 149 ? -2.275 -2.653 -16.790 1.00 96.94 149 LYS A CA 1
ATOM 1090 C C . LYS A 1 149 ? -2.419 -3.513 -18.047 1.00 96.94 149 LYS A C 1
ATOM 1092 O O . LYS A 1 149 ? -1.562 -4.349 -18.324 1.00 96.94 149 LYS A O 1
ATOM 1097 N N . THR A 1 150 ? -3.481 -3.285 -18.820 1.00 95.06 150 THR A N 1
ATOM 1098 C CA . THR A 1 150 ? -3.777 -4.056 -20.037 1.00 95.06 150 THR A CA 1
ATOM 1099 C C . THR A 1 150 ? -2.642 -3.962 -21.057 1.00 95.06 150 THR A C 1
ATOM 1101 O O . THR A 1 150 ? -2.280 -4.957 -21.687 1.00 95.06 150 THR A O 1
ATOM 1104 N N . LEU A 1 151 ? -2.059 -2.774 -21.213 1.00 97.94 151 LEU A N 1
ATOM 1105 C CA . LEU A 1 151 ? -0.947 -2.530 -22.127 1.00 97.94 151 LEU A CA 1
ATOM 1106 C C . LEU A 1 151 ? 0.339 -3.226 -21.669 1.00 97.94 151 LEU A C 1
ATOM 1108 O O . LEU A 1 151 ? 0.999 -3.849 -22.498 1.00 97.94 151 LEU A O 1
ATOM 1112 N N . PHE A 1 152 ? 0.654 -3.213 -20.369 1.00 97.44 152 PHE A N 1
ATOM 1113 C CA . PHE A 1 152 ? 1.770 -3.996 -19.831 1.00 97.44 152 PHE A CA 1
ATOM 1114 C C . PHE A 1 152 ? 1.580 -5.495 -20.080 1.00 97.44 152 PHE A C 1
ATOM 1116 O O . PHE A 1 152 ? 2.484 -6.125 -20.623 1.00 97.44 152 PHE A O 1
ATOM 1123 N N . SER A 1 153 ? 0.401 -6.057 -19.786 1.00 93.56 153 SER A N 1
ATOM 1124 C CA . SER A 1 153 ? 0.119 -7.480 -20.036 1.00 93.56 153 SER A CA 1
ATOM 1125 C C . SER A 1 153 ? 0.189 -7.848 -21.523 1.00 93.56 153 SER A C 1
ATOM 1127 O O . SER A 1 153 ? 0.647 -8.930 -21.892 1.00 93.56 153 SER A O 1
ATOM 1129 N N . ARG A 1 154 ? -0.244 -6.947 -22.415 1.00 95.38 154 ARG A N 1
ATOM 1130 C CA . ARG A 1 154 ? -0.130 -7.161 -23.864 1.00 95.38 154 ARG A CA 1
ATOM 1131 C C . ARG A 1 154 ? 1.326 -7.116 -24.326 1.00 95.38 154 ARG A C 1
ATOM 1133 O O . ARG A 1 154 ? 1.730 -7.955 -25.134 1.00 95.38 154 ARG A O 1
ATOM 1140 N N . ALA A 1 155 ? 2.114 -6.184 -23.795 1.00 96.81 155 ALA A N 1
ATOM 1141 C CA . ALA A 1 155 ? 3.538 -6.088 -24.076 1.00 96.81 155 ALA A CA 1
ATOM 1142 C C . ALA A 1 155 ? 4.298 -7.334 -23.605 1.00 96.81 155 ALA A C 1
ATOM 1144 O O . ALA A 1 155 ? 5.095 -7.871 -24.373 1.00 96.81 155 ALA A O 1
ATOM 1145 N N . THR A 1 156 ? 4.031 -7.838 -22.394 1.00 94.25 156 THR A N 1
ATOM 1146 C CA . THR A 1 156 ? 4.695 -9.048 -21.882 1.00 94.25 156 THR A CA 1
ATOM 1147 C C . THR A 1 156 ? 4.339 -10.280 -22.701 1.00 94.25 156 THR A C 1
ATOM 1149 O O . THR A 1 156 ? 5.244 -11.017 -23.092 1.00 94.25 156 THR A O 1
ATOM 1152 N N . GLY A 1 157 ? 3.072 -10.442 -23.094 1.00 93.44 157 GLY A N 1
ATOM 1153 C CA . GLY A 1 157 ? 2.667 -11.508 -24.016 1.00 93.44 157 GLY A CA 1
ATOM 1154 C C . GLY A 1 157 ? 3.382 -11.437 -25.374 1.00 93.44 157 GLY A C 1
ATOM 1155 O O . GLY A 1 157 ? 3.815 -12.460 -25.907 1.00 93.44 157 GLY A O 1
ATOM 1156 N N . ARG A 1 158 ? 3.584 -10.230 -25.926 1.00 95.44 158 ARG A N 1
ATOM 1157 C CA . ARG A 1 158 ? 4.375 -10.037 -27.158 1.00 95.44 158 ARG A CA 1
ATOM 1158 C C . ARG A 1 158 ? 5.844 -10.393 -26.950 1.00 95.44 158 ARG A C 1
ATOM 1160 O O . ARG A 1 158 ? 6.400 -11.119 -27.769 1.00 95.44 158 ARG A O 1
ATOM 1167 N N . LEU A 1 159 ? 6.457 -9.938 -25.860 1.00 95.12 159 LEU A N 1
ATOM 1168 C CA . LEU A 1 159 ? 7.852 -10.241 -25.531 1.00 95.12 159 LEU A CA 1
ATOM 1169 C C . LEU A 1 159 ? 8.091 -11.747 -25.363 1.00 95.12 159 LEU A C 1
ATOM 1171 O O . LEU A 1 159 ? 9.067 -12.274 -25.886 1.00 95.12 159 LEU A O 1
ATOM 1175 N N . GLN A 1 160 ? 7.168 -12.464 -24.723 1.00 93.44 160 GLN A N 1
ATOM 1176 C CA . GLN A 1 160 ? 7.235 -13.924 -24.586 1.00 93.44 160 GLN A CA 1
ATOM 1177 C C . GLN A 1 160 ? 7.123 -14.671 -25.925 1.00 93.44 160 GLN A C 1
ATOM 1179 O O . GLN A 1 160 ? 7.591 -15.800 -26.034 1.00 93.44 160 GLN A O 1
ATOM 1184 N N . SER A 1 161 ? 6.526 -14.053 -26.950 1.00 94.25 161 SER A N 1
ATOM 1185 C CA . SER A 1 161 ? 6.419 -14.627 -28.299 1.00 94.25 161 SER A CA 1
ATOM 1186 C C . SER A 1 161 ? 7.649 -14.387 -29.188 1.00 94.25 161 SER A C 1
ATOM 1188 O O . SER A 1 161 ? 7.666 -14.812 -30.344 1.00 94.25 161 SER A O 1
ATOM 1190 N N . VAL A 1 162 ? 8.671 -13.685 -28.684 1.00 93.25 162 VAL A N 1
ATOM 1191 C CA . VAL A 1 162 ? 9.868 -13.341 -29.458 1.00 93.25 162 VAL A CA 1
ATOM 1192 C C . VAL A 1 162 ? 10.705 -14.584 -29.778 1.00 93.25 162 VAL A C 1
ATOM 1194 O O . VAL A 1 162 ? 10.974 -15.417 -28.917 1.00 93.25 162 VAL A O 1
ATOM 1197 N N . VAL A 1 163 ? 11.179 -14.665 -31.023 1.00 93.38 163 VAL A N 1
ATOM 1198 C CA . VAL A 1 163 ? 12.109 -15.698 -31.492 1.00 93.38 163 VAL A CA 1
ATOM 1199 C C . VAL A 1 163 ? 13.433 -15.045 -31.883 1.00 93.38 163 VAL A C 1
ATOM 1201 O O . VAL A 1 163 ? 13.476 -14.223 -32.793 1.00 93.38 163 VAL A O 1
ATOM 1204 N N . TYR A 1 164 ? 14.514 -15.436 -31.204 1.00 92.25 164 TYR A N 1
ATOM 1205 C CA . TYR A 1 164 ? 15.869 -14.911 -31.431 1.00 92.25 164 TYR A CA 1
ATOM 1206 C C . TYR A 1 164 ? 16.705 -15.741 -32.412 1.00 92.25 164 TYR A C 1
ATOM 1208 O O . TYR A 1 164 ? 17.713 -15.267 -32.941 1.00 92.25 164 TYR A O 1
ATOM 1216 N N . ALA A 1 165 ? 16.305 -16.990 -32.659 1.00 91.38 165 ALA A N 1
ATOM 1217 C CA . ALA A 1 165 ? 17.048 -17.910 -33.509 1.00 91.38 165 ALA A CA 1
ATOM 1218 C C . ALA A 1 165 ? 17.195 -17.364 -34.940 1.00 91.38 165 ALA A C 1
ATOM 1220 O O . ALA A 1 165 ? 16.215 -16.972 -35.571 1.00 91.38 165 ALA A O 1
ATOM 1221 N N . GLY A 1 166 ? 18.428 -17.370 -35.459 1.00 88.56 166 GLY A N 1
ATOM 1222 C CA . GLY A 1 166 ? 18.729 -16.913 -36.820 1.00 88.56 166 GLY A CA 1
ATOM 1223 C C . GLY A 1 166 ? 18.715 -15.393 -37.005 1.00 88.56 166 GLY A C 1
ATOM 1224 O O . GLY A 1 166 ? 18.718 -14.932 -38.143 1.00 88.56 166 GLY A O 1
ATOM 1225 N N . THR A 1 167 ? 18.697 -14.623 -35.915 1.00 93.62 167 THR A N 1
ATOM 1226 C CA . THR A 1 167 ? 18.775 -13.157 -35.953 1.00 93.62 167 THR A CA 1
ATOM 1227 C C . THR A 1 167 ? 20.205 -12.667 -35.712 1.00 93.62 167 THR A C 1
ATOM 1229 O O . THR A 1 167 ? 21.008 -13.350 -35.075 1.00 93.62 167 THR A O 1
ATOM 1232 N N . GLU A 1 168 ? 20.534 -11.466 -36.192 1.00 92.25 168 GLU A N 1
ATOM 1233 C CA . GLU A 1 168 ? 21.843 -10.829 -35.964 1.00 92.25 168 GLU A CA 1
ATOM 1234 C C . GLU A 1 168 ? 22.003 -10.251 -34.546 1.00 92.25 168 GLU A C 1
ATOM 1236 O O . GLU A 1 168 ? 23.099 -9.866 -34.149 1.00 92.25 168 GLU A O 1
ATOM 1241 N N . PHE A 1 169 ? 20.920 -10.222 -33.763 1.00 87.25 169 PHE A N 1
ATOM 1242 C CA . PHE A 1 169 ? 20.867 -9.636 -32.420 1.00 87.25 169 PHE A CA 1
ATOM 1243 C C . PHE A 1 169 ? 21.301 -10.606 -31.307 1.00 87.25 169 PHE A C 1
ATOM 1245 O O . PHE A 1 169 ? 21.377 -10.212 -30.144 1.00 87.25 169 PHE A O 1
ATOM 1252 N N . GLY A 1 170 ? 21.604 -11.862 -31.651 1.00 89.38 170 GLY A N 1
ATOM 1253 C CA . GLY A 1 170 ? 21.969 -12.903 -30.690 1.00 89.38 170 GLY A CA 1
ATOM 1254 C C . GLY A 1 170 ? 20.774 -13.448 -29.900 1.00 89.38 170 GLY A C 1
ATOM 1255 O O . GLY A 1 170 ? 19.619 -13.160 -30.206 1.00 89.38 170 GLY A O 1
ATOM 1256 N N . ASP A 1 171 ? 21.055 -14.276 -28.890 1.00 89.88 171 ASP A N 1
ATOM 1257 C CA . ASP A 1 171 ? 20.027 -14.878 -28.036 1.00 89.88 171 ASP A CA 1
ATOM 1258 C C . ASP A 1 171 ? 19.672 -13.968 -26.849 1.00 89.88 171 ASP A C 1
ATOM 1260 O O . ASP A 1 171 ? 20.420 -13.858 -25.877 1.00 89.88 171 ASP A O 1
ATOM 1264 N N . GLY A 1 172 ? 18.508 -13.319 -26.933 1.00 89.00 172 GLY A N 1
ATOM 1265 C CA . GLY A 1 172 ? 17.964 -12.454 -25.886 1.00 89.00 172 GLY A CA 1
ATOM 1266 C C . GLY A 1 172 ? 17.020 -13.152 -24.903 1.00 89.00 172 GLY A C 1
ATOM 1267 O O . GLY A 1 172 ? 16.423 -12.476 -24.068 1.00 89.00 172 GLY A O 1
ATOM 1268 N N . THR A 1 173 ? 16.855 -14.478 -24.974 1.00 88.06 173 THR A N 1
ATOM 1269 C CA . THR A 1 173 ? 15.800 -15.202 -24.238 1.00 88.06 173 THR A CA 1
ATOM 1270 C C . THR A 1 173 ? 15.849 -14.953 -22.727 1.00 88.06 173 THR A C 1
ATOM 1272 O O . THR A 1 173 ? 14.828 -14.640 -22.112 1.00 88.06 173 THR A O 1
ATOM 1275 N N . ALA A 1 174 ? 17.038 -15.028 -22.120 1.00 87.62 174 ALA A N 1
ATOM 1276 C CA . ALA A 1 174 ? 17.209 -14.810 -20.682 1.00 87.62 174 ALA A CA 1
ATOM 1277 C C . ALA A 1 174 ? 16.911 -13.359 -20.261 1.00 87.62 174 ALA A C 1
ATOM 1279 O O . ALA A 1 174 ? 16.288 -13.127 -19.225 1.00 87.62 174 ALA A O 1
ATOM 1280 N N . TYR A 1 175 ? 17.318 -12.385 -21.081 1.00 85.50 175 TYR A N 1
ATOM 1281 C CA . TYR A 1 175 ? 17.054 -10.965 -20.839 1.00 85.50 175 TYR A CA 1
ATOM 1282 C C . TYR A 1 175 ? 15.552 -10.663 -20.894 1.00 85.50 175 TYR A C 1
ATOM 1284 O O . TYR A 1 175 ? 15.006 -10.015 -20.000 1.00 85.50 175 TYR A O 1
ATOM 1292 N N . THR A 1 176 ? 14.861 -11.213 -21.893 1.00 89.69 176 THR A N 1
ATOM 1293 C CA . THR A 1 176 ? 13.412 -11.062 -22.048 1.00 89.69 176 THR A CA 1
ATOM 1294 C C . THR A 1 176 ? 12.645 -11.688 -20.892 1.00 89.69 176 THR A C 1
ATOM 1296 O O . THR A 1 176 ? 11.735 -11.054 -20.361 1.00 89.69 176 THR A O 1
ATOM 1299 N N . ALA A 1 177 ? 13.041 -12.878 -20.430 1.00 84.62 177 ALA A N 1
ATOM 1300 C CA . ALA A 1 177 ? 12.423 -13.509 -19.265 1.00 84.62 177 ALA A CA 1
ATOM 1301 C C . ALA A 1 177 ? 12.550 -12.647 -17.993 1.00 84.62 177 ALA A C 1
ATOM 1303 O O . ALA A 1 177 ? 11.578 -12.493 -17.252 1.00 84.62 177 ALA A O 1
ATOM 1304 N N . ALA A 1 178 ? 13.720 -12.039 -17.764 1.00 87.31 178 ALA A N 1
ATOM 1305 C CA . ALA A 1 178 ? 13.943 -11.163 -16.616 1.00 87.31 178 ALA A CA 1
ATOM 1306 C C . ALA A 1 178 ? 13.071 -9.895 -16.671 1.00 87.31 178 ALA A C 1
ATOM 1308 O O . ALA A 1 178 ? 12.460 -9.517 -15.670 1.00 87.31 178 ALA A O 1
ATOM 1309 N N . ILE A 1 179 ? 12.968 -9.258 -17.841 1.00 89.38 179 ILE A N 1
ATOM 1310 C CA . ILE A 1 179 ? 12.152 -8.047 -18.013 1.00 89.38 179 ILE A CA 1
ATOM 1311 C C . ILE A 1 179 ? 10.663 -8.340 -17.883 1.00 89.38 179 ILE A C 1
ATOM 1313 O O . ILE A 1 179 ? 9.955 -7.567 -17.242 1.00 89.38 179 ILE A O 1
ATOM 1317 N N . VAL A 1 180 ? 10.182 -9.449 -18.447 1.00 90.19 180 VAL A N 1
ATOM 1318 C CA . VAL A 1 180 ? 8.766 -9.831 -18.370 1.00 90.19 180 VAL A CA 1
ATOM 1319 C C . VAL A 1 180 ? 8.293 -9.899 -16.918 1.00 90.19 180 VAL A C 1
ATOM 1321 O O . VAL A 1 180 ? 7.279 -9.290 -16.594 1.00 90.19 180 VAL A O 1
ATOM 1324 N N . SER A 1 181 ? 9.072 -10.509 -16.017 1.00 86.94 181 SER A N 1
ATOM 1325 C CA . SER A 1 181 ? 8.714 -10.563 -14.593 1.00 86.94 181 SER A CA 1
ATOM 1326 C C . SER A 1 181 ? 8.593 -9.176 -13.947 1.00 86.94 181 SER A C 1
ATOM 1328 O O . SER A 1 181 ? 7.735 -8.972 -13.089 1.00 86.94 181 SER A O 1
ATOM 1330 N N . ILE A 1 182 ? 9.444 -8.221 -14.335 1.00 90.25 182 ILE A N 1
ATOM 1331 C CA . ILE A 1 182 ? 9.385 -6.843 -13.827 1.00 90.25 182 ILE A CA 1
ATOM 1332 C C . ILE A 1 182 ? 8.120 -6.150 -14.340 1.00 90.25 182 ILE A C 1
ATOM 1334 O O . ILE A 1 182 ? 7.423 -5.479 -13.578 1.00 90.25 182 ILE A O 1
ATOM 1338 N N . LEU A 1 183 ? 7.819 -6.314 -15.628 1.00 92.56 183 LEU A N 1
ATOM 1339 C CA . LEU A 1 183 ? 6.661 -5.710 -16.281 1.00 92.56 183 LEU A CA 1
ATOM 1340 C C . LEU A 1 183 ? 5.335 -6.284 -15.770 1.00 92.56 183 LEU A C 1
ATOM 1342 O O . LEU A 1 183 ? 4.398 -5.519 -15.562 1.00 92.56 183 LEU A O 1
ATOM 1346 N N . ASP A 1 184 ? 5.268 -7.585 -15.486 1.00 86.56 184 ASP A N 1
ATOM 1347 C CA . ASP A 1 184 ? 4.101 -8.205 -14.850 1.00 86.56 184 ASP A CA 1
ATOM 1348 C C . ASP A 1 184 ? 3.871 -7.625 -13.443 1.00 86.56 184 ASP A C 1
ATOM 1350 O O . ASP A 1 184 ? 2.741 -7.299 -13.075 1.00 86.56 184 ASP A O 1
ATOM 1354 N N . GLY A 1 185 ? 4.948 -7.378 -12.685 1.00 89.62 185 GLY A N 1
ATOM 1355 C CA . GLY A 1 185 ? 4.874 -6.650 -11.416 1.00 89.62 185 GLY A CA 1
ATOM 1356 C C . GLY A 1 185 ? 4.354 -5.215 -11.575 1.00 89.62 185 GLY A C 1
ATOM 1357 O O . GLY A 1 185 ? 3.562 -4.745 -10.758 1.00 89.62 185 GLY A O 1
ATOM 1358 N N . LYS A 1 186 ? 4.741 -4.511 -12.650 1.00 90.38 186 LYS A N 1
ATOM 1359 C CA . LYS A 1 186 ? 4.188 -3.183 -12.971 1.00 90.38 186 LYS A CA 1
ATOM 1360 C C . LYS A 1 186 ? 2.708 -3.252 -13.347 1.00 90.38 186 LYS A C 1
ATOM 1362 O O . LYS A 1 186 ? 1.953 -2.398 -12.893 1.00 90.38 186 LYS A O 1
ATOM 1367 N N . ALA A 1 187 ? 2.281 -4.262 -14.104 1.00 88.25 187 ALA A N 1
ATOM 1368 C CA . ALA A 1 187 ? 0.873 -4.469 -14.435 1.00 88.25 187 ALA A CA 1
ATOM 1369 C C . ALA A 1 187 ? 0.024 -4.691 -13.172 1.00 88.25 187 ALA A C 1
ATOM 1371 O O . ALA A 1 187 ? -0.994 -4.022 -12.999 1.00 88.25 187 ALA A O 1
ATOM 1372 N N . ALA A 1 188 ? 0.479 -5.557 -12.259 1.00 88.38 188 ALA A N 1
ATOM 1373 C CA . ALA A 1 188 ? -0.181 -5.793 -10.974 1.00 88.38 188 ALA A CA 1
ATOM 1374 C C . ALA A 1 188 ? -0.273 -4.508 -10.134 1.00 88.38 188 ALA A C 1
ATOM 1376 O O . ALA A 1 188 ? -1.318 -4.187 -9.576 1.00 88.38 188 ALA A O 1
ATOM 1377 N N . TYR A 1 189 ? 0.791 -3.705 -10.114 1.00 92.25 189 TYR A N 1
ATOM 1378 C CA . TYR A 1 189 ? 0.771 -2.421 -9.418 1.00 92.25 189 TYR A CA 1
ATOM 1379 C C . TYR A 1 189 ? -0.213 -1.409 -10.038 1.00 92.25 189 TYR A C 1
ATOM 1381 O O . TYR A 1 189 ? -0.874 -0.659 -9.320 1.00 92.25 189 TYR A O 1
ATOM 1389 N N . MET A 1 190 ? -0.359 -1.394 -11.368 1.00 96.38 190 MET A N 1
ATOM 1390 C CA . MET A 1 190 ? -1.353 -0.553 -12.050 1.00 96.38 190 MET A CA 1
ATOM 1391 C C . MET A 1 190 ? -2.792 -0.998 -11.771 1.00 96.38 190 MET A C 1
ATOM 1393 O O . MET A 1 190 ? -3.682 -0.157 -11.659 1.00 96.38 190 MET A O 1
ATOM 1397 N N . GLU A 1 191 ? -3.027 -2.298 -11.601 1.00 91.06 191 GLU A N 1
ATOM 1398 C CA . GLU A 1 191 ? -4.318 -2.821 -11.146 1.00 91.06 191 GLU A CA 1
ATOM 1399 C C . GLU A 1 191 ? -4.68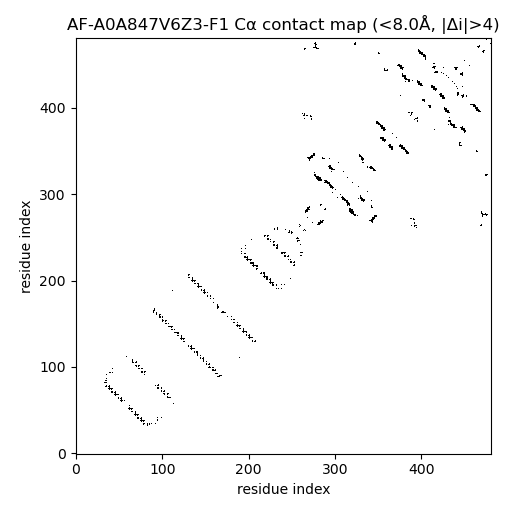4 -2.301 -9.752 1.00 91.06 191 GLU A C 1
ATOM 1401 O O . GLU A 1 191 ? -5.807 -1.835 -9.540 1.00 91.06 191 GLU A O 1
ATOM 1406 N N . GLU A 1 192 ? -3.730 -2.314 -8.818 1.00 91.69 192 GLU A N 1
ATOM 1407 C CA . GLU A 1 192 ? -3.949 -1.774 -7.477 1.00 91.69 192 GLU A CA 1
ATOM 1408 C C . GLU A 1 192 ? -4.270 -0.273 -7.512 1.00 91.69 192 GLU A C 1
ATOM 1410 O O . GLU A 1 192 ? -5.237 0.168 -6.887 1.00 91.69 192 GLU A O 1
ATOM 1415 N N . PHE A 1 193 ? -3.528 0.506 -8.306 1.00 95.50 193 PHE A N 1
ATOM 1416 C CA . PHE A 1 193 ? -3.797 1.932 -8.511 1.00 95.50 193 PHE A CA 1
ATOM 1417 C C . PHE A 1 193 ? -5.172 2.201 -9.124 1.00 95.50 193 PHE A C 1
ATOM 1419 O O . PHE A 1 193 ? -5.868 3.120 -8.687 1.00 95.50 193 PHE A O 1
ATOM 1426 N N . SER A 1 194 ? -5.570 1.413 -10.127 1.00 95.00 194 SER A N 1
ATOM 1427 C CA . SER A 1 194 ? -6.885 1.522 -10.762 1.00 95.00 194 SER A CA 1
ATOM 1428 C C . SER A 1 194 ? -7.997 1.329 -9.736 1.00 95.00 194 SER A C 1
ATOM 1430 O O . SER A 1 194 ? -8.872 2.185 -9.575 1.00 95.00 194 SER A O 1
ATOM 1432 N N . ARG A 1 195 ? -7.901 0.251 -8.951 1.00 89.81 195 ARG A N 1
ATOM 1433 C CA . ARG A 1 195 ? -8.850 -0.057 -7.881 1.00 89.81 195 ARG A CA 1
ATOM 1434 C C . ARG A 1 195 ? -8.866 1.024 -6.799 1.00 89.81 195 ARG A C 1
ATOM 1436 O O . ARG A 1 195 ? -9.936 1.380 -6.306 1.00 89.81 195 ARG A O 1
ATOM 1443 N N . TYR A 1 196 ? -7.705 1.583 -6.460 1.00 96.19 196 TYR A N 1
ATOM 1444 C CA . TYR A 1 196 ? -7.589 2.640 -5.459 1.00 96.19 196 TYR A CA 1
ATOM 1445 C C . TYR A 1 196 ? -8.239 3.945 -5.937 1.00 96.19 196 TYR A C 1
ATOM 1447 O O . TYR A 1 196 ? -8.998 4.576 -5.199 1.00 96.19 196 TYR A O 1
ATOM 1455 N N . ALA A 1 197 ? -8.006 4.325 -7.196 1.00 96.69 197 ALA A N 1
ATOM 1456 C CA . ALA A 1 197 ? -8.647 5.473 -7.825 1.00 96.69 197 ALA A CA 1
ATOM 1457 C C . ALA A 1 197 ? -10.171 5.291 -7.924 1.00 96.69 197 ALA A C 1
ATOM 1459 O O . ALA A 1 197 ? -10.911 6.213 -7.586 1.00 96.69 197 ALA A O 1
ATOM 1460 N N . ALA A 1 198 ? -10.651 4.100 -8.289 1.00 87.19 198 ALA A N 1
ATOM 1461 C CA . ALA A 1 198 ? -12.079 3.788 -8.293 1.00 87.19 198 ALA A CA 1
ATOM 1462 C C . ALA A 1 198 ? -12.692 3.905 -6.883 1.00 87.19 198 ALA A C 1
ATOM 1464 O O . ALA A 1 198 ? -13.770 4.475 -6.719 1.00 87.19 198 ALA A O 1
ATOM 1465 N N . GLY A 1 199 ? -11.984 3.461 -5.837 1.00 91.38 199 GLY A N 1
ATOM 1466 C CA . GLY A 1 199 ? -12.408 3.674 -4.449 1.00 91.38 199 GLY A CA 1
ATOM 1467 C C . GLY A 1 199 ? -12.623 5.159 -4.138 1.00 91.38 199 GLY A C 1
ATOM 1468 O O . GLY A 1 199 ? -13.669 5.550 -3.621 1.00 91.38 199 GLY A O 1
ATOM 1469 N N . TRP A 1 200 ? -11.681 6.013 -4.546 1.00 96.75 200 TRP A N 1
ATOM 1470 C CA . TRP A 1 200 ? -11.793 7.467 -4.395 1.00 96.75 200 TRP A CA 1
ATOM 1471 C C . TRP A 1 200 ? -12.905 8.106 -5.237 1.00 96.75 200 TRP A C 1
ATOM 1473 O O . TRP A 1 200 ? -13.509 9.086 -4.792 1.00 96.75 200 TRP A O 1
ATOM 1483 N N . GLN A 1 201 ? -13.223 7.559 -6.413 1.00 97.56 201 GLN A N 1
ATOM 1484 C CA . GLN A 1 201 ? -14.384 7.980 -7.202 1.00 97.56 201 GLN A CA 1
ATOM 1485 C C . GLN A 1 201 ? -15.676 7.786 -6.405 1.00 97.56 201 GLN A C 1
ATOM 1487 O O . GLN A 1 201 ? -16.454 8.732 -6.268 1.00 97.56 201 GLN A O 1
ATOM 1492 N N . HIS A 1 202 ? -15.880 6.595 -5.842 1.00 89.44 202 HIS A N 1
ATOM 1493 C CA . HIS A 1 202 ? -17.052 6.302 -5.018 1.00 89.44 202 HIS A CA 1
ATOM 1494 C C . HIS A 1 202 ? -17.072 7.124 -3.727 1.00 89.44 202 HIS A C 1
ATOM 1496 O O . HIS A 1 202 ? -18.132 7.606 -3.329 1.00 89.44 202 HIS A O 1
ATOM 1502 N N . THR A 1 203 ? -15.909 7.411 -3.132 1.00 92.25 203 THR A N 1
ATOM 1503 C CA . THR A 1 203 ? -15.816 8.377 -2.030 1.00 92.25 203 THR A CA 1
ATOM 1504 C C . THR A 1 203 ? -16.356 9.739 -2.437 1.00 92.25 203 THR A C 1
ATOM 1506 O O . THR A 1 203 ? -17.232 10.283 -1.767 1.00 92.25 203 THR A O 1
ATOM 1509 N N . ALA A 1 204 ? -15.900 10.291 -3.557 1.00 86.25 204 ALA A N 1
ATOM 1510 C CA . ALA A 1 204 ? -16.392 11.576 -4.033 1.00 86.25 204 ALA A CA 1
ATOM 1511 C C . ALA A 1 204 ? -17.912 11.546 -4.302 1.00 86.25 204 ALA A C 1
ATOM 1513 O O . ALA A 1 204 ? -18.630 12.464 -3.903 1.00 86.25 204 ALA A O 1
ATOM 1514 N N . LEU A 1 205 ? -18.438 10.474 -4.903 1.00 84.25 205 LEU A N 1
ATOM 1515 C CA . LEU A 1 205 ? -19.880 10.309 -5.128 1.00 84.25 205 LEU A CA 1
ATOM 1516 C C . LEU A 1 205 ? -20.680 10.245 -3.816 1.00 84.25 205 LEU A C 1
ATOM 1518 O O . LEU A 1 205 ? -21.728 10.889 -3.718 1.00 84.25 205 LEU A O 1
ATOM 1522 N N . ALA A 1 206 ? -20.165 9.552 -2.797 1.00 79.38 206 ALA A N 1
ATOM 1523 C CA . ALA A 1 206 ? -20.790 9.450 -1.482 1.00 79.38 206 ALA A CA 1
ATOM 1524 C C . ALA A 1 206 ? -20.854 10.808 -0.768 1.00 79.38 206 ALA A C 1
ATOM 1526 O O . ALA A 1 206 ? -21.918 11.214 -0.299 1.00 79.38 206 ALA A O 1
ATOM 1527 N N . TYR A 1 207 ? -19.747 11.558 -0.753 1.00 76.31 207 TYR A N 1
ATOM 1528 C CA . TYR A 1 207 ? -19.704 12.907 -0.179 1.00 76.31 207 TYR A CA 1
ATOM 1529 C C . TYR A 1 207 ? -20.623 13.883 -0.923 1.00 76.31 207 TYR A C 1
ATOM 1531 O O . TYR A 1 207 ? -21.308 14.685 -0.287 1.00 76.31 207 TYR A O 1
ATOM 1539 N N . ARG A 1 208 ? -20.707 13.784 -2.258 1.00 85.56 208 ARG A N 1
ATOM 1540 C CA . ARG A 1 208 ? -21.656 14.568 -3.064 1.00 85.56 208 ARG A CA 1
ATOM 1541 C C . ARG A 1 208 ? -23.100 14.297 -2.650 1.00 85.56 208 ARG A C 1
ATOM 1543 O O . ARG A 1 208 ? -23.863 15.233 -2.436 1.00 85.56 208 ARG A O 1
ATOM 1550 N N . ALA A 1 209 ? -23.479 13.024 -2.572 1.00 71.94 209 ALA A N 1
ATOM 1551 C CA . ALA A 1 209 ? -24.831 12.623 -2.205 1.00 71.94 209 ALA A CA 1
ATOM 1552 C C . ALA A 1 209 ? -25.173 13.061 -0.773 1.00 71.94 209 ALA A C 1
ATOM 1554 O O . ALA A 1 209 ? -26.232 13.644 -0.549 1.00 71.94 209 ALA A O 1
ATOM 1555 N N . HIS A 1 210 ? -24.234 12.894 0.163 1.00 76.50 210 HIS A N 1
ATOM 1556 C CA . HIS A 1 210 ? -24.381 13.353 1.541 1.00 76.50 210 HIS A CA 1
ATOM 1557 C C . HIS A 1 210 ? -24.577 14.876 1.626 1.00 76.50 210 HIS A C 1
ATOM 1559 O O . HIS A 1 210 ? -25.493 15.339 2.301 1.00 76.50 210 HIS A O 1
ATOM 1565 N N . ALA A 1 211 ? -23.773 15.662 0.900 1.00 74.06 211 ALA A N 1
ATOM 1566 C CA . ALA A 1 211 ? -23.906 17.121 0.846 1.00 74.06 211 ALA A CA 1
ATOM 1567 C C . ALA A 1 211 ? -25.256 17.582 0.262 1.00 74.06 211 ALA A C 1
ATOM 1569 O O . ALA A 1 211 ? -25.775 18.623 0.658 1.00 74.06 211 ALA A O 1
ATOM 1570 N N . ASN A 1 212 ? -25.846 16.787 -0.634 1.00 76.62 212 ASN A N 1
ATOM 1571 C CA . ASN A 1 212 ? -27.163 17.040 -1.220 1.00 76.62 212 ASN A CA 1
ATOM 1572 C C . ASN A 1 212 ? -28.333 16.504 -0.368 1.00 76.62 212 ASN A C 1
ATOM 1574 O O . ASN A 1 212 ? -29.486 16.645 -0.769 1.00 76.62 212 ASN A O 1
ATOM 1578 N N . GLY A 1 213 ? -28.060 15.872 0.781 1.00 66.69 213 GLY A N 1
ATOM 1579 C CA . GLY A 1 213 ? -29.075 15.262 1.647 1.00 66.69 213 GLY A CA 1
ATOM 1580 C C . GLY A 1 213 ? -29.616 13.909 1.162 1.00 66.69 213 GLY A C 1
ATOM 1581 O O . GLY A 1 213 ? -30.527 13.361 1.782 1.00 66.69 213 GLY A O 1
ATOM 1582 N N . ASP A 1 214 ? -29.055 13.337 0.093 1.00 76.12 214 ASP A N 1
ATOM 1583 C CA . ASP A 1 214 ? -29.435 12.024 -0.433 1.00 76.12 214 ASP A CA 1
ATOM 1584 C C . ASP A 1 214 ? -28.688 10.908 0.311 1.00 76.12 214 ASP A C 1
ATOM 1586 O O . ASP A 1 214 ? -27.645 10.404 -0.117 1.00 76.12 214 ASP A O 1
ATOM 1590 N N . GLN A 1 215 ? -29.225 10.533 1.473 1.00 68.62 215 GLN A N 1
ATOM 1591 C CA . GLN A 1 215 ? -28.613 9.520 2.332 1.00 68.62 215 GLN A CA 1
ATOM 1592 C C . GLN A 1 215 ? -28.589 8.123 1.700 1.00 68.62 215 GLN A C 1
ATOM 1594 O O . GLN A 1 215 ? -27.663 7.360 1.964 1.00 68.62 215 GLN A O 1
ATOM 1599 N N . ALA A 1 216 ? -29.578 7.766 0.876 1.00 61.62 216 ALA A N 1
ATOM 1600 C CA . ALA A 1 216 ? -29.639 6.442 0.259 1.00 61.62 216 ALA A CA 1
ATOM 1601 C C . ALA A 1 216 ? -28.496 6.265 -0.749 1.00 61.62 216 ALA A C 1
ATOM 1603 O O . ALA A 1 216 ? -27.747 5.286 -0.677 1.00 61.62 216 ALA A O 1
ATOM 1604 N N . THR A 1 217 ? -28.306 7.256 -1.623 1.00 67.75 217 THR A N 1
ATOM 1605 C CA . THR A 1 217 ? -27.194 7.261 -2.577 1.00 67.75 217 THR A CA 1
ATOM 1606 C C . THR A 1 217 ? -25.852 7.374 -1.856 1.00 67.75 217 THR A C 1
ATOM 1608 O O . THR A 1 217 ? -24.925 6.645 -2.197 1.00 67.75 217 THR A O 1
ATOM 1611 N N . ALA A 1 218 ? -25.745 8.194 -0.803 1.00 70.38 218 ALA A N 1
ATOM 1612 C CA . ALA A 1 218 ? -24.511 8.309 -0.023 1.00 70.38 218 ALA A CA 1
ATOM 1613 C C . ALA A 1 218 ? -24.051 6.961 0.561 1.00 70.38 218 ALA A C 1
ATOM 1615 O O . ALA A 1 218 ? -22.878 6.612 0.447 1.00 70.38 218 ALA A O 1
ATOM 1616 N N . ARG A 1 219 ? -24.974 6.172 1.129 1.00 71.19 219 ARG A N 1
ATOM 1617 C CA . ARG A 1 219 ? -24.679 4.837 1.684 1.00 71.19 219 ARG A CA 1
ATOM 1618 C C . ARG A 1 219 ? -24.304 3.817 0.615 1.00 71.19 219 ARG A C 1
ATOM 1620 O O . ARG A 1 219 ? -23.382 3.027 0.820 1.00 71.19 219 ARG A O 1
ATOM 1627 N N . SER A 1 220 ? -25.017 3.828 -0.511 1.00 67.62 220 SER A N 1
ATOM 1628 C CA . SER A 1 220 ? -24.747 2.938 -1.645 1.00 67.62 220 SER A CA 1
ATOM 1629 C C . SER A 1 220 ? -23.347 3.175 -2.216 1.00 67.62 220 SER A C 1
ATOM 1631 O O . SER A 1 220 ? -22.571 2.234 -2.374 1.00 67.62 220 SER A O 1
ATOM 1633 N N . GLU A 1 221 ? -22.993 4.436 -2.463 1.00 76.62 221 GLU A N 1
ATOM 1634 C CA . GLU A 1 221 ? -21.681 4.817 -2.993 1.00 76.62 221 GLU A CA 1
ATOM 1635 C C . GLU A 1 221 ? -20.560 4.547 -1.983 1.00 76.62 221 GLU A C 1
ATOM 1637 O O . GLU A 1 221 ? -19.528 3.983 -2.337 1.00 76.62 221 GLU A O 1
ATOM 1642 N N . ALA A 1 222 ? -20.780 4.849 -0.699 1.00 74.00 222 ALA A N 1
ATOM 1643 C CA . ALA A 1 222 ? -19.821 4.518 0.350 1.00 74.00 222 ALA A CA 1
ATOM 1644 C C . ALA A 1 222 ? -19.555 3.004 0.431 1.00 74.00 222 ALA A C 1
ATOM 1646 O O . ALA A 1 222 ? -18.403 2.591 0.537 1.00 74.00 222 ALA A O 1
ATOM 1647 N N . SER A 1 223 ? -20.592 2.172 0.289 1.00 71.81 223 SER A N 1
ATOM 1648 C CA . SER A 1 223 ? -20.456 0.709 0.283 1.00 71.81 223 SER A CA 1
ATOM 1649 C C . SER A 1 223 ? -19.644 0.203 -0.915 1.00 71.81 223 SER A C 1
ATOM 1651 O O . SER A 1 223 ? -18.815 -0.694 -0.768 1.00 71.81 223 SER A O 1
ATOM 1653 N N . GLN A 1 224 ? -19.828 0.796 -2.098 1.00 74.25 224 GLN A N 1
ATOM 1654 C CA . GLN A 1 224 ? -19.033 0.460 -3.285 1.00 74.25 224 GLN A CA 1
ATOM 1655 C C . GLN A 1 224 ? -17.558 0.850 -3.105 1.00 74.25 224 GLN A C 1
ATOM 1657 O O . GLN A 1 224 ? -16.668 0.036 -3.357 1.00 74.25 224 GLN A O 1
ATOM 1662 N N . GLY A 1 225 ? -17.288 2.050 -2.578 1.00 70.31 225 GLY A N 1
ATOM 1663 C CA . GLY A 1 225 ? -15.927 2.485 -2.248 1.00 70.31 225 GLY A CA 1
ATOM 1664 C C . GLY A 1 225 ? -15.255 1.590 -1.201 1.00 70.31 225 GLY A C 1
ATOM 1665 O O . GLY A 1 225 ? -14.089 1.226 -1.354 1.00 70.31 225 GLY A O 1
ATOM 1666 N N . MET A 1 226 ? -16.001 1.155 -0.182 1.00 77.06 226 MET A N 1
ATOM 1667 C CA . MET A 1 226 ? -15.531 0.205 0.831 1.00 77.06 226 MET A CA 1
ATOM 1668 C C . MET A 1 226 ? -15.076 -1.123 0.215 1.00 77.06 226 MET A C 1
ATOM 1670 O O . MET A 1 226 ? -13.977 -1.569 0.520 1.00 77.06 226 MET A O 1
ATOM 1674 N N . VAL A 1 227 ? -15.849 -1.738 -0.687 1.00 70.56 227 VAL A N 1
ATOM 1675 C CA . VAL A 1 227 ? -15.456 -2.998 -1.365 1.00 70.56 227 VAL A CA 1
ATOM 1676 C C . VAL A 1 227 ? -14.157 -2.842 -2.169 1.00 70.56 227 VAL A C 1
ATOM 1678 O O . VAL A 1 227 ? -13.329 -3.759 -2.253 1.00 70.56 227 VAL A O 1
ATOM 1681 N N . LEU A 1 228 ? -13.956 -1.672 -2.772 1.00 76.38 228 LEU A N 1
ATOM 1682 C CA . LEU A 1 228 ? -12.759 -1.388 -3.555 1.00 76.38 228 LEU A CA 1
ATOM 1683 C C . LEU A 1 228 ? -11.529 -1.237 -2.661 1.00 76.38 228 LEU A C 1
ATOM 1685 O O . LEU A 1 228 ? -10.530 -1.906 -2.922 1.00 76.38 228 LEU A O 1
ATOM 1689 N N . PHE A 1 229 ? -11.618 -0.444 -1.590 1.00 80.56 229 PHE A N 1
ATOM 1690 C CA . PHE A 1 229 ? -10.529 -0.296 -0.624 1.00 80.56 229 PHE A CA 1
ATOM 1691 C C . PHE A 1 229 ? -10.256 -1.576 0.168 1.00 80.56 229 PHE A C 1
ATOM 1693 O O . PHE A 1 229 ? -9.104 -1.868 0.476 1.00 80.56 229 PHE A O 1
ATOM 1700 N N . ASP A 1 230 ? -11.286 -2.365 0.463 1.00 73.12 230 ASP A N 1
ATOM 1701 C CA . ASP A 1 230 ? -11.140 -3.626 1.184 1.00 73.12 230 ASP A CA 1
ATOM 1702 C C . ASP A 1 230 ? -10.182 -4.584 0.478 1.00 73.12 230 ASP A C 1
ATOM 1704 O O . ASP A 1 230 ? -9.201 -5.041 1.061 1.00 73.12 230 ASP A O 1
ATOM 1708 N N . GLY A 1 231 ? -10.384 -4.803 -0.822 1.00 66.44 231 GLY A N 1
ATOM 1709 C CA . GLY A 1 231 ? -9.490 -5.676 -1.582 1.00 66.44 231 GLY A CA 1
ATOM 1710 C C . GLY A 1 231 ? -8.110 -5.086 -1.877 1.00 66.44 231 GLY A C 1
ATOM 1711 O O . GLY A 1 231 ? -7.354 -5.714 -2.610 1.00 66.44 231 GLY A O 1
ATOM 1712 N N . LEU A 1 232 ? -7.777 -3.914 -1.328 1.00 79.12 232 LEU A N 1
ATOM 1713 C CA . LEU A 1 232 ? -6.428 -3.347 -1.333 1.00 79.12 232 LEU A CA 1
ATOM 1714 C C . LEU A 1 232 ? -5.750 -3.400 0.035 1.00 79.12 232 LEU A C 1
ATOM 1716 O O . LEU A 1 232 ? -4.584 -3.040 0.131 1.00 79.12 232 LEU A O 1
ATOM 1720 N N . ARG A 1 233 ? -6.418 -3.871 1.094 1.00 73.38 233 ARG A N 1
ATOM 1721 C CA . ARG A 1 233 ? -5.851 -3.896 2.456 1.00 73.38 233 ARG A CA 1
ATOM 1722 C C . ARG A 1 233 ? -4.575 -4.737 2.573 1.00 73.38 233 ARG A C 1
ATOM 1724 O O . ARG A 1 233 ? -3.738 -4.443 3.418 1.00 73.38 233 ARG A O 1
ATOM 1731 N N . GLY A 1 234 ? -4.411 -5.742 1.710 1.00 70.19 234 GLY A N 1
ATOM 1732 C CA . GLY A 1 234 ? -3.192 -6.552 1.609 1.00 70.19 234 GLY A CA 1
ATOM 1733 C C . GLY A 1 234 ? -2.096 -5.967 0.708 1.00 70.19 234 GLY A C 1
ATOM 1734 O O . GLY A 1 234 ? -1.017 -6.549 0.632 1.00 70.19 234 GLY A O 1
ATOM 1735 N N . SER A 1 235 ? -2.349 -4.850 0.016 1.00 76.00 235 SER A N 1
ATOM 1736 C CA . SER A 1 235 ? -1.350 -4.201 -0.840 1.00 76.00 235 SER A CA 1
ATOM 1737 C C . SER A 1 235 ? -0.246 -3.581 0.011 1.00 76.00 235 SER A C 1
ATOM 1739 O O . SER A 1 235 ? -0.516 -2.821 0.944 1.00 76.00 235 SER A O 1
ATOM 1741 N N . ALA A 1 236 ? 1.008 -3.831 -0.364 1.00 79.00 236 ALA A N 1
ATOM 1742 C CA . ALA A 1 236 ? 2.159 -3.176 0.254 1.00 79.00 236 ALA A CA 1
ATOM 1743 C C . ALA A 1 236 ? 2.182 -1.657 0.003 1.00 79.00 236 ALA A C 1
ATOM 1745 O O . ALA A 1 236 ? 2.732 -0.913 0.810 1.00 79.00 236 ALA A O 1
ATOM 1746 N N . ALA A 1 237 ? 1.592 -1.195 -1.103 1.00 76.44 237 ALA A N 1
ATOM 1747 C CA . ALA A 1 237 ? 1.602 0.211 -1.495 1.00 76.44 237 ALA A CA 1
ATOM 1748 C C . ALA A 1 237 ? 0.380 0.986 -0.986 1.00 76.44 237 ALA A C 1
ATOM 1750 O O . ALA A 1 237 ? 0.511 2.143 -0.595 1.00 76.44 237 ALA A O 1
ATOM 1751 N N . PHE A 1 238 ? -0.801 0.359 -0.980 1.00 78.69 238 PHE A N 1
ATOM 1752 C CA . PHE A 1 238 ? -2.066 1.036 -0.670 1.00 78.69 238 PHE A CA 1
ATOM 1753 C C . PHE A 1 238 ? -2.735 0.553 0.613 1.00 78.69 238 PHE A C 1
ATOM 1755 O O . PHE A 1 238 ? -3.712 1.169 1.026 1.00 78.69 238 PHE A O 1
ATOM 1762 N N . GLY A 1 239 ? -2.258 -0.518 1.254 1.00 71.69 239 GLY A N 1
ATOM 1763 C CA . GLY A 1 239 ? -2.989 -1.194 2.331 1.00 71.69 239 GLY A CA 1
ATOM 1764 C C . GLY A 1 239 ? -3.366 -0.289 3.502 1.00 71.69 239 GLY A C 1
ATOM 1765 O O . GLY A 1 239 ? -4.532 -0.257 3.903 1.00 71.69 239 GLY A O 1
ATOM 1766 N N . ALA A 1 240 ? -2.409 0.495 4.007 1.00 71.19 240 ALA A N 1
ATOM 1767 C CA . ALA A 1 240 ? -2.638 1.416 5.121 1.00 71.19 240 ALA A CA 1
ATOM 1768 C C . ALA A 1 240 ? -3.664 2.508 4.766 1.00 71.19 240 ALA A C 1
ATOM 1770 O O . ALA A 1 240 ? -4.650 2.703 5.481 1.00 71.19 240 ALA A O 1
ATOM 1771 N N . ASP A 1 241 ? -3.480 3.168 3.623 1.00 70.38 241 ASP A N 1
ATOM 1772 C CA . ASP A 1 241 ? -4.377 4.229 3.168 1.00 70.38 241 ASP A CA 1
ATOM 1773 C C . ASP A 1 241 ? -5.771 3.694 2.813 1.00 70.38 241 ASP A C 1
ATOM 1775 O O . ASP A 1 241 ? -6.788 4.318 3.119 1.00 70.38 241 ASP A O 1
ATOM 1779 N N . ALA A 1 242 ? -5.851 2.521 2.184 1.00 68.50 242 ALA A N 1
ATOM 1780 C CA . ALA A 1 242 ? -7.109 1.871 1.845 1.00 68.50 242 ALA A CA 1
ATOM 1781 C C . ALA A 1 242 ? -7.895 1.495 3.109 1.00 68.50 242 ALA A C 1
ATOM 1783 O O . ALA A 1 242 ? -9.102 1.734 3.176 1.00 68.50 242 ALA A O 1
ATOM 1784 N N . ALA A 1 243 ? -7.224 0.991 4.149 1.00 69.06 243 ALA A N 1
ATOM 1785 C CA . ALA A 1 243 ? -7.855 0.735 5.441 1.00 69.06 243 ALA A CA 1
ATOM 1786 C C . ALA A 1 243 ? -8.418 2.021 6.072 1.00 69.06 243 ALA A C 1
ATOM 1788 O O . ALA A 1 243 ? -9.556 2.018 6.550 1.00 69.06 243 ALA A O 1
ATOM 1789 N N . ALA A 1 244 ? -7.672 3.129 6.015 1.00 68.81 244 ALA A N 1
ATOM 1790 C CA . ALA A 1 244 ? -8.134 4.422 6.514 1.00 68.81 244 ALA A CA 1
ATOM 1791 C C . ALA A 1 244 ? -9.361 4.937 5.738 1.00 68.81 244 ALA A C 1
ATOM 1793 O O . ALA A 1 244 ? -10.375 5.298 6.341 1.00 68.81 244 ALA A O 1
ATOM 1794 N N . ASN A 1 245 ? -9.312 4.913 4.403 1.00 75.50 245 ASN A N 1
ATOM 1795 C CA . ASN A 1 245 ? -10.416 5.375 3.558 1.00 75.50 245 ASN A CA 1
ATOM 1796 C C . ASN A 1 245 ? -11.675 4.522 3.719 1.00 75.50 245 ASN A C 1
ATOM 1798 O O . ASN A 1 245 ? -12.784 5.057 3.744 1.00 75.50 245 ASN A O 1
ATOM 1802 N N . TYR A 1 246 ? -11.513 3.211 3.895 1.00 77.62 246 TYR A N 1
ATOM 1803 C CA . TYR A 1 246 ? -12.619 2.331 4.245 1.00 77.62 246 TYR A CA 1
ATOM 1804 C C . TYR A 1 246 ? -13.307 2.791 5.535 1.00 77.62 246 TYR A C 1
ATOM 1806 O O . TYR A 1 246 ? -14.530 2.898 5.568 1.00 77.62 246 TYR A O 1
ATOM 1814 N N . GLY A 1 247 ? -12.540 3.071 6.595 1.00 62.59 247 GLY A N 1
ATOM 1815 C CA . GLY A 1 247 ? -13.090 3.504 7.883 1.00 62.59 247 GLY A CA 1
ATOM 1816 C C . GLY A 1 247 ? -13.904 4.796 7.771 1.00 62.59 247 GLY A C 1
ATOM 1817 O O . GLY A 1 247 ? -15.003 4.885 8.320 1.00 62.59 247 GLY A O 1
ATOM 1818 N N . VAL A 1 248 ? -13.406 5.762 6.992 1.00 73.00 248 VAL A N 1
ATOM 1819 C CA . VAL A 1 248 ? -14.110 7.022 6.699 1.00 73.00 248 VAL A CA 1
ATOM 1820 C C . VAL A 1 248 ? -15.443 6.768 5.991 1.00 73.00 248 VAL A C 1
ATOM 1822 O O . VAL A 1 248 ? -16.469 7.328 6.380 1.00 73.00 248 VAL A O 1
ATOM 1825 N N . LEU A 1 249 ? -15.453 5.908 4.970 1.00 71.06 249 LEU A N 1
ATOM 1826 C CA . LEU A 1 249 ? -16.671 5.581 4.228 1.00 71.06 249 LEU A CA 1
ATOM 1827 C C . LEU A 1 249 ? -17.683 4.805 5.058 1.00 71.06 249 LEU A C 1
ATOM 1829 O O . LEU A 1 249 ? -18.880 5.068 4.969 1.00 71.06 249 LEU A O 1
ATOM 1833 N N . ALA A 1 250 ? -17.211 3.887 5.891 1.00 61.31 250 ALA A N 1
ATOM 1834 C CA . ALA A 1 250 ? -18.091 3.118 6.742 1.00 61.31 250 ALA A CA 1
ATOM 1835 C C . ALA A 1 250 ? -18.788 4.027 7.768 1.00 61.31 250 ALA A C 1
ATOM 1837 O O . ALA A 1 250 ? -20.007 3.956 7.902 1.00 61.31 250 ALA A O 1
ATOM 1838 N N . ALA A 1 251 ? -18.057 4.974 8.373 1.00 61.31 251 ALA A N 1
ATOM 1839 C CA . ALA A 1 251 ? -18.649 6.009 9.222 1.00 61.31 251 ALA A CA 1
ATOM 1840 C C . ALA A 1 251 ? -19.696 6.857 8.472 1.00 61.31 251 ALA A C 1
ATOM 1842 O O . ALA A 1 251 ? -20.780 7.110 9.000 1.00 61.31 251 ALA A O 1
ATOM 1843 N N . LEU A 1 252 ? -19.411 7.251 7.224 1.00 64.19 252 LEU A N 1
ATOM 1844 C CA . LEU A 1 252 ? -20.342 8.006 6.376 1.00 64.19 252 LEU A CA 1
ATOM 1845 C C . LEU A 1 252 ? -21.617 7.211 6.037 1.00 64.19 252 LEU A C 1
ATOM 1847 O O . LEU A 1 252 ? -22.701 7.786 5.938 1.00 64.19 252 LEU A O 1
ATOM 1851 N N . ALA A 1 253 ? -21.512 5.892 5.876 1.00 56.38 253 ALA A N 1
ATOM 1852 C CA . ALA A 1 253 ? -22.632 5.029 5.519 1.00 56.38 253 ALA A CA 1
ATOM 1853 C C . ALA A 1 253 ? -23.610 4.762 6.685 1.00 56.38 253 ALA A C 1
ATOM 1855 O O . ALA A 1 253 ? -24.663 4.153 6.483 1.00 56.38 253 ALA A O 1
ATOM 1856 N N . GLY A 1 254 ? -23.306 5.200 7.913 1.00 43.50 254 GLY A N 1
ATOM 1857 C CA . GLY A 1 254 ? 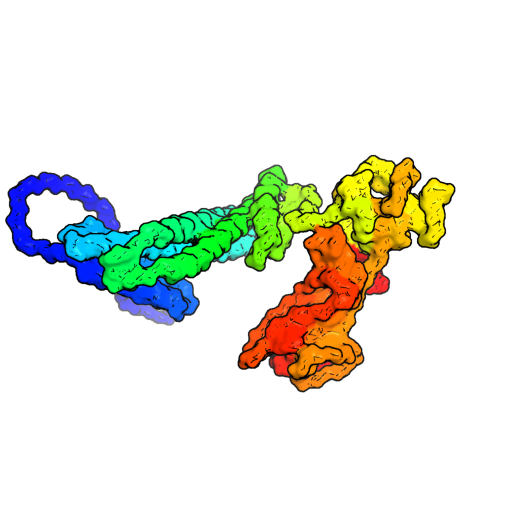-24.125 4.887 9.094 1.00 43.50 254 GLY A CA 1
ATOM 1858 C C . GLY A 1 254 ? -24.183 3.386 9.416 1.00 43.50 254 GLY A C 1
ATOM 1859 O O . GLY A 1 254 ? -24.959 2.956 10.266 1.00 43.50 254 GLY A O 1
ATOM 1860 N N . THR A 1 255 ? -23.365 2.593 8.730 1.00 34.38 255 THR A N 1
ATOM 1861 C CA . THR A 1 255 ? -22.951 1.255 9.124 1.00 34.38 255 THR A CA 1
ATOM 1862 C C . THR A 1 255 ? -21.796 1.417 10.104 1.00 34.38 255 THR A C 1
ATOM 1864 O O . THR A 1 255 ? -20.887 2.194 9.815 1.00 34.38 255 THR A O 1
ATOM 1867 N N . PRO A 1 256 ? -21.771 0.727 11.253 1.00 32.16 256 PRO A N 1
ATOM 1868 C CA . PRO A 1 256 ? -20.569 0.730 12.079 1.00 32.16 256 PRO A CA 1
ATOM 1869 C C . PRO A 1 256 ? -19.364 0.326 11.210 1.00 32.16 256 PRO A C 1
ATOM 1871 O O . PRO A 1 256 ? -19.529 -0.534 10.335 1.00 32.16 256 PRO A O 1
ATOM 1874 N N . PRO A 1 257 ? -18.187 0.960 11.378 1.00 30.67 257 PRO A N 1
ATOM 1875 C CA . PRO A 1 257 ? -17.010 0.634 10.592 1.00 30.67 257 PRO A CA 1
ATOM 1876 C C . PRO A 1 257 ? -16.755 -0.867 10.622 1.00 30.67 257 PRO A C 1
ATOM 1878 O O . PRO A 1 257 ? -16.439 -1.430 11.666 1.00 30.67 257 PRO A O 1
ATOM 1881 N N . SER A 1 258 ? -16.931 -1.532 9.480 1.00 29.78 258 SER A N 1
ATOM 1882 C CA . SER A 1 258 ? -16.507 -2.919 9.346 1.00 29.78 258 SER A CA 1
ATOM 1883 C C . SER A 1 258 ? -14.983 -2.912 9.363 1.00 29.78 258 SER A C 1
ATOM 1885 O O . SER A 1 258 ? -14.322 -2.227 8.580 1.00 29.78 258 SER A O 1
ATOM 1887 N N . ALA A 1 259 ? -14.417 -3.616 10.330 1.00 33.25 259 ALA A N 1
ATOM 1888 C CA . ALA A 1 259 ? -12.984 -3.671 10.546 1.00 33.25 259 ALA A CA 1
ATOM 1889 C C . ALA A 1 259 ? -12.212 -4.104 9.271 1.00 33.25 259 ALA A C 1
ATOM 1891 O O . ALA A 1 259 ? -12.787 -4.717 8.362 1.00 33.25 259 ALA A O 1
ATOM 1892 N N . PRO A 1 260 ? -10.905 -3.791 9.185 1.00 29.19 260 PRO A N 1
ATOM 1893 C CA . PRO A 1 260 ? -9.984 -4.399 8.229 1.00 29.19 260 PRO A CA 1
ATOM 1894 C C . PRO A 1 260 ? -10.164 -5.923 8.136 1.00 29.19 260 PRO A C 1
ATOM 1896 O O . PRO A 1 260 ? -10.006 -6.609 9.138 1.00 29.19 260 PRO A O 1
ATOM 1899 N N . THR A 1 261 ? -10.450 -6.469 6.951 1.00 29.09 261 THR A N 1
ATOM 1900 C CA . THR A 1 261 ? -10.395 -7.908 6.638 1.00 29.09 261 THR A CA 1
ATOM 1901 C C . THR A 1 261 ? -9.005 -8.274 6.123 1.00 29.09 261 THR A C 1
ATOM 1903 O O . THR A 1 261 ? -8.811 -8.751 5.013 1.00 29.09 261 THR A O 1
ATOM 1906 N N . THR A 1 262 ? -8.021 -8.063 6.987 1.00 33.50 262 THR A N 1
ATOM 1907 C CA . THR A 1 262 ? -6.940 -9.029 7.219 1.00 33.50 262 THR A CA 1
ATOM 1908 C C . THR A 1 262 ? -7.477 -9.829 8.396 1.00 33.50 262 THR A C 1
ATOM 1910 O O . THR A 1 262 ? -7.775 -9.149 9.365 1.00 33.50 262 THR A O 1
ATOM 1913 N N . GLY A 1 263 ? -7.730 -11.150 8.296 1.00 40.56 263 GLY A N 1
ATOM 1914 C CA . GLY A 1 263 ? -8.511 -11.952 9.276 1.00 40.56 263 GLY A CA 1
ATOM 1915 C C . GLY A 1 263 ? -8.674 -11.260 10.637 1.00 40.56 263 GLY A C 1
ATOM 1916 O O . GLY A 1 263 ? -7.672 -11.039 11.313 1.00 40.56 263 GLY A O 1
ATOM 1917 N N . PRO A 1 264 ? -9.864 -10.723 10.946 1.00 57.19 264 PRO A N 1
ATOM 1918 C CA . PRO A 1 264 ? -9.919 -9.428 11.582 1.00 57.19 264 PRO A CA 1
ATOM 1919 C C . PRO A 1 264 ? -9.431 -9.554 13.018 1.00 57.19 264 PRO A C 1
ATOM 1921 O O . PRO A 1 264 ? -9.775 -10.492 13.732 1.00 57.19 264 PRO A O 1
ATOM 1924 N N . LEU A 1 265 ? -8.624 -8.586 13.454 1.00 68.12 265 LEU A N 1
ATOM 1925 C CA . LEU A 1 265 ? -8.145 -8.492 14.834 1.00 68.12 265 LEU A CA 1
ATOM 1926 C C . LEU A 1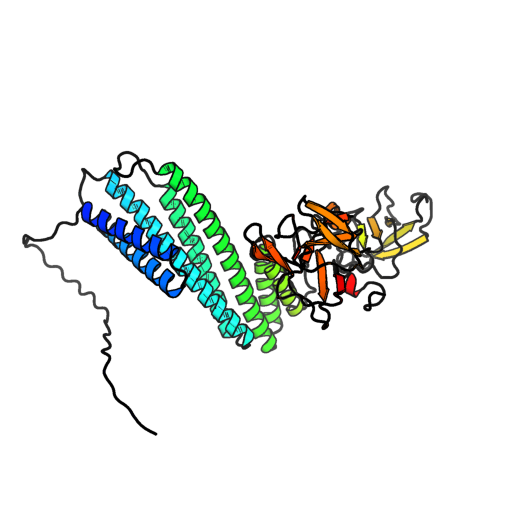 265 ? -9.290 -8.542 15.856 1.00 68.12 265 LEU A C 1
ATOM 1928 O O . LEU A 1 265 ? -9.032 -8.754 17.036 1.00 68.12 265 LEU A O 1
ATOM 1932 N N . ASN A 1 266 ? -10.537 -8.339 15.428 1.00 73.81 266 ASN A N 1
ATOM 1933 C CA . ASN A 1 266 ? -11.733 -8.463 16.242 1.00 73.81 266 ASN A CA 1
ATOM 1934 C C . ASN A 1 266 ? -12.420 -9.848 16.170 1.00 73.81 266 ASN A C 1
ATOM 1936 O O . ASN A 1 266 ? -13.319 -10.087 16.966 1.00 73.81 266 ASN A O 1
ATOM 1940 N N . GLN A 1 267 ? -12.039 -10.772 15.281 1.00 81.81 267 GLN A N 1
ATOM 1941 C CA . GLN A 1 267 ? -12.535 -12.153 15.280 1.00 81.81 267 GLN A CA 1
ATOM 1942 C C . GLN A 1 267 ? -11.791 -12.968 16.332 1.00 81.81 267 GLN A C 1
ATOM 1944 O O . GLN A 1 267 ? -10.572 -13.142 16.296 1.00 81.81 267 GLN A O 1
ATOM 1949 N N . ILE A 1 268 ? -12.556 -13.491 17.281 1.00 88.00 268 ILE A N 1
ATOM 1950 C CA . ILE A 1 268 ? -12.036 -14.188 18.444 1.00 88.00 268 ILE A CA 1
ATOM 1951 C C . ILE A 1 268 ? -12.420 -15.659 18.329 1.00 88.00 268 ILE A C 1
ATOM 1953 O O . ILE A 1 268 ? -13.598 -16.025 18.353 1.00 88.00 268 ILE A O 1
ATOM 1957 N N . ASN A 1 269 ? -11.404 -16.509 18.193 1.00 88.06 269 ASN A N 1
ATOM 1958 C CA . ASN A 1 269 ? -11.558 -17.954 18.290 1.00 88.06 269 ASN A CA 1
ATOM 1959 C C . ASN A 1 269 ? -11.568 -18.385 19.758 1.00 88.06 269 ASN A C 1
ATOM 1961 O O . ASN A 1 269 ? -11.106 -17.664 20.645 1.00 88.06 269 ASN A O 1
ATOM 1965 N N . ARG A 1 270 ? -12.093 -19.584 20.021 1.00 90.38 270 ARG A N 1
ATOM 1966 C CA . ARG A 1 270 ? -12.168 -20.124 21.380 1.00 90.38 270 ARG A CA 1
ATOM 1967 C C . ARG A 1 270 ? -10.767 -20.212 21.996 1.00 90.38 270 ARG A C 1
ATOM 1969 O O . ARG A 1 270 ? -9.877 -20.828 21.421 1.00 90.38 270 ARG A O 1
ATOM 1976 N N . GLY A 1 271 ? -10.603 -19.618 23.173 1.00 90.56 271 GLY A N 1
ATOM 1977 C CA . GLY A 1 271 ? -9.346 -19.586 23.920 1.00 90.56 271 GLY A CA 1
ATOM 1978 C C . GLY A 1 271 ? -8.443 -18.396 23.590 1.00 90.56 271 GLY A C 1
ATOM 1979 O O . GLY A 1 271 ? -7.439 -18.207 24.278 1.00 90.56 271 GLY A O 1
ATOM 1980 N N . ASN A 1 272 ? -8.798 -17.563 22.606 1.00 94.00 272 ASN A N 1
ATOM 1981 C CA . ASN A 1 272 ? -8.035 -16.357 22.308 1.00 94.00 272 ASN A CA 1
ATOM 1982 C C . ASN A 1 272 ? -8.028 -15.394 23.507 1.00 94.00 272 ASN A C 1
ATOM 1984 O O . ASN A 1 272 ? -8.984 -15.288 24.282 1.00 94.00 272 ASN A O 1
ATOM 1988 N N . THR A 1 273 ? -6.921 -14.673 23.630 1.00 95.06 273 THR A N 1
ATOM 1989 C CA . THR A 1 273 ? -6.752 -13.562 24.561 1.00 95.06 273 THR A CA 1
ATOM 1990 C C . THR A 1 273 ? -7.541 -12.376 24.042 1.00 95.06 273 THR A C 1
ATOM 1992 O O . THR A 1 273 ? -7.475 -12.094 22.847 1.00 95.06 273 THR A O 1
ATOM 1995 N N . VAL A 1 274 ? -8.252 -11.684 24.925 1.00 95.19 274 VAL A N 1
ATOM 1996 C CA . VAL A 1 274 ? -8.899 -10.389 24.695 1.00 95.19 274 VAL A CA 1
ATOM 1997 C C . VAL A 1 274 ? -8.487 -9.419 25.792 1.00 95.19 274 VAL A C 1
ATOM 1999 O O . VAL A 1 274 ? -8.189 -9.839 26.911 1.00 95.19 274 VAL A O 1
ATOM 2002 N N . PHE A 1 275 ? -8.448 -8.134 25.477 1.00 94.44 275 PHE A N 1
ATOM 2003 C CA . PHE A 1 275 ? -7.995 -7.103 26.397 1.00 94.44 275 PHE A CA 1
ATOM 2004 C C . PHE A 1 275 ? -9.158 -6.258 26.887 1.00 94.44 275 PHE A C 1
ATOM 2006 O O . PHE A 1 275 ? -10.098 -5.967 26.145 1.00 94.44 275 PHE A O 1
ATOM 2013 N N . ILE A 1 276 ? -9.087 -5.860 28.154 1.00 91.44 276 ILE A N 1
ATOM 2014 C CA . ILE A 1 276 ? -10.027 -4.905 28.737 1.00 91.44 276 ILE A CA 1
ATOM 2015 C C . ILE A 1 276 ? -10.005 -3.614 27.910 1.00 91.44 276 ILE A C 1
ATOM 2017 O O . ILE A 1 276 ? -8.941 -3.069 27.636 1.00 91.44 276 ILE A O 1
ATOM 2021 N N . GLY A 1 277 ? -11.184 -3.133 27.511 1.00 83.44 277 GLY A N 1
ATOM 2022 C CA . GLY A 1 277 ? -11.371 -1.966 26.648 1.00 83.44 277 GLY A CA 1
ATOM 2023 C C . GLY A 1 277 ? -11.633 -2.304 25.176 1.00 83.44 277 GLY A C 1
ATOM 2024 O O . GLY A 1 277 ? -12.164 -1.459 24.457 1.00 83.44 277 GLY A O 1
ATOM 2025 N N . GLU A 1 278 ? -11.313 -3.510 24.693 1.00 83.94 278 GLU A N 1
ATOM 2026 C CA . GLU A 1 278 ? -11.598 -3.864 23.296 1.00 83.94 278 GLU A CA 1
ATOM 2027 C C . GLU A 1 278 ? -13.106 -3.840 22.992 1.00 83.94 278 GLU A C 1
ATOM 2029 O O . GLU A 1 278 ? -13.930 -4.346 23.762 1.00 83.94 278 GLU A O 1
ATOM 2034 N N . PHE A 1 279 ? -13.459 -3.282 21.835 1.00 81.19 279 PHE A N 1
ATOM 2035 C CA . PHE A 1 279 ? -14.830 -3.123 21.361 1.00 81.19 279 PHE A CA 1
ATOM 2036 C C . PHE A 1 279 ? -15.054 -3.863 20.038 1.00 81.19 279 PHE A C 1
ATOM 2038 O O . PHE A 1 279 ? -14.147 -4.001 19.216 1.00 81.19 279 PHE A O 1
ATOM 2045 N N . GLY A 1 280 ? -16.293 -4.298 19.809 1.00 79.88 280 GLY A N 1
ATOM 2046 C CA . GLY A 1 280 ? -16.733 -4.843 18.527 1.00 79.88 280 GLY A CA 1
ATOM 2047 C C . GLY A 1 280 ? -16.075 -6.165 18.156 1.00 79.88 280 GLY A C 1
ATOM 2048 O O . GLY A 1 280 ? -15.790 -6.422 16.984 1.00 79.88 280 GLY A O 1
ATOM 2049 N N . LEU A 1 281 ? -15.820 -6.996 19.166 1.00 84.50 281 LEU A N 1
ATOM 2050 C CA . LEU A 1 281 ? -15.283 -8.336 19.012 1.00 84.50 281 LEU A CA 1
ATOM 2051 C C . LEU A 1 281 ? -16.361 -9.299 18.504 1.00 84.50 281 LEU A C 1
ATOM 2053 O O . LEU A 1 281 ? -17.483 -9.336 19.002 1.00 84.50 281 LEU A O 1
ATOM 2057 N N . ASN A 1 282 ? -15.998 -10.140 17.548 1.00 83.25 282 ASN A N 1
ATOM 2058 C CA . ASN A 1 282 ? -16.834 -11.209 17.038 1.00 83.25 282 ASN A CA 1
ATOM 2059 C C . ASN A 1 282 ? -16.428 -12.539 17.686 1.00 83.25 282 ASN A C 1
ATOM 2061 O O . ASN A 1 282 ? -15.409 -13.139 17.338 1.00 83.25 282 ASN A O 1
ATOM 2065 N N . LEU A 1 283 ? -17.257 -13.008 18.615 1.00 90.12 283 LEU A N 1
ATOM 2066 C CA . LEU A 1 283 ? -17.099 -14.257 19.356 1.00 90.12 283 LEU A CA 1
ATOM 2067 C C . LEU A 1 283 ? -17.817 -15.450 18.701 1.00 90.12 283 LEU A C 1
ATOM 2069 O O . LEU A 1 283 ? -17.799 -16.552 19.254 1.00 90.12 283 LEU A O 1
ATOM 2073 N N . VAL A 1 284 ? -18.451 -15.282 17.534 1.00 86.00 284 VAL A N 1
ATOM 2074 C CA . VAL A 1 284 ? -19.210 -16.364 16.872 1.00 86.00 284 VAL A CA 1
ATOM 2075 C C . VAL A 1 284 ? -18.308 -17.569 16.591 1.00 86.00 284 VAL A C 1
ATOM 2077 O O . VAL A 1 284 ? -18.707 -18.713 16.802 1.00 86.00 284 VAL A O 1
ATOM 2080 N N . SER A 1 285 ? -17.050 -17.329 16.204 1.00 82.44 285 SER A N 1
ATOM 2081 C CA . SER A 1 285 ? -16.060 -18.397 15.973 1.00 82.44 285 SER A CA 1
ATOM 2082 C C . SER A 1 285 ? -15.559 -19.063 17.262 1.00 82.44 285 SER A C 1
ATOM 2084 O O . SER A 1 285 ? -15.069 -20.189 17.224 1.00 82.44 285 SER A O 1
ATOM 2086 N N . ALA A 1 286 ? -15.743 -18.427 18.423 1.00 86.69 286 ALA A N 1
ATOM 2087 C CA . ALA A 1 286 ? -15.539 -19.053 19.730 1.00 86.69 286 ALA A CA 1
ATOM 2088 C C . ALA A 1 286 ? -16.723 -19.948 20.166 1.00 86.69 286 ALA A C 1
ATOM 2090 O O . ALA A 1 286 ? -16.673 -20.588 21.228 1.00 86.69 286 ALA A O 1
ATOM 2091 N N . GLY A 1 287 ? -17.772 -20.031 19.339 1.00 86.00 287 GLY A N 1
ATOM 2092 C CA . GLY A 1 287 ? -18.997 -20.780 19.607 1.00 86.00 287 GLY A CA 1
ATOM 2093 C C . GLY A 1 287 ? -19.970 -20.036 20.520 1.00 86.00 287 GLY A C 1
ATOM 2094 O O . GLY A 1 287 ? -20.779 -20.682 21.179 1.00 86.00 287 GLY A O 1
ATOM 2095 N N . VAL A 1 288 ? -19.866 -18.707 20.601 1.00 89.62 288 VAL A N 1
ATOM 2096 C CA . VAL A 1 288 ? -20.745 -17.868 21.423 1.00 89.62 288 VAL A CA 1
ATOM 2097 C C . VAL A 1 288 ? -21.961 -17.432 20.615 1.00 89.62 288 VAL A C 1
ATOM 2099 O O . VAL A 1 288 ? -21.843 -17.026 19.460 1.00 89.62 288 VAL A O 1
ATOM 2102 N N . THR A 1 289 ? -23.134 -17.481 21.239 1.00 87.81 289 THR A N 1
ATOM 2103 C CA . THR A 1 289 ? -24.402 -17.005 20.672 1.00 87.81 289 THR A CA 1
ATOM 2104 C C . THR A 1 289 ? -25.017 -15.931 21.561 1.00 87.81 289 THR A C 1
ATOM 2106 O O . THR A 1 289 ? -24.760 -15.895 22.765 1.00 87.81 289 THR A O 1
ATOM 2109 N N . ASN A 1 290 ? -25.877 -15.084 20.997 1.00 84.81 290 ASN A N 1
ATOM 2110 C CA . ASN A 1 290 ? -26.606 -14.078 21.773 1.00 84.81 290 ASN A CA 1
ATOM 2111 C C . ASN A 1 290 ? -27.427 -14.753 22.886 1.00 84.81 290 ASN A C 1
ATOM 2113 O O . ASN A 1 290 ? -28.075 -15.776 22.661 1.00 84.81 290 ASN A O 1
ATOM 2117 N N . GLY A 1 291 ? -27.378 -14.186 24.089 1.00 83.19 291 GLY A N 1
ATOM 2118 C CA . GLY A 1 291 ? -27.985 -14.734 25.301 1.00 83.19 291 GLY A CA 1
ATOM 2119 C C . GLY A 1 291 ? -27.143 -15.791 26.027 1.00 83.19 291 GLY A C 1
ATOM 2120 O O . GLY A 1 291 ? -27.559 -16.243 27.092 1.00 83.19 291 GLY A O 1
ATOM 2121 N N . MET A 1 292 ? -25.976 -16.187 25.501 1.00 91.06 292 MET A N 1
ATOM 2122 C CA . MET A 1 292 ? -25.056 -17.081 26.213 1.00 91.06 292 MET A CA 1
ATOM 2123 C C . MET A 1 292 ? -24.492 -16.390 27.462 1.00 91.06 292 MET A C 1
ATOM 2125 O O . MET A 1 292 ? -24.123 -15.217 27.417 1.00 91.06 292 MET A O 1
ATOM 2129 N N . THR A 1 293 ? -24.377 -17.136 28.562 1.00 94.75 293 THR A N 1
ATOM 2130 C CA . THR A 1 293 ? -23.740 -16.660 29.796 1.00 94.75 293 THR A CA 1
ATOM 2131 C C . THR A 1 293 ? -22.337 -17.236 29.911 1.00 94.75 293 THR A C 1
ATOM 2133 O O . THR A 1 293 ? -22.156 -18.455 29.967 1.00 94.75 293 THR A O 1
ATOM 2136 N N . LEU A 1 294 ? -21.347 -16.353 29.985 1.00 95.38 294 LEU A N 1
ATOM 2137 C CA . LEU A 1 294 ? -19.971 -16.689 30.310 1.00 95.38 294 LEU A CA 1
ATOM 2138 C C . LEU A 1 294 ? -19.751 -16.554 31.818 1.00 95.38 294 LEU A C 1
ATOM 2140 O O . LEU A 1 294 ? -20.235 -15.612 32.437 1.00 95.38 294 LEU A O 1
ATOM 2144 N N . GLY A 1 295 ? -19.026 -17.494 32.410 1.00 95.06 295 GLY A N 1
ATOM 2145 C CA . GLY A 1 295 ? -18.672 -17.524 33.821 1.00 95.06 295 GLY A CA 1
ATOM 2146 C C . GLY A 1 295 ? -17.165 -17.444 33.996 1.00 95.06 295 GLY A C 1
ATOM 2147 O O . GLY A 1 295 ? -16.420 -18.182 33.346 1.00 95.06 295 GLY A O 1
ATOM 2148 N N . TRP A 1 296 ? -16.728 -16.561 34.881 1.00 96.19 296 TRP A N 1
ATOM 2149 C CA . TRP A 1 296 ? -15.343 -16.456 35.310 1.00 96.19 296 TRP A CA 1
ATOM 2150 C C . TRP A 1 296 ? -15.106 -17.330 36.539 1.00 96.19 296 TRP A C 1
ATOM 2152 O O . TRP A 1 296 ? -15.949 -17.405 37.435 1.00 96.19 296 TRP A O 1
ATOM 2162 N N . PHE A 1 297 ? -13.942 -17.967 36.591 1.00 89.75 297 PHE A N 1
ATOM 2163 C CA . PHE A 1 297 ? -13.534 -18.814 37.706 1.00 89.75 297 PHE A CA 1
ATOM 2164 C C . PHE A 1 297 ? -12.144 -18.404 38.164 1.00 89.75 297 PHE A C 1
ATOM 2166 O O . PHE A 1 297 ? -11.246 -18.214 37.338 1.00 89.75 297 PHE A O 1
ATOM 2173 N N . GLN A 1 298 ? -11.942 -18.341 39.479 1.00 89.56 298 GLN A N 1
ATOM 2174 C CA . GLN A 1 298 ? -10.612 -18.127 40.031 1.00 89.56 298 GLN A CA 1
ATOM 2175 C C . GLN A 1 298 ? -9.614 -19.191 39.532 1.00 89.56 298 GLN A C 1
ATOM 2177 O O . GLN A 1 298 ? -9.939 -20.374 39.391 1.00 89.56 298 GLN A O 1
ATOM 2182 N N . ALA A 1 299 ? -8.370 -18.778 39.273 1.00 86.19 299 ALA A N 1
ATOM 2183 C CA . ALA A 1 299 ? -7.307 -19.692 38.866 1.00 86.19 299 ALA A CA 1
ATOM 2184 C C . ALA A 1 299 ? -7.115 -20.819 39.902 1.00 86.19 299 ALA A C 1
ATOM 2186 O O . ALA A 1 299 ? -7.026 -20.566 41.103 1.00 86.19 299 ALA A O 1
ATOM 2187 N N . GLY A 1 300 ? -7.048 -22.066 39.426 1.00 83.94 300 GLY A N 1
ATOM 2188 C CA . GLY A 1 300 ? -6.945 -23.264 40.270 1.00 83.94 300 GLY A CA 1
ATOM 2189 C C . GLY A 1 300 ? -8.286 -23.867 40.712 1.00 83.94 300 GLY A C 1
ATOM 2190 O O . GLY A 1 300 ? -8.292 -24.963 41.270 1.00 83.94 300 GLY A O 1
ATOM 2191 N N . SER A 1 301 ? -9.417 -23.210 40.438 1.00 86.19 301 SER A N 1
ATOM 2192 C CA . SER A 1 301 ? -10.751 -23.744 40.739 1.00 86.19 301 SER A CA 1
ATOM 2193 C C . SER A 1 301 ? -11.148 -24.903 39.817 1.00 86.19 301 SER A C 1
ATOM 2195 O O . SER A 1 301 ? -10.767 -24.965 38.647 1.00 86.19 301 SER A O 1
ATOM 2197 N N . ASN A 1 302 ? -11.982 -25.820 40.323 1.00 84.69 302 ASN A N 1
ATOM 2198 C CA . ASN A 1 302 ? -12.582 -26.873 39.503 1.00 84.69 302 ASN A CA 1
ATOM 2199 C C . ASN A 1 302 ? -13.757 -26.310 38.686 1.00 84.69 302 ASN A C 1
ATOM 2201 O O . ASN A 1 302 ? -14.887 -26.256 39.168 1.00 84.69 302 ASN A O 1
ATOM 2205 N N . VAL A 1 303 ? -13.492 -25.927 37.436 1.00 85.00 303 VAL A N 1
ATOM 2206 C CA . VAL A 1 303 ? -14.480 -25.330 36.515 1.00 85.00 303 VAL A CA 1
ATOM 2207 C C . VAL A 1 303 ? -15.673 -26.244 36.195 1.00 85.00 303 VAL A C 1
ATOM 2209 O O . VAL A 1 303 ? -16.760 -25.756 35.882 1.00 85.00 303 VAL A O 1
ATOM 2212 N N . LEU A 1 304 ? -15.510 -27.568 36.305 1.00 83.38 304 LEU A N 1
ATOM 2213 C CA . LEU A 1 304 ? -16.564 -28.539 35.987 1.00 83.38 304 LEU A CA 1
ATOM 2214 C C . LEU A 1 304 ? -17.551 -28.747 37.142 1.00 83.38 304 LEU A C 1
ATOM 2216 O O . LEU A 1 304 ? -18.714 -29.051 36.893 1.00 83.38 304 LEU A O 1
ATOM 2220 N N . ALA A 1 305 ? -17.100 -28.585 38.390 1.00 82.25 305 ALA A N 1
ATOM 2221 C CA . ALA A 1 305 ? -17.909 -28.851 39.585 1.00 82.25 305 ALA A CA 1
ATOM 2222 C C . ALA A 1 305 ? -18.232 -27.599 40.421 1.00 82.25 305 ALA A C 1
ATOM 2224 O O . ALA A 1 305 ? -19.139 -27.640 41.250 1.00 82.25 305 ALA A O 1
ATOM 2225 N N . GLY A 1 306 ? -17.496 -26.501 40.236 1.00 83.00 306 GLY A N 1
ATOM 2226 C CA . GLY A 1 306 ? -17.686 -25.250 40.969 1.00 83.00 306 GLY A CA 1
ATOM 2227 C C . GLY A 1 306 ? -18.751 -24.331 40.364 1.00 83.00 306 GLY A C 1
ATOM 2228 O O . GLY A 1 306 ? -19.197 -24.512 39.228 1.00 83.00 306 GLY A O 1
ATOM 2229 N N . SER A 1 307 ? -19.143 -23.305 41.114 1.00 86.88 307 SER A N 1
ATOM 2230 C CA . SER A 1 307 ? -19.880 -22.148 40.592 1.00 86.88 307 SER A CA 1
ATOM 2231 C C . SER A 1 307 ? -18.904 -21.067 40.113 1.00 86.88 307 SER A C 1
ATOM 2233 O O . SER A 1 307 ? -17.838 -20.936 40.714 1.00 86.88 307 SER A O 1
ATOM 2235 N N . PRO A 1 308 ? -19.244 -20.293 39.068 1.00 92.56 308 PRO A N 1
ATOM 2236 C CA . PRO A 1 308 ? -18.445 -19.135 38.682 1.00 92.56 308 PRO A CA 1
ATOM 2237 C C . PRO A 1 308 ? -18.499 -18.050 39.768 1.00 92.56 308 PRO A C 1
ATOM 2239 O O . PRO A 1 308 ? -19.536 -17.871 40.409 1.00 92.56 308 PRO A O 1
ATOM 2242 N N . ASP A 1 309 ? -17.400 -17.319 39.951 1.00 94.00 309 ASP A N 1
ATOM 2243 C CA . ASP A 1 309 ? -17.327 -16.189 40.891 1.00 94.00 309 ASP A CA 1
ATOM 2244 C C . ASP A 1 309 ? -17.842 -14.884 40.259 1.00 94.00 309 ASP A C 1
ATOM 2246 O O . ASP A 1 309 ? -18.127 -13.917 40.965 1.00 94.00 309 ASP A O 1
ATOM 2250 N N . ASP A 1 310 ? -17.952 -14.851 38.927 1.00 95.06 310 ASP A N 1
ATOM 2251 C CA . ASP A 1 310 ? -18.536 -13.748 38.167 1.00 95.06 310 ASP A CA 1
ATOM 2252 C C . ASP A 1 310 ? -19.204 -14.264 36.887 1.00 95.06 310 ASP A C 1
ATOM 2254 O O . ASP A 1 310 ? -18.827 -15.311 36.354 1.00 95.06 310 ASP A O 1
ATOM 2258 N N . MET A 1 311 ? -20.206 -13.546 36.387 1.00 93.75 311 MET A N 1
ATOM 2259 C CA . MET A 1 311 ? -20.971 -13.938 35.206 1.00 93.75 311 MET A CA 1
ATOM 2260 C C . MET A 1 311 ? -21.209 -12.758 34.271 1.00 93.75 311 MET A C 1
ATOM 2262 O O . MET A 1 311 ? -21.481 -11.640 34.698 1.00 93.75 311 MET A O 1
ATOM 2266 N N . LEU A 1 312 ? -21.184 -13.042 32.973 1.00 93.75 312 LEU A N 1
ATOM 2267 C CA . LEU A 1 312 ? -21.376 -12.079 31.902 1.00 93.75 312 LEU A CA 1
ATOM 2268 C C . LEU A 1 312 ? -22.345 -12.646 30.868 1.00 93.75 312 LEU A C 1
ATOM 2270 O O . LEU A 1 312 ? -22.078 -13.679 30.259 1.00 93.75 312 LEU A O 1
ATOM 2274 N N . ILE A 1 313 ? -23.462 -11.959 30.646 1.00 92.56 313 ILE A N 1
ATOM 2275 C CA . ILE A 1 313 ? -24.400 -12.309 29.576 1.00 92.56 313 ILE A CA 1
ATOM 2276 C C . ILE A 1 313 ? -23.939 -11.627 28.288 1.00 92.56 313 ILE A C 1
ATOM 2278 O O . ILE A 1 313 ? -23.785 -10.407 28.245 1.00 92.56 313 ILE A O 1
ATOM 2282 N N . VAL A 1 314 ? -23.751 -12.410 27.228 1.00 90.50 314 VAL A N 1
ATOM 2283 C CA . VAL A 1 314 ? -23.393 -11.908 25.900 1.00 90.50 314 VAL A CA 1
ATOM 2284 C C . VAL A 1 314 ? -24.666 -11.480 25.178 1.00 90.50 314 VAL A C 1
ATOM 2286 O O . VAL A 1 314 ? -25.426 -12.314 24.691 1.00 90.50 314 VAL A O 1
ATOM 2289 N N . SER A 1 315 ? -24.922 -10.175 25.116 1.00 82.69 315 SER A N 1
ATOM 2290 C CA . SER A 1 315 ? -26.080 -9.611 24.410 1.00 82.69 315 SER A CA 1
ATOM 2291 C C . SER A 1 315 ? -25.933 -9.680 22.887 1.00 82.69 315 SER A C 1
ATOM 2293 O O . SER A 1 315 ? -26.903 -9.995 22.197 1.00 82.69 315 SER A O 1
ATOM 2295 N N . ASP A 1 316 ? -24.723 -9.435 22.381 1.00 83.06 316 ASP A N 1
ATOM 2296 C CA . ASP A 1 316 ? -24.371 -9.497 20.964 1.00 83.06 316 ASP A CA 1
ATOM 2297 C C . ASP A 1 316 ? -23.008 -10.180 20.787 1.00 83.06 316 ASP A C 1
ATOM 2299 O O . ASP A 1 316 ? -21.965 -9.636 21.147 1.00 83.06 316 ASP A O 1
ATOM 2303 N N . ALA A 1 317 ? -23.020 -11.400 20.252 1.00 81.94 317 ALA A N 1
ATOM 2304 C CA . ALA A 1 317 ? -21.823 -12.196 20.019 1.00 81.94 317 ALA A CA 1
ATOM 2305 C C . ALA A 1 317 ? -21.018 -11.723 18.799 1.00 81.94 317 ALA A C 1
ATOM 2307 O O . ALA A 1 317 ? -19.845 -12.068 18.694 1.00 81.94 317 ALA A O 1
ATOM 2308 N N . ALA A 1 318 ? -21.614 -10.960 17.880 1.00 79.06 318 ALA A N 1
ATOM 2309 C CA . ALA A 1 318 ? -20.917 -10.416 16.715 1.00 79.06 318 ALA A CA 1
ATOM 2310 C C . ALA A 1 318 ? -20.292 -9.035 16.989 1.00 79.06 318 ALA A C 1
ATOM 2312 O O . ALA A 1 318 ? -19.478 -8.575 16.189 1.00 79.06 318 ALA A O 1
ATOM 2313 N N . ASN A 1 319 ? -20.666 -8.392 18.100 1.00 77.31 319 ASN A N 1
ATOM 2314 C CA . ASN A 1 319 ? -20.228 -7.053 18.495 1.00 77.31 319 ASN A CA 1
ATOM 2315 C C . ASN A 1 319 ? -20.027 -6.959 20.022 1.00 77.31 319 ASN A C 1
ATOM 2317 O O . ASN A 1 319 ? -20.594 -6.107 20.708 1.00 77.31 319 ASN A O 1
ATOM 2321 N N . PHE A 1 320 ? -19.253 -7.893 20.562 1.00 85.62 320 PHE A N 1
ATOM 2322 C CA . PHE A 1 320 ? -18.966 -8.019 21.983 1.00 85.62 320 PHE A CA 1
ATOM 2323 C C . PHE A 1 320 ? -17.913 -7.008 22.448 1.00 85.62 320 PHE A C 1
ATOM 2325 O O . PHE A 1 320 ? -16.929 -6.751 21.754 1.00 85.62 320 PHE A O 1
ATOM 2332 N N . ASN A 1 321 ? -18.081 -6.495 23.667 1.00 85.94 321 ASN A N 1
ATOM 2333 C CA . ASN A 1 321 ? -17.184 -5.508 24.262 1.00 85.94 321 ASN A CA 1
ATOM 2334 C C . ASN A 1 321 ? -16.625 -6.027 25.582 1.00 85.94 321 ASN A C 1
ATOM 2336 O O . ASN A 1 321 ? -17.376 -6.521 26.428 1.00 85.94 321 ASN A O 1
ATOM 2340 N N . VAL A 1 322 ? -15.324 -5.850 25.787 1.00 89.19 322 VAL A N 1
ATOM 2341 C CA . VAL A 1 322 ? -14.670 -6.148 27.062 1.00 89.19 322 VAL A CA 1
ATOM 2342 C C . VAL A 1 322 ? -14.696 -4.880 27.910 1.00 89.19 322 VAL A C 1
ATOM 2344 O O . VAL A 1 322 ? -13.881 -3.977 27.738 1.00 89.19 322 VAL A O 1
ATOM 2347 N N . GLY A 1 323 ? -15.671 -4.772 28.808 1.00 82.56 323 GLY A N 1
ATOM 2348 C CA . GLY A 1 323 ? -15.838 -3.578 29.636 1.00 82.56 323 GLY A CA 1
ATOM 2349 C C . GLY A 1 323 ? -14.721 -3.400 30.672 1.00 82.56 323 GLY A C 1
ATOM 2350 O O . GLY A 1 323 ? -14.128 -4.367 31.139 1.00 82.56 323 GLY A O 1
ATOM 2351 N N . ALA A 1 324 ? -14.496 -2.159 31.116 1.00 78.38 324 ALA A N 1
ATOM 2352 C CA . ALA A 1 324 ? -13.488 -1.806 32.127 1.00 78.38 324 ALA A CA 1
ATOM 2353 C C . ALA A 1 324 ? -13.623 -2.552 33.478 1.00 78.38 324 ALA A C 1
ATOM 2355 O O . ALA A 1 324 ? -12.666 -2.616 34.251 1.00 78.38 324 ALA A O 1
ATOM 2356 N N . GLY A 1 325 ? -14.810 -3.091 33.780 1.00 81.12 325 GLY A N 1
ATOM 2357 C CA . GLY A 1 325 ? -15.091 -3.886 34.981 1.00 81.12 325 GLY A CA 1
ATOM 2358 C C . GLY A 1 325 ? -14.975 -5.402 34.791 1.00 81.12 325 GLY A C 1
ATOM 2359 O O . GLY A 1 325 ? -15.191 -6.138 35.749 1.00 81.12 325 GLY A O 1
ATOM 2360 N N . THR A 1 326 ? -14.673 -5.885 33.582 1.00 90.31 326 THR A N 1
ATOM 2361 C CA . THR A 1 326 ? -14.547 -7.321 33.311 1.00 90.31 326 THR A CA 1
ATOM 2362 C C . THR A 1 326 ? -13.316 -7.883 34.022 1.00 90.31 326 THR A C 1
ATOM 2364 O O . THR A 1 326 ? -12.213 -7.363 33.876 1.00 90.31 326 THR A O 1
ATOM 2367 N N . ARG A 1 327 ? -13.497 -8.961 34.793 1.00 93.12 327 ARG A N 1
ATOM 2368 C CA . ARG A 1 327 ? -12.396 -9.627 35.501 1.00 93.12 327 ARG A CA 1
ATOM 2369 C C . ARG A 1 327 ? -11.391 -10.267 34.547 1.00 93.12 327 ARG A C 1
ATOM 2371 O O . ARG A 1 327 ? -11.768 -10.980 33.614 1.00 93.12 327 ARG A O 1
ATOM 2378 N N . GLU A 1 328 ? -10.111 -10.076 34.852 1.00 94.38 328 GLU A N 1
ATOM 2379 C CA . GLU A 1 328 ? -9.004 -10.767 34.192 1.00 94.38 328 GLU A CA 1
ATOM 2380 C C . GLU A 1 328 ? -9.019 -12.267 34.479 1.00 94.38 328 GLU A C 1
ATOM 2382 O O . GLU A 1 328 ? -9.233 -12.692 35.613 1.00 94.38 328 GLU A O 1
ATOM 2387 N N . GLY A 1 329 ? -8.743 -13.079 33.465 1.00 94.31 329 GLY A N 1
ATOM 2388 C CA . GLY A 1 329 ? -8.659 -14.531 33.562 1.00 94.31 329 GLY A CA 1
ATOM 2389 C C . GLY A 1 329 ? -9.527 -15.252 32.535 1.00 94.31 329 GLY A C 1
ATOM 2390 O O . GLY A 1 329 ? -9.983 -14.682 31.544 1.00 94.31 329 GLY A O 1
ATOM 2391 N N . ALA A 1 330 ? -9.719 -16.545 32.766 1.00 94.25 330 ALA A N 1
ATOM 2392 C CA . ALA A 1 330 ? -10.398 -17.445 31.847 1.00 94.25 330 ALA A CA 1
ATOM 2393 C C . ALA A 1 330 ? -11.924 -17.401 32.038 1.00 94.25 330 ALA A C 1
ATOM 2395 O O . ALA A 1 330 ? -12.423 -17.590 33.150 1.00 94.25 330 ALA A O 1
ATOM 2396 N N . TRP A 1 331 ? -12.661 -17.207 30.943 1.00 95.25 331 TRP A N 1
ATOM 2397 C CA . TRP A 1 331 ? -14.126 -17.195 30.923 1.00 95.25 331 TRP A CA 1
ATOM 2398 C C . TRP A 1 331 ? -14.664 -18.399 30.150 1.00 95.25 331 TRP A C 1
ATOM 2400 O O . TRP A 1 331 ? -14.230 -18.671 29.031 1.00 95.25 331 TRP A O 1
ATOM 2410 N N . TYR A 1 332 ? -15.626 -19.116 30.727 1.00 94.56 332 TYR A N 1
ATOM 2411 C CA . TYR A 1 332 ? -16.183 -20.361 30.188 1.00 94.56 332 TYR A CA 1
ATOM 2412 C C . TYR A 1 332 ? -17.684 -20.227 29.940 1.00 94.56 332 TYR A C 1
ATOM 2414 O O . TYR A 1 332 ? -18.360 -19.501 30.655 1.00 94.56 332 TYR A O 1
ATOM 2422 N N . ASP A 1 333 ? -18.236 -20.965 28.979 1.00 91.50 333 ASP A N 1
ATOM 2423 C CA . ASP A 1 333 ? -19.692 -21.111 28.850 1.00 91.50 333 ASP A CA 1
ATOM 2424 C C . ASP A 1 333 ? -20.247 -21.826 30.092 1.00 91.50 333 ASP A C 1
ATOM 2426 O O . ASP A 1 333 ? -19.871 -22.965 30.367 1.00 91.50 333 ASP A O 1
ATOM 2430 N N . VAL A 1 334 ? -21.139 -21.171 30.842 1.00 89.62 334 VAL A N 1
ATOM 2431 C CA . VAL A 1 334 ? -21.697 -21.701 32.098 1.00 89.62 334 VAL A CA 1
A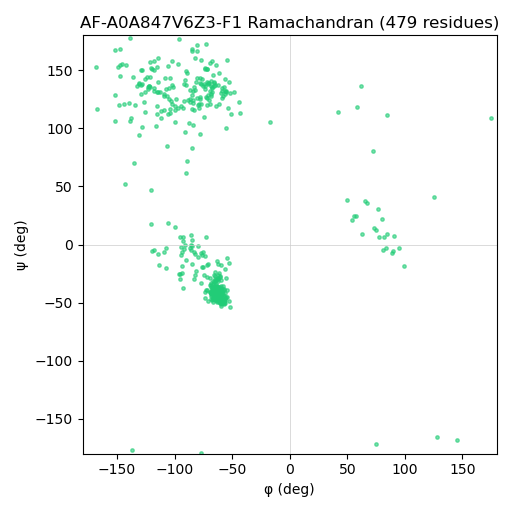TOM 2432 C C . VAL A 1 334 ? -22.507 -22.983 31.881 1.00 89.62 334 VAL A C 1
ATOM 2434 O O . VAL A 1 334 ? -22.544 -23.818 32.790 1.00 89.62 334 VAL A O 1
ATOM 2437 N N . ASN A 1 335 ? -23.121 -23.156 30.707 1.00 83.62 335 ASN A N 1
ATOM 2438 C CA . ASN A 1 335 ? -24.027 -24.264 30.394 1.00 83.62 335 ASN A CA 1
ATOM 2439 C C . ASN A 1 335 ? -23.328 -25.435 29.692 1.00 83.62 335 ASN A C 1
ATOM 2441 O O . ASN A 1 335 ? -23.785 -26.570 29.802 1.00 83.62 335 ASN A O 1
ATOM 2445 N N . ASN A 1 336 ? -22.223 -25.179 28.990 1.00 81.56 336 ASN A N 1
ATOM 2446 C CA . ASN A 1 336 ? -21.448 -26.200 28.284 1.00 81.56 336 ASN A CA 1
ATOM 2447 C C . ASN A 1 336 ? -19.942 -26.023 28.533 1.00 81.56 336 ASN A C 1
ATOM 2449 O O . ASN A 1 336 ? -19.164 -25.606 27.667 1.00 81.56 336 ASN A O 1
ATOM 2453 N N . ARG A 1 337 ? -19.539 -26.321 29.772 1.00 76.06 337 ARG A N 1
ATOM 2454 C CA . ARG A 1 337 ? -18.170 -26.123 30.263 1.00 76.06 337 ARG A CA 1
ATOM 2455 C C . ARG A 1 337 ? -17.237 -27.181 29.676 1.00 76.06 337 ARG A C 1
ATOM 2457 O O . ARG A 1 337 ? -17.314 -28.354 30.027 1.00 76.06 337 ARG A O 1
ATOM 2464 N N . GLY A 1 338 ? -16.348 -26.752 28.782 1.00 69.75 338 GLY A N 1
ATOM 2465 C CA . GLY A 1 338 ? -15.248 -27.565 28.258 1.00 69.75 338 GLY A CA 1
ATOM 2466 C C . GLY A 1 338 ? -13.931 -27.324 29.003 1.00 69.75 338 GLY A C 1
ATOM 2467 O O . GLY A 1 338 ? -13.839 -26.449 29.859 1.00 69.75 338 GLY A O 1
ATOM 2468 N N . ALA A 1 339 ? -12.884 -28.067 28.632 1.00 72.56 339 ALA A N 1
ATOM 2469 C CA . ALA A 1 339 ? -11.532 -27.881 29.178 1.00 72.56 339 ALA A CA 1
ATOM 2470 C C . ALA A 1 339 ? -10.840 -26.586 28.700 1.00 72.56 339 ALA A C 1
ATOM 2472 O O . ALA A 1 339 ? -9.852 -26.166 29.294 1.00 72.56 339 ALA A O 1
ATOM 2473 N N . VAL A 1 340 ? -11.343 -25.965 27.626 1.00 84.25 340 VAL A N 1
ATOM 2474 C CA . VAL A 1 340 ? -10.783 -24.745 27.024 1.00 84.25 340 VAL A CA 1
ATOM 2475 C C . VAL A 1 340 ? -11.730 -23.571 27.291 1.00 84.25 340 VAL A C 1
ATOM 2477 O O . VAL A 1 340 ? -12.928 -23.705 27.004 1.00 84.25 340 VAL A O 1
ATOM 2480 N N . PRO A 1 341 ? -11.230 -22.430 27.802 1.00 91.00 341 PRO A N 1
ATOM 2481 C CA . PRO A 1 341 ? -12.048 -21.237 27.974 1.00 91.00 341 PRO A CA 1
ATOM 2482 C C . PRO A 1 341 ? -12.545 -20.697 26.636 1.00 91.00 341 PRO A C 1
ATOM 2484 O O . PRO A 1 341 ? -11.925 -20.888 25.593 1.00 91.00 341 PRO A O 1
ATOM 2487 N N . VAL A 1 342 ? -13.671 -19.993 26.674 1.00 93.00 342 VAL A N 1
ATOM 2488 C CA . VAL A 1 342 ? -14.214 -19.265 25.524 1.00 93.00 342 VAL A CA 1
ATOM 2489 C C . VAL A 1 342 ? -13.279 -18.117 25.154 1.00 93.00 342 VAL A C 1
ATOM 2491 O O . VAL A 1 342 ? -12.867 -18.024 24.002 1.00 93.00 342 VAL A O 1
ATOM 2494 N N . ILE A 1 343 ? -12.890 -17.307 26.140 1.00 96.00 343 ILE A N 1
ATOM 2495 C CA . ILE A 1 343 ? -11.940 -16.197 26.004 1.00 96.00 343 ILE A CA 1
ATOM 2496 C C . ILE A 1 343 ? -11.055 -16.102 27.249 1.00 96.00 343 ILE A C 1
ATOM 2498 O O . ILE A 1 343 ? -11.460 -16.501 28.344 1.00 96.00 343 ILE A O 1
ATOM 2502 N N . ASN A 1 344 ? -9.860 -15.540 27.082 1.00 95.94 344 ASN A N 1
ATOM 2503 C CA . ASN A 1 344 ? -8.959 -15.181 28.175 1.00 95.94 344 ASN A CA 1
ATOM 2504 C C . ASN A 1 344 ? -8.852 -13.656 28.257 1.00 95.94 344 ASN A C 1
ATOM 2506 O O . ASN A 1 344 ? -8.259 -13.037 27.382 1.00 95.94 344 ASN A O 1
ATOM 2510 N N . VAL A 1 345 ? -9.424 -13.044 29.290 1.00 96.31 345 VAL A N 1
ATOM 2511 C CA . VAL A 1 345 ? -9.377 -11.588 29.477 1.00 96.31 345 VAL A CA 1
ATOM 2512 C C . VAL A 1 345 ? -8.067 -11.203 30.165 1.00 96.31 345 VAL A C 1
ATOM 2514 O O . VAL A 1 345 ? -7.713 -11.810 31.176 1.00 96.31 345 VAL A O 1
ATOM 2517 N N . LYS A 1 346 ? -7.361 -10.197 29.648 1.00 94.81 346 LYS A N 1
ATOM 2518 C CA . LYS A 1 346 ? -6.161 -9.614 30.268 1.00 94.81 346 LYS A CA 1
ATOM 2519 C C . LYS A 1 346 ? -6.256 -8.096 30.367 1.00 94.81 346 LYS A C 1
ATOM 2521 O O . LYS A 1 346 ? -6.844 -7.454 29.496 1.00 94.81 346 LYS A O 1
ATOM 2526 N N . ASP A 1 347 ? -5.618 -7.530 31.383 1.00 92.88 347 ASP A N 1
ATOM 2527 C CA . ASP A 1 347 ? -5.343 -6.096 31.431 1.00 92.88 347 ASP A CA 1
ATOM 2528 C C . ASP A 1 347 ? -4.222 -5.758 30.430 1.00 92.88 347 ASP A C 1
ATOM 2530 O O . ASP A 1 347 ? -3.184 -6.431 30.435 1.00 92.88 347 ASP A O 1
ATOM 2534 N N . PRO A 1 348 ? -4.402 -4.796 29.510 1.00 92.38 348 PRO A N 1
ATOM 2535 C CA . PRO A 1 348 ? -3.367 -4.438 28.550 1.00 92.38 348 PRO A CA 1
ATOM 2536 C C . PRO A 1 348 ? -2.165 -3.789 29.244 1.00 92.38 348 PRO A C 1
ATOM 2538 O O . PRO A 1 348 ? -2.314 -2.882 30.059 1.00 92.38 348 PRO A O 1
ATOM 2541 N N . SER A 1 349 ? -0.953 -4.210 28.878 1.00 92.94 349 SER A N 1
ATOM 2542 C CA . SER A 1 349 ? 0.288 -3.596 29.355 1.00 92.94 349 SER A CA 1
ATOM 2543 C C . SER A 1 349 ? 1.129 -3.082 28.193 1.00 92.94 349 SER A C 1
ATOM 2545 O O . SER A 1 349 ? 1.292 -3.754 27.173 1.00 92.94 349 SER A O 1
ATOM 2547 N N . LEU A 1 350 ? 1.664 -1.869 28.342 1.00 93.62 350 LEU A N 1
ATOM 2548 C CA . LEU A 1 350 ? 2.509 -1.228 27.342 1.00 93.62 350 LEU A CA 1
ATOM 2549 C C . LEU A 1 350 ? 3.543 -0.334 28.029 1.00 93.62 350 LEU A C 1
ATOM 2551 O O . LEU A 1 350 ? 3.189 0.617 28.721 1.00 93.62 350 LEU A O 1
ATOM 2555 N N . ALA A 1 351 ? 4.822 -0.618 27.810 1.00 95.75 351 ALA A N 1
ATOM 2556 C CA . ALA A 1 351 ? 5.932 0.204 28.264 1.00 95.75 351 ALA A CA 1
ATOM 2557 C C . ALA A 1 351 ? 6.904 0.466 27.110 1.00 95.75 351 ALA A C 1
ATOM 2559 O O . ALA A 1 351 ? 7.225 -0.429 26.328 1.00 95.75 351 ALA A O 1
ATOM 2560 N N . LEU A 1 352 ? 7.391 1.704 27.019 1.00 97.19 352 LEU A N 1
ATOM 2561 C CA . LEU A 1 352 ? 8.404 2.112 26.052 1.00 97.19 352 LEU A CA 1
ATOM 2562 C C . LEU A 1 352 ? 9.749 2.280 26.757 1.00 97.19 352 LEU A C 1
ATOM 2564 O O . LEU A 1 352 ? 9.839 2.907 27.811 1.00 97.19 352 LEU A O 1
ATOM 2568 N N . ARG A 1 353 ? 10.803 1.749 26.146 1.00 97.62 353 ARG A N 1
ATOM 2569 C CA . ARG A 1 353 ? 12.194 1.941 26.552 1.00 97.62 353 ARG A CA 1
ATOM 2570 C C . ARG A 1 353 ? 12.971 2.565 25.411 1.00 97.62 353 ARG A C 1
ATOM 2572 O O . ARG A 1 353 ? 12.748 2.229 24.247 1.00 97.62 353 ARG A O 1
ATOM 2579 N N . ILE A 1 354 ? 13.913 3.432 25.752 1.00 97.81 354 ILE A N 1
ATOM 2580 C CA . ILE A 1 354 ? 14.823 4.056 24.796 1.00 97.81 354 ILE A CA 1
ATOM 2581 C C . ILE A 1 354 ? 16.179 3.383 24.940 1.00 97.81 354 ILE A C 1
ATOM 2583 O O . ILE A 1 354 ? 16.744 3.312 26.031 1.00 97.81 354 ILE A O 1
ATOM 2587 N N . LEU A 1 355 ? 16.705 2.875 23.834 1.00 97.56 355 LEU A N 1
ATOM 2588 C CA . LEU A 1 355 ? 17.971 2.163 23.797 1.00 97.56 355 LEU A CA 1
ATOM 2589 C C . LEU A 1 355 ? 18.979 2.944 22.959 1.00 97.56 355 LEU A C 1
ATOM 2591 O O . LEU A 1 355 ? 18.687 3.299 21.820 1.00 97.56 355 LEU A O 1
ATOM 2595 N N . ARG A 1 356 ? 20.190 3.147 23.477 1.00 96.50 356 ARG A N 1
ATOM 2596 C CA . ARG A 1 356 ? 21.341 3.544 22.662 1.00 96.50 356 ARG A CA 1
ATOM 2597 C C . ARG A 1 356 ? 21.805 2.342 21.853 1.00 96.50 356 ARG A C 1
ATOM 2599 O O . ARG A 1 356 ? 21.942 1.257 22.411 1.00 96.50 356 ARG A O 1
ATOM 2606 N N . VAL A 1 357 ? 22.055 2.548 20.567 1.00 94.75 357 VAL A N 1
ATOM 2607 C CA . VAL A 1 357 ? 22.623 1.574 19.634 1.00 94.75 357 VAL A CA 1
ATOM 2608 C C . VAL A 1 357 ? 24.111 1.870 19.481 1.00 94.75 357 VAL A C 1
ATOM 2610 O O . VAL A 1 357 ? 24.494 2.962 19.063 1.00 94.75 357 VAL A O 1
ATOM 2613 N N . ASN A 1 358 ? 24.947 0.902 19.838 1.00 90.81 358 ASN A N 1
ATOM 2614 C CA . ASN A 1 358 ? 26.394 1.005 19.713 1.00 90.81 358 ASN A CA 1
ATOM 2615 C C . ASN A 1 358 ? 26.853 0.615 18.296 1.00 90.81 358 ASN A C 1
ATOM 2617 O O . ASN A 1 358 ? 26.106 0.023 17.512 1.00 90.81 358 ASN A O 1
ATOM 2621 N N . ALA A 1 359 ? 28.107 0.929 17.965 1.00 86.06 359 ALA A N 1
ATOM 2622 C CA . ALA A 1 359 ? 28.693 0.628 16.656 1.00 86.06 359 ALA A CA 1
ATOM 2623 C C . ALA A 1 359 ? 28.769 -0.883 16.348 1.00 86.06 359 ALA A C 1
ATOM 2625 O O . ALA A 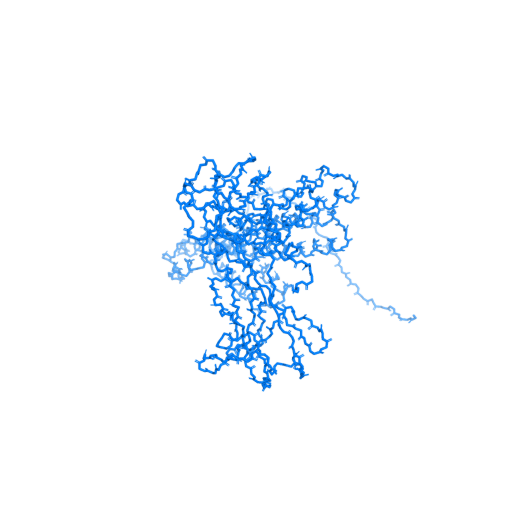1 359 ? 28.719 -1.273 15.188 1.00 86.06 359 ALA A O 1
ATOM 2626 N N . ASP A 1 360 ? 28.840 -1.730 17.377 1.00 87.56 360 ASP A N 1
ATOM 2627 C CA . ASP A 1 360 ? 28.831 -3.195 17.267 1.00 87.56 360 ASP A CA 1
ATOM 2628 C C . ASP A 1 360 ? 27.412 -3.799 17.195 1.00 87.56 360 ASP A C 1
ATOM 2630 O O . ASP A 1 360 ? 27.251 -5.018 17.209 1.00 87.56 360 ASP A O 1
ATOM 2634 N N . GLY A 1 361 ? 26.374 -2.955 17.153 1.00 83.50 361 GLY A N 1
ATOM 2635 C CA . GLY A 1 361 ? 24.969 -3.363 17.140 1.00 83.50 361 GLY A CA 1
ATOM 2636 C C . GLY A 1 361 ? 24.390 -3.722 18.511 1.00 83.50 361 GLY A C 1
ATOM 2637 O O . GLY A 1 361 ? 23.179 -3.937 18.618 1.00 83.50 361 GLY A O 1
ATOM 2638 N N . SER A 1 362 ? 25.203 -3.741 19.573 1.00 92.12 362 SER A N 1
ATOM 2639 C CA . SER A 1 362 ? 24.707 -3.917 20.938 1.00 92.12 362 SER A CA 1
ATOM 2640 C C . SER A 1 362 ? 23.872 -2.714 21.384 1.00 92.12 362 SER A C 1
ATOM 2642 O O . SER A 1 362 ? 23.992 -1.607 20.849 1.00 92.12 362 SER A O 1
ATOM 2644 N N . THR A 1 363 ? 23.002 -2.921 22.374 1.00 95.00 363 THR A N 1
ATOM 2645 C CA . THR A 1 363 ? 22.129 -1.860 22.885 1.00 95.00 363 THR A CA 1
ATOM 2646 C C . THR A 1 363 ? 22.241 -1.665 24.388 1.00 95.00 363 THR A C 1
ATOM 2648 O O . THR A 1 363 ? 22.305 -2.643 25.130 1.00 95.00 363 THR A O 1
ATOM 2651 N N . ALA A 1 364 ? 22.171 -0.412 24.839 1.00 95.69 364 ALA A N 1
ATOM 2652 C CA . ALA A 1 364 ? 22.140 -0.041 26.253 1.00 95.69 364 ALA A CA 1
ATOM 2653 C C . ALA A 1 364 ? 20.892 0.790 26.576 1.00 95.69 364 ALA A C 1
ATOM 2655 O O . ALA A 1 364 ? 20.573 1.730 25.855 1.00 95.69 364 ALA A O 1
ATOM 2656 N N . ASP A 1 365 ? 20.196 0.469 27.669 1.00 96.56 365 ASP A N 1
ATOM 2657 C CA . ASP A 1 365 ? 19.000 1.208 28.089 1.00 96.56 365 ASP A CA 1
ATOM 2658 C C . ASP A 1 365 ? 19.367 2.602 28.629 1.00 96.56 365 ASP A C 1
ATOM 2660 O O . ASP A 1 365 ? 20.119 2.745 29.607 1.00 96.56 365 ASP A O 1
ATOM 2664 N N . VAL A 1 366 ? 18.830 3.627 27.971 1.00 97.12 366 VAL A N 1
ATOM 2665 C CA . VAL A 1 366 ? 19.006 5.052 28.278 1.00 97.12 366 VAL A CA 1
ATOM 2666 C C . VAL A 1 366 ? 17.676 5.752 28.571 1.00 97.12 366 VAL A C 1
ATOM 2668 O O . VAL A 1 366 ? 17.612 6.978 28.548 1.00 97.12 366 VAL A O 1
ATOM 2671 N N . THR A 1 367 ? 16.624 4.990 28.878 1.00 96.25 367 THR A N 1
ATOM 2672 C CA . THR A 1 367 ? 15.339 5.534 29.338 1.00 96.25 367 THR A CA 1
ATOM 2673 C C . THR A 1 367 ? 15.567 6.426 30.562 1.00 96.25 367 THR A C 1
ATOM 2675 O O . THR A 1 367 ? 16.284 6.029 31.482 1.00 96.25 367 THR A O 1
ATOM 2678 N N . ASP A 1 368 ? 14.997 7.633 30.545 1.00 94.94 368 ASP A N 1
ATOM 2679 C CA . ASP A 1 368 ? 15.130 8.661 31.591 1.00 94.94 368 ASP A CA 1
ATOM 2680 C C . ASP A 1 368 ? 16.577 9.104 31.892 1.00 94.94 368 ASP A C 1
ATOM 2682 O O . ASP A 1 368 ? 16.883 9.588 32.984 1.00 94.94 368 ASP A O 1
ATOM 2686 N N . LYS A 1 369 ? 17.499 8.946 30.931 1.00 95.94 369 LYS A N 1
ATOM 2687 C CA . LYS A 1 369 ? 18.903 9.368 31.058 1.00 95.94 369 LYS A CA 1
ATOM 2688 C C . LYS A 1 369 ? 19.277 10.423 30.026 1.00 95.94 369 LYS A C 1
ATOM 2690 O O . LYS A 1 369 ? 18.699 10.516 28.948 1.00 95.94 369 LYS A O 1
ATOM 2695 N N . THR A 1 370 ? 20.333 11.170 30.333 1.00 94.31 370 THR A N 1
ATOM 2696 C CA . THR A 1 370 ? 20.967 12.075 29.374 1.00 94.31 370 THR A CA 1
ATOM 2697 C C . THR A 1 370 ? 21.704 11.285 28.292 1.00 94.31 370 THR A C 1
ATOM 2699 O O . THR A 1 370 ? 22.551 10.437 28.585 1.00 94.31 370 THR A O 1
ATOM 2702 N N . VAL A 1 371 ? 21.413 11.617 27.038 1.00 94.31 371 VAL A N 1
ATOM 2703 C CA . VAL A 1 371 ? 22.111 11.134 25.841 1.00 94.31 371 VAL A CA 1
ATOM 2704 C C . VAL A 1 371 ? 22.996 12.241 25.274 1.00 94.31 371 VAL A C 1
ATOM 2706 O O . VAL A 1 371 ? 22.741 13.428 25.489 1.00 94.31 371 VAL A O 1
ATOM 2709 N N . THR A 1 372 ? 24.063 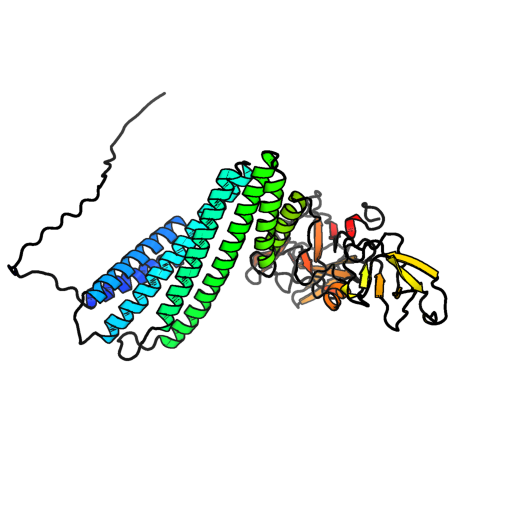11.869 24.576 1.00 93.56 372 THR A N 1
ATOM 2710 C CA . THR A 1 372 ? 24.959 12.827 23.928 1.00 93.56 372 THR A CA 1
ATOM 2711 C C . THR A 1 372 ? 24.501 13.122 22.509 1.00 93.56 372 THR A C 1
ATOM 2713 O O . THR A 1 372 ? 23.939 12.270 21.821 1.00 93.56 372 THR A O 1
ATOM 2716 N N . GLN A 1 373 ? 24.774 14.342 22.050 1.00 88.06 373 GLN A N 1
ATOM 2717 C CA . GLN A 1 373 ? 24.734 14.665 20.627 1.00 88.06 373 GLN A CA 1
ATOM 2718 C C . GLN A 1 373 ? 25.725 13.725 19.912 1.00 88.06 373 GLN A C 1
ATOM 2720 O O . GLN A 1 373 ? 26.860 13.620 20.377 1.00 88.06 373 GLN A O 1
ATOM 2725 N N . SER A 1 374 ? 25.279 13.024 18.861 1.00 90.56 374 SER A N 1
ATOM 2726 C CA . SER A 1 374 ? 25.910 11.869 18.162 1.00 90.56 374 SER A CA 1
ATOM 2727 C C . SER A 1 374 ? 25.476 10.464 18.597 1.00 90.56 374 SER A C 1
ATOM 2729 O O . SER A 1 374 ? 25.862 9.477 17.965 1.00 90.56 374 SER A O 1
ATOM 2731 N N . ASP A 1 375 ? 24.609 10.341 19.600 1.00 94.25 375 ASP A N 1
ATOM 2732 C CA . ASP A 1 375 ? 24.005 9.051 19.923 1.00 94.25 375 ASP A CA 1
ATOM 2733 C C . ASP A 1 375 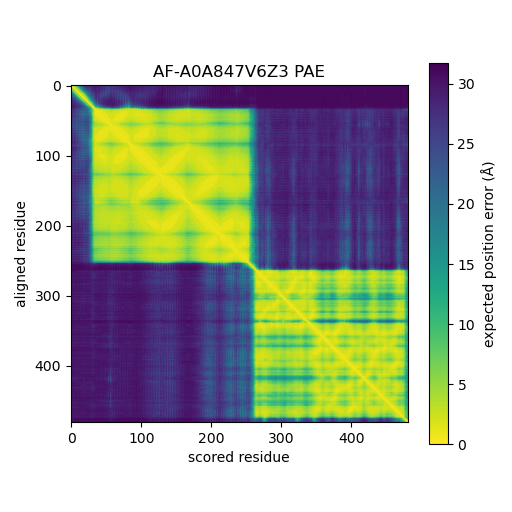? 23.038 8.579 18.827 1.00 94.25 375 ASP A C 1
ATOM 2735 O O . ASP A 1 375 ? 22.237 9.336 18.273 1.00 94.25 375 ASP A O 1
ATOM 2739 N N . ARG A 1 376 ? 23.080 7.274 18.555 1.00 94.25 376 ARG A N 1
ATOM 2740 C CA . ARG A 1 376 ? 22.060 6.561 17.783 1.00 94.25 376 ARG A CA 1
ATOM 2741 C C . ARG A 1 376 ? 21.128 5.869 18.755 1.00 94.25 376 ARG A C 1
ATOM 2743 O O . ARG A 1 376 ? 21.580 5.106 19.605 1.00 94.25 376 ARG A O 1
ATOM 2750 N N . LEU A 1 377 ? 19.837 6.132 18.638 1.00 96.50 377 LEU A N 1
ATOM 2751 C CA . LEU A 1 377 ? 18.812 5.610 19.526 1.00 96.50 377 LEU A CA 1
ATOM 2752 C C . LEU A 1 377 ? 17.821 4.743 18.750 1.00 96.50 377 LEU A C 1
ATOM 2754 O O . LEU A 1 377 ? 17.557 4.952 17.565 1.00 96.50 377 LEU A O 1
ATOM 2758 N N . THR A 1 378 ? 17.257 3.767 19.442 1.00 96.31 378 THR A N 1
ATOM 2759 C CA . THR A 1 378 ? 16.111 2.972 19.008 1.00 96.31 378 THR A CA 1
ATOM 2760 C C . THR A 1 378 ? 15.168 2.758 20.189 1.00 96.31 378 THR A C 1
ATOM 2762 O O . THR A 1 378 ? 15.446 3.193 21.308 1.00 96.31 378 THR A O 1
ATOM 2765 N N . PHE A 1 379 ? 14.052 2.083 19.950 1.00 97.56 379 PHE A N 1
ATOM 2766 C CA . PHE A 1 379 ? 13.050 1.806 20.964 1.00 97.56 379 PHE A CA 1
ATOM 2767 C C . PHE A 1 379 ? 12.927 0.312 21.237 1.00 97.56 379 PHE A C 1
ATOM 2769 O O . PHE A 1 379 ? 13.164 -0.531 20.367 1.00 97.56 379 PHE A O 1
ATOM 2776 N N . ARG A 1 380 ? 12.502 -0.013 22.453 1.00 96.81 380 ARG A N 1
ATOM 2777 C CA . ARG A 1 380 ? 11.989 -1.331 22.813 1.00 96.81 380 ARG A CA 1
ATOM 2778 C C . ARG A 1 380 ? 10.614 -1.164 23.437 1.00 96.81 380 ARG A C 1
ATOM 2780 O O . ARG A 1 380 ? 10.433 -0.319 24.308 1.00 96.81 380 ARG A O 1
ATOM 2787 N N . VAL A 1 381 ? 9.662 -1.950 22.963 1.00 96.94 381 VAL A N 1
ATOM 2788 C CA . VAL A 1 381 ? 8.302 -2.005 23.485 1.00 96.94 381 VAL A CA 1
ATOM 2789 C C . VAL A 1 381 ? 8.181 -3.276 24.312 1.00 96.94 381 VAL A C 1
ATOM 2791 O O . VAL A 1 381 ? 8.337 -4.372 23.777 1.00 96.94 381 VAL A O 1
ATOM 2794 N N . ASP A 1 382 ? 7.928 -3.116 25.607 1.00 96.75 382 ASP A N 1
ATOM 2795 C CA . ASP A 1 382 ? 7.626 -4.214 26.521 1.00 96.75 382 ASP A CA 1
ATOM 2796 C C . ASP A 1 382 ? 6.094 -4.246 26.707 1.00 96.75 382 ASP A C 1
ATOM 2798 O O . ASP A 1 382 ? 5.510 -3.273 27.186 1.00 96.75 382 ASP A O 1
ATOM 2802 N N . SER A 1 383 ? 5.415 -5.311 26.276 1.00 95.56 383 SER A N 1
ATOM 2803 C CA . SER A 1 383 ? 3.944 -5.400 26.284 1.00 95.56 383 SER A CA 1
ATOM 2804 C C . SER A 1 383 ? 3.454 -6.839 26.419 1.00 95.56 383 SER A C 1
ATOM 2806 O O . SER A 1 383 ? 4.224 -7.769 26.220 1.00 95.56 383 SER A O 1
ATOM 2808 N N . ASN A 1 384 ? 2.167 -7.036 26.704 1.00 95.06 384 ASN A N 1
ATOM 2809 C CA . ASN A 1 384 ? 1.512 -8.349 26.618 1.00 95.06 384 ASN A CA 1
ATOM 2810 C C . ASN A 1 384 ? 0.700 -8.538 25.320 1.00 95.06 384 ASN A C 1
ATOM 2812 O O . ASN A 1 384 ? -0.132 -9.445 25.223 1.00 95.06 384 ASN A O 1
ATOM 2816 N N . LEU A 1 385 ? 0.928 -7.675 24.324 1.00 93.44 385 LEU A N 1
ATOM 2817 C CA . LEU A 1 385 ? 0.161 -7.608 23.080 1.00 93.44 385 LEU A CA 1
ATOM 2818 C C . LEU A 1 385 ? 0.616 -8.629 22.023 1.00 93.44 385 LEU A C 1
ATOM 2820 O O . LEU A 1 385 ? -0.056 -8.777 21.002 1.00 93.44 385 LEU A O 1
ATOM 2824 N N . ALA A 1 386 ? 1.707 -9.369 22.254 1.00 89.94 386 ALA A N 1
ATOM 2825 C CA . ALA A 1 386 ? 2.194 -10.387 21.317 1.00 89.94 386 ALA A CA 1
ATOM 2826 C C . ALA A 1 386 ? 1.161 -11.495 21.060 1.00 89.94 386 ALA A C 1
ATOM 2828 O O . ALA A 1 386 ? 1.059 -12.004 19.944 1.00 89.94 386 ALA A O 1
ATOM 2829 N N . ALA A 1 387 ? 0.318 -11.785 22.058 1.00 89.44 387 ALA A N 1
ATOM 2830 C CA . ALA A 1 387 ? -0.790 -12.729 21.937 1.00 89.44 387 ALA A CA 1
ATOM 2831 C C . ALA A 1 387 ? -1.743 -12.385 20.777 1.00 89.44 387 ALA A C 1
ATOM 2833 O O . ALA A 1 387 ? -2.345 -13.280 20.190 1.00 89.44 387 ALA A O 1
ATOM 2834 N N . VAL A 1 388 ? -1.868 -11.105 20.410 1.00 86.00 388 VAL A N 1
ATOM 2835 C CA . VAL A 1 388 ? -2.679 -10.662 19.267 1.00 86.00 388 VAL A CA 1
ATOM 2836 C C . VAL A 1 388 ? -2.091 -11.196 17.962 1.00 86.00 388 VAL A C 1
ATOM 2838 O O . VAL A 1 388 ? -2.805 -11.813 17.173 1.00 86.00 388 VAL A O 1
ATOM 2841 N N . ASN A 1 389 ? -0.777 -11.043 17.781 1.00 85.50 389 ASN A N 1
ATOM 2842 C CA . ASN A 1 389 ? -0.061 -11.566 16.622 1.00 85.50 389 ASN A CA 1
ATOM 2843 C C . ASN A 1 389 ? -0.172 -13.093 16.539 1.00 85.50 389 ASN A C 1
ATOM 2845 O O . ASN A 1 389 ? -0.555 -13.636 15.506 1.00 85.50 389 ASN A O 1
ATOM 2849 N N . GLU A 1 390 ? 0.110 -13.775 17.649 1.00 82.75 390 GLU A N 1
ATOM 2850 C CA . GLU A 1 390 ? 0.141 -15.239 17.722 1.00 82.75 390 GLU A CA 1
ATOM 2851 C C . GLU A 1 390 ? -1.233 -15.887 17.507 1.00 82.75 390 GLU A C 1
ATOM 2853 O O . GLU A 1 390 ? -1.326 -16.951 16.897 1.00 82.75 390 GLU A O 1
ATOM 2858 N N . GLN A 1 391 ? -2.305 -15.267 18.010 1.00 85.19 391 GLN A N 1
ATOM 2859 C CA . GLN A 1 391 ? -3.631 -15.898 18.096 1.00 85.19 391 GLN A CA 1
ATOM 2860 C C . GLN A 1 391 ? -4.640 -15.341 17.087 1.00 85.19 391 GLN A C 1
ATOM 2862 O O . GLN A 1 391 ? -5.658 -15.985 16.818 1.00 85.19 391 GLN A O 1
ATOM 2867 N N . ARG A 1 392 ? -4.393 -14.139 16.549 1.00 79.94 392 ARG A N 1
ATOM 2868 C CA . ARG A 1 392 ? -5.289 -13.448 15.604 1.00 79.94 392 ARG A CA 1
ATOM 2869 C C . ARG A 1 392 ? -4.644 -13.202 14.236 1.00 79.94 392 ARG A C 1
ATOM 2871 O O . ARG A 1 392 ? -5.329 -12.765 13.322 1.00 79.94 392 ARG A O 1
ATOM 2878 N N . GLY A 1 393 ? -3.358 -13.526 14.070 1.00 67.06 393 GLY A N 1
ATOM 2879 C CA . GLY A 1 393 ? -2.675 -13.534 12.771 1.00 67.06 393 GLY A CA 1
ATOM 2880 C C . GLY A 1 393 ? -2.179 -12.171 12.282 1.00 67.06 393 GLY A C 1
ATOM 2881 O O . GLY A 1 393 ? -1.692 -12.078 11.157 1.00 67.06 393 GLY A O 1
ATOM 2882 N N . ALA A 1 394 ? -2.283 -11.126 13.106 1.00 72.88 394 ALA A N 1
ATOM 2883 C CA . ALA A 1 394 ? -1.720 -9.806 12.835 1.00 72.88 394 ALA A CA 1
ATOM 2884 C C . ALA A 1 394 ? -1.287 -9.126 14.145 1.00 72.88 394 ALA A C 1
ATOM 2886 O O . ALA A 1 394 ? -1.948 -9.307 15.169 1.00 72.88 394 ALA A O 1
ATOM 2887 N N . PRO A 1 395 ? -0.197 -8.341 14.151 1.00 80.19 395 PRO A N 1
ATOM 2888 C CA . PRO A 1 395 ? 0.272 -7.685 15.362 1.00 80.19 395 PRO A CA 1
ATOM 2889 C C . PRO A 1 395 ? -0.619 -6.508 15.761 1.00 80.19 395 PRO A C 1
ATOM 2891 O O . PRO A 1 395 ? -1.190 -5.816 14.914 1.00 80.19 395 PRO A O 1
ATOM 2894 N N . ALA A 1 396 ? -0.682 -6.231 17.065 1.00 81.31 396 ALA A N 1
ATOM 2895 C CA . ALA A 1 396 ? -1.243 -4.976 17.547 1.00 81.31 396 ALA A CA 1
ATOM 2896 C C . ALA A 1 396 ? -0.329 -3.816 17.122 1.00 81.31 396 ALA A C 1
ATOM 2898 O O . ALA A 1 396 ? 0.888 -3.872 17.309 1.00 81.31 396 ALA A O 1
ATOM 2899 N N . MET A 1 397 ? -0.916 -2.768 16.548 1.00 83.12 397 MET A N 1
ATOM 2900 C CA . MET A 1 397 ? -0.158 -1.593 16.125 1.00 83.12 397 MET A CA 1
ATOM 2901 C C . MET A 1 397 ? 0.034 -0.639 17.300 1.00 83.12 397 MET A C 1
ATOM 2903 O O . MET A 1 397 ? -0.930 -0.149 17.891 1.00 83.12 397 MET A O 1
ATOM 2907 N N . VAL A 1 398 ? 1.297 -0.361 17.606 1.00 86.56 398 VAL A N 1
ATOM 2908 C CA . VAL A 1 398 ? 1.738 0.610 18.602 1.00 86.56 398 VAL A CA 1
ATOM 2909 C C . VAL A 1 398 ? 2.288 1.832 17.875 1.00 86.56 398 VAL A C 1
ATOM 2911 O O . VAL A 1 398 ? 3.164 1.723 17.021 1.00 86.56 398 VAL A O 1
ATOM 2914 N N . THR A 1 399 ? 1.791 3.008 18.233 1.00 85.62 399 THR A N 1
ATOM 2915 C CA . THR A 1 399 ? 2.317 4.294 17.782 1.00 85.62 399 THR A CA 1
ATOM 2916 C C . THR A 1 399 ? 3.244 4.845 18.852 1.00 85.62 399 THR A C 1
ATOM 2918 O O . THR A 1 399 ? 2.815 5.132 19.968 1.00 85.62 399 THR A O 1
ATOM 2921 N N . ILE A 1 400 ? 4.511 5.014 18.508 1.00 92.62 400 ILE A N 1
ATOM 2922 C CA . ILE A 1 400 ? 5.501 5.707 19.324 1.00 92.62 400 ILE A CA 1
ATOM 2923 C C . ILE A 1 400 ? 5.361 7.203 19.054 1.00 92.62 400 ILE A C 1
ATOM 2925 O O . ILE A 1 400 ? 5.233 7.640 17.914 1.00 92.62 400 ILE A O 1
ATOM 2929 N N . LYS A 1 401 ? 5.374 8.011 20.103 1.00 89.44 401 LYS A N 1
ATOM 2930 C CA . LYS A 1 401 ? 5.353 9.466 20.006 1.00 89.44 401 LYS A CA 1
ATOM 2931 C C . LYS A 1 401 ? 6.576 10.017 20.699 1.00 89.44 401 LYS A C 1
ATOM 2933 O O . LYS A 1 401 ? 6.923 9.572 21.788 1.00 89.44 401 LYS A O 1
ATOM 2938 N N . VAL A 1 402 ? 7.213 10.985 20.054 1.00 95.69 402 VAL A N 1
ATOM 2939 C CA . VAL A 1 402 ? 8.350 11.718 20.605 1.00 95.69 402 VAL A CA 1
ATOM 2940 C C . VAL A 1 402 ? 8.030 13.199 20.517 1.00 95.69 402 VAL A C 1
ATOM 2942 O O . VAL A 1 402 ? 7.739 13.698 19.433 1.00 95.69 402 VAL A O 1
ATOM 2945 N N . SER A 1 403 ? 8.063 13.881 21.656 1.00 93.75 403 SER A N 1
ATOM 2946 C CA . SER A 1 403 ? 7.936 15.329 21.770 1.00 93.75 403 SER A CA 1
ATOM 2947 C C . SER A 1 403 ? 9.303 15.955 21.977 1.00 93.75 403 SER A C 1
ATOM 2949 O O . SER A 1 403 ? 10.070 15.492 22.824 1.00 93.75 403 SER A O 1
ATOM 2951 N N . ASP A 1 404 ? 9.567 17.036 21.253 1.00 93.06 404 ASP A N 1
ATOM 2952 C CA . ASP A 1 404 ? 10.720 17.901 21.479 1.00 93.06 404 ASP A CA 1
ATOM 2953 C C . ASP A 1 404 ? 10.551 18.752 22.767 1.00 93.06 404 ASP A C 1
ATOM 2955 O O . ASP A 1 404 ? 9.460 18.776 23.359 1.00 93.06 404 ASP A O 1
ATOM 2959 N N . PRO A 1 405 ? 11.602 19.482 23.196 1.00 93.69 405 PRO A N 1
ATOM 2960 C CA . PRO A 1 405 ? 11.549 20.369 24.364 1.00 93.69 405 PRO A CA 1
ATOM 2961 C C . PRO A 1 405 ? 10.558 21.537 24.246 1.00 93.69 405 PRO A C 1
ATOM 2963 O O . PRO A 1 405 ? 10.217 22.154 25.253 1.00 93.69 405 PRO A O 1
ATOM 2966 N N . ASN A 1 406 ? 10.100 21.858 23.033 1.00 90.56 406 ASN A N 1
ATOM 2967 C CA . ASN A 1 406 ? 9.114 22.905 22.771 1.00 90.56 406 ASN A CA 1
ATOM 2968 C C . ASN A 1 406 ? 7.671 22.364 22.765 1.00 90.56 406 ASN A C 1
ATOM 2970 O O . ASN A 1 406 ? 6.731 23.147 22.637 1.00 90.56 406 ASN A O 1
ATOM 2974 N N . GLY A 1 407 ? 7.483 21.048 22.908 1.00 86.00 407 GLY A N 1
ATOM 2975 C CA . GLY A 1 407 ? 6.177 20.389 22.885 1.00 86.00 407 GLY A CA 1
ATOM 2976 C C . GLY A 1 407 ? 5.715 19.921 21.499 1.00 86.00 407 GLY A C 1
ATOM 2977 O O . GLY A 1 407 ? 4.570 19.487 21.366 1.00 86.00 407 GLY A O 1
ATOM 2978 N N . ASN A 1 408 ? 6.557 19.998 20.464 1.00 86.00 408 ASN A N 1
ATOM 2979 C CA . ASN A 1 408 ? 6.217 19.504 19.129 1.00 86.00 408 ASN A CA 1
ATOM 2980 C C . ASN A 1 408 ? 6.351 17.983 19.079 1.00 86.00 408 ASN A C 1
ATOM 2982 O O . ASN A 1 408 ? 7.416 17.448 19.379 1.00 86.00 408 ASN A O 1
ATOM 2986 N N . VAL A 1 409 ? 5.299 17.290 18.639 1.00 85.44 409 VAL A N 1
ATOM 2987 C CA . VAL A 1 409 ? 5.317 15.833 18.460 1.00 85.44 409 VAL A CA 1
ATOM 2988 C C . VAL A 1 409 ? 5.724 15.489 17.032 1.00 85.44 409 VAL A C 1
ATOM 2990 O O . VAL A 1 409 ? 5.078 15.920 16.077 1.00 85.44 409 VAL A O 1
ATOM 2993 N N . TYR A 1 410 ? 6.776 14.692 16.885 1.00 80.88 410 TYR A N 1
ATOM 2994 C CA . TYR A 1 410 ? 7.267 14.259 15.582 1.00 80.88 410 TYR A CA 1
ATOM 2995 C C . TYR A 1 410 ? 6.331 13.237 14.925 1.00 80.88 410 TYR A C 1
ATOM 2997 O O . TYR A 1 410 ? 5.843 12.314 15.578 1.00 80.88 410 TYR A O 1
ATOM 3005 N N . SER A 1 411 ? 6.127 13.370 13.611 1.00 74.94 411 SER A N 1
ATOM 3006 C CA . SER A 1 411 ? 5.464 12.354 12.778 1.00 74.94 411 SER A CA 1
ATOM 3007 C C . SER A 1 411 ? 6.414 11.233 12.343 1.00 74.94 411 SER A C 1
ATOM 3009 O O . SER A 1 411 ? 5.979 10.107 12.114 1.00 74.94 411 SER A O 1
ATOM 3011 N N . HIS A 1 412 ? 7.712 11.535 12.266 1.00 84.19 412 HIS A N 1
ATOM 3012 C CA . HIS A 1 412 ? 8.788 10.619 11.896 1.00 84.19 412 HIS A CA 1
ATOM 3013 C C . HIS A 1 412 ? 10.063 11.001 12.643 1.00 84.19 412 HIS A C 1
ATOM 3015 O O . HIS A 1 412 ? 10.263 12.174 12.961 1.00 84.19 412 HIS A O 1
ATOM 3021 N N . LEU A 1 413 ? 10.953 10.032 12.857 1.00 89.12 413 LEU A N 1
ATOM 3022 C CA . LEU A 1 413 ? 12.313 10.314 13.313 1.00 89.12 413 LEU A CA 1
ATOM 3023 C C . LEU A 1 413 ? 13.300 10.078 12.178 1.00 89.12 413 LEU A C 1
ATOM 3025 O O . LEU A 1 413 ? 13.254 9.069 11.482 1.00 89.12 413 LEU A O 1
ATOM 3029 N N . LEU A 1 414 ? 14.195 11.037 12.014 1.00 88.88 414 LEU A N 1
ATOM 3030 C CA . LEU A 1 414 ? 15.360 10.974 11.155 1.00 88.88 414 LEU A CA 1
ATOM 3031 C C . LEU A 1 414 ? 16.516 10.229 11.822 1.00 88.88 414 LEU A C 1
ATOM 3033 O O . LEU A 1 414 ? 16.827 10.419 13.007 1.00 88.88 414 LEU A O 1
ATOM 3037 N N . THR A 1 415 ? 17.189 9.438 11.003 1.00 89.81 415 THR A N 1
ATOM 3038 C CA . THR A 1 415 ? 18.481 8.811 11.264 1.00 89.81 415 THR A CA 1
ATOM 3039 C C . THR A 1 415 ? 19.358 8.938 10.018 1.00 89.81 415 THR A C 1
ATOM 3041 O O . THR A 1 415 ? 18.926 9.535 9.036 1.00 89.81 415 THR A O 1
ATOM 3044 N N . THR A 1 416 ? 20.561 8.370 10.042 1.00 84.12 416 THR A N 1
ATOM 3045 C CA . THR A 1 416 ? 21.426 8.263 8.865 1.00 84.12 416 THR A CA 1
ATOM 3046 C C . THR A 1 416 ? 21.621 6.805 8.458 1.00 84.12 416 THR A C 1
ATOM 3048 O O . THR A 1 416 ? 21.757 5.917 9.308 1.00 84.12 416 THR A O 1
ATOM 3051 N N . ASP A 1 417 ? 21.617 6.546 7.151 1.00 78.25 417 ASP A N 1
ATOM 3052 C CA . ASP A 1 417 ? 22.010 5.246 6.606 1.00 78.25 417 ASP A CA 1
ATOM 3053 C C . ASP A 1 417 ? 23.541 5.071 6.592 1.00 78.25 417 ASP A C 1
ATOM 3055 O O . ASP A 1 417 ? 24.302 5.955 6.994 1.00 78.25 417 ASP A O 1
ATOM 3059 N N . ALA A 1 418 ? 24.014 3.921 6.104 1.00 74.38 418 ALA A N 1
ATOM 3060 C CA . ALA A 1 418 ? 25.444 3.619 6.009 1.00 74.38 418 ALA A CA 1
ATOM 3061 C C . ALA A 1 418 ? 26.224 4.556 5.060 1.00 74.38 418 ALA A C 1
ATOM 3063 O O . ALA A 1 418 ? 27.453 4.565 5.084 1.00 74.38 418 ALA A O 1
ATOM 3064 N N . THR A 1 419 ? 25.532 5.332 4.219 1.00 77.62 419 THR A N 1
ATOM 3065 C CA . THR A 1 419 ? 26.128 6.332 3.320 1.00 77.62 419 THR A CA 1
ATOM 3066 C C . THR A 1 419 ? 26.157 7.734 3.935 1.00 77.62 419 THR A C 1
ATOM 3068 O O . THR A 1 419 ? 26.774 8.638 3.372 1.00 77.62 419 THR A O 1
ATOM 3071 N N . GLY A 1 420 ? 25.535 7.912 5.107 1.00 76.44 420 GLY A N 1
ATOM 3072 C CA . GLY A 1 420 ? 25.398 9.196 5.787 1.00 76.44 420 GLY A CA 1
ATOM 3073 C C . GLY A 1 420 ? 24.209 10.029 5.306 1.00 76.44 420 GLY A C 1
ATOM 3074 O O . GLY A 1 420 ? 24.109 11.192 5.693 1.00 76.44 420 GLY A O 1
ATOM 3075 N N . ALA A 1 421 ? 23.320 9.468 4.480 1.00 79.56 421 ALA A N 1
ATOM 3076 C CA . ALA A 1 421 ? 22.114 10.148 4.025 1.00 79.56 421 ALA A CA 1
ATOM 3077 C C . ALA A 1 421 ? 21.008 10.072 5.084 1.00 79.56 421 ALA A C 1
ATOM 3079 O O . ALA A 1 421 ? 20.852 9.054 5.760 1.00 79.56 421 ALA A O 1
ATOM 3080 N N . ASP A 1 422 ? 20.227 11.146 5.205 1.00 83.75 422 ASP A N 1
ATOM 3081 C CA . ASP A 1 422 ? 19.087 11.212 6.116 1.00 83.75 422 ASP A CA 1
ATOM 3082 C C . ASP A 1 422 ? 17.958 10.272 5.662 1.00 83.75 422 ASP A C 1
ATOM 3084 O O . ASP A 1 422 ? 17.504 10.324 4.517 1.00 83.75 422 ASP A O 1
ATOM 3088 N N . VAL A 1 423 ? 17.461 9.444 6.583 1.00 84.00 423 VAL A N 1
ATOM 3089 C CA . VAL A 1 423 ? 16.368 8.491 6.350 1.00 84.00 423 VAL A CA 1
ATOM 3090 C C . VAL A 1 423 ? 15.281 8.660 7.404 1.00 84.00 423 VAL A C 1
ATOM 3092 O O . VAL A 1 423 ? 15.564 8.817 8.593 1.00 84.00 423 VAL A O 1
ATOM 3095 N N . LEU A 1 424 ? 14.024 8.605 6.964 1.00 82.44 424 LEU A N 1
ATOM 3096 C CA . LEU A 1 424 ? 12.844 8.680 7.822 1.00 82.44 424 LEU A CA 1
ATOM 3097 C C . LEU A 1 424 ? 12.458 7.298 8.352 1.00 82.44 424 LEU A C 1
ATOM 3099 O O . LEU A 1 424 ? 12.307 6.348 7.586 1.00 82.44 424 LEU A O 1
ATOM 3103 N N . ASN A 1 425 ? 12.201 7.213 9.653 1.00 79.75 425 ASN A N 1
ATOM 3104 C CA . ASN A 1 425 ? 11.615 6.044 10.291 1.00 79.75 425 ASN A CA 1
ATOM 3105 C C . ASN A 1 425 ? 10.127 6.245 10.580 1.00 79.75 425 ASN A C 1
ATOM 3107 O O . ASN A 1 425 ? 9.701 7.293 11.077 1.00 79.75 425 ASN A O 1
ATOM 3111 N N . SER A 1 426 ? 9.342 5.200 10.312 1.00 80.12 426 SER A N 1
ATOM 3112 C CA . SER A 1 426 ? 7.955 5.113 10.769 1.00 80.12 426 SER A CA 1
ATOM 3113 C C . SER A 1 426 ? 7.914 4.979 12.289 1.00 80.12 426 SER A C 1
ATOM 3115 O O . SER A 1 426 ? 8.647 4.180 12.863 1.00 80.12 426 SER A O 1
ATOM 3117 N N . LEU A 1 427 ? 7.022 5.725 12.938 1.00 84.94 427 LEU A N 1
ATOM 3118 C CA . LEU A 1 427 ? 6.764 5.597 14.372 1.00 84.94 427 LEU A CA 1
ATOM 3119 C C . LEU A 1 427 ? 5.570 4.687 14.693 1.00 84.94 427 LEU A C 1
ATOM 3121 O O . LEU A 1 427 ? 5.194 4.559 15.854 1.00 84.94 427 LEU A O 1
ATOM 3125 N N . GLN A 1 428 ? 4.990 4.029 13.689 1.00 84.94 428 GLN A N 1
ATOM 3126 C CA . GLN A 1 428 ? 3.978 2.995 13.877 1.00 84.94 428 GLN A CA 1
ATOM 3127 C C . GLN A 1 428 ? 4.606 1.615 13.680 1.00 84.94 428 GLN A C 1
ATOM 3129 O O . GLN A 1 428 ? 5.194 1.341 12.632 1.00 84.94 428 GLN A O 1
ATOM 3134 N N . VAL A 1 429 ? 4.487 0.756 14.693 1.00 84.44 429 VAL A N 1
ATOM 3135 C CA . VAL A 1 429 ? 5.151 -0.549 14.752 1.00 84.44 429 VAL A CA 1
ATOM 3136 C C . VAL A 1 429 ? 4.173 -1.646 15.161 1.00 84.44 429 VAL A C 1
ATOM 3138 O O . VAL A 1 429 ? 3.384 -1.474 16.086 1.00 84.44 429 VAL A O 1
ATOM 3141 N N . GLY A 1 430 ? 4.238 -2.793 14.487 1.00 82.56 430 GLY A N 1
ATOM 3142 C CA . GLY A 1 430 ? 3.514 -3.992 14.901 1.00 82.56 430 GLY A CA 1
ATOM 3143 C C . GLY A 1 430 ? 4.321 -4.765 15.939 1.00 82.56 430 GLY A C 1
ATOM 3144 O O . GLY A 1 430 ? 5.407 -5.245 15.624 1.00 82.56 430 GLY A O 1
ATOM 3145 N N . VAL A 1 431 ? 3.808 -4.900 17.161 1.00 84.81 431 VAL A N 1
ATOM 3146 C CA . VAL A 1 431 ? 4.457 -5.702 18.212 1.00 84.81 431 VAL A CA 1
ATOM 3147 C C . VAL A 1 431 ? 4.194 -7.189 17.989 1.00 84.81 431 VAL A C 1
ATOM 3149 O O . VAL A 1 431 ? 3.052 -7.644 18.030 1.00 84.81 431 VAL A O 1
ATOM 3152 N N . THR A 1 432 ? 5.265 -7.951 17.761 1.00 86.88 432 THR A N 1
ATOM 3153 C CA . THR A 1 432 ? 5.206 -9.400 17.495 1.00 86.88 432 THR A CA 1
ATOM 3154 C C . THR A 1 432 ? 5.741 -10.259 18.642 1.00 86.88 432 THR A C 1
ATOM 3156 O O . THR A 1 432 ? 5.662 -11.480 18.561 1.00 86.88 432 THR A O 1
ATOM 3159 N N . SER A 1 433 ? 6.312 -9.647 19.681 1.00 90.94 433 SER A N 1
ATOM 3160 C CA . SER A 1 433 ? 6.871 -10.310 20.865 1.00 90.94 433 SER A CA 1
ATOM 3161 C C . SER A 1 433 ? 6.656 -9.448 22.110 1.00 90.94 433 SER A C 1
ATOM 3163 O O . SER A 1 433 ? 6.529 -8.229 22.000 1.00 90.94 433 SER A O 1
ATOM 3165 N N . ASP A 1 434 ? 6.631 -10.070 23.293 1.00 92.56 434 ASP A N 1
ATOM 3166 C CA . ASP A 1 434 ? 6.402 -9.348 24.556 1.00 92.56 434 ASP A CA 1
ATOM 3167 C C . ASP A 1 434 ? 7.516 -8.339 24.860 1.00 92.56 434 ASP A C 1
ATOM 3169 O O . ASP A 1 434 ? 7.282 -7.294 25.457 1.00 92.56 434 ASP A O 1
ATOM 3173 N N . VAL A 1 435 ? 8.733 -8.642 24.404 1.00 95.81 435 VAL A N 1
ATOM 3174 C CA . VAL A 1 435 ? 9.875 -7.727 24.384 1.00 95.81 435 VAL A CA 1
ATOM 3175 C C . VAL A 1 435 ? 10.232 -7.498 22.922 1.00 95.81 435 VAL A C 1
ATOM 3177 O O . VAL A 1 435 ? 10.820 -8.370 22.276 1.00 95.81 435 VAL A O 1
ATOM 3180 N N . TYR A 1 436 ? 9.838 -6.354 22.372 1.00 93.81 436 TYR A N 1
ATOM 3181 C CA . TYR A 1 436 ? 9.957 -6.056 20.946 1.00 93.81 436 TYR A CA 1
ATOM 3182 C C . TYR A 1 436 ? 10.927 -4.903 20.703 1.00 93.81 436 TYR A C 1
ATOM 3184 O O . TYR A 1 436 ? 10.654 -3.757 21.060 1.00 93.81 436 TYR A O 1
ATOM 3192 N N . ARG A 1 437 ? 12.075 -5.187 20.079 1.00 93.56 437 ARG A N 1
ATOM 3193 C CA . ARG A 1 437 ? 13.002 -4.141 19.625 1.00 93.56 437 ARG A CA 1
ATOM 3194 C C . ARG A 1 437 ? 12.499 -3.576 18.304 1.00 93.56 437 ARG A C 1
ATOM 3196 O O . ARG A 1 437 ? 12.318 -4.318 17.344 1.00 93.56 437 ARG A O 1
ATOM 3203 N N . VAL A 1 438 ? 12.337 -2.261 18.242 1.00 92.50 438 VAL A N 1
ATOM 3204 C CA . VAL A 1 438 ? 11.857 -1.585 17.040 1.00 92.50 438 VAL A CA 1
ATOM 3205 C C . VAL A 1 438 ? 12.946 -1.594 15.958 1.00 92.50 438 VAL A C 1
ATOM 3207 O O . VAL A 1 438 ? 14.079 -1.176 16.229 1.00 92.50 438 VAL A O 1
ATOM 3210 N N . PRO A 1 439 ? 12.644 -2.081 14.741 1.00 84.94 439 PRO A N 1
ATOM 3211 C CA . PRO A 1 439 ? 13.584 -2.037 13.631 1.00 84.94 439 PRO A CA 1
ATOM 3212 C C . PRO A 1 439 ? 13.605 -0.635 13.011 1.00 84.94 439 PRO A C 1
ATOM 3214 O O . PRO A 1 439 ? 12.579 -0.153 12.537 1.00 84.94 439 PRO A O 1
ATOM 3217 N N . GLY A 1 440 ? 14.776 0.005 13.008 1.00 87.00 440 GLY A N 1
ATOM 3218 C CA . GLY A 1 440 ? 15.011 1.257 12.286 1.00 87.00 440 GLY A CA 1
ATOM 3219 C C . GLY A 1 440 ? 15.776 1.063 10.984 1.00 87.00 440 GLY A C 1
ATOM 3220 O O . GLY A 1 440 ? 16.480 0.071 10.808 1.00 87.00 440 GLY A O 1
ATOM 3221 N N . ALA A 1 441 ? 15.641 2.026 10.079 1.00 84.94 441 ALA A N 1
ATOM 3222 C CA . ALA A 1 441 ? 16.315 2.080 8.786 1.00 84.94 441 ALA A CA 1
ATOM 3223 C C . ALA A 1 441 ? 17.751 2.632 8.868 1.00 84.94 441 ALA A C 1
ATOM 3225 O O . ALA A 1 441 ? 18.474 2.612 7.875 1.00 84.94 441 ALA A O 1
ATOM 3226 N N . GLY A 1 442 ? 18.162 3.139 10.033 1.00 84.44 442 GLY A N 1
ATOM 3227 C CA . GLY A 1 442 ? 19.505 3.665 10.250 1.00 84.44 442 GLY A CA 1
ATOM 3228 C C . GLY A 1 442 ? 20.533 2.579 10.521 1.00 84.44 442 GLY A C 1
ATOM 3229 O O . GLY A 1 442 ? 20.211 1.410 10.750 1.00 84.44 442 GLY A O 1
ATOM 3230 N N . GLU A 1 443 ? 21.794 2.993 10.559 1.00 84.94 443 GLU A N 1
ATOM 3231 C CA . GLU A 1 443 ? 22.922 2.131 10.911 1.00 84.94 443 GLU A CA 1
ATOM 3232 C C . GLU A 1 443 ? 22.646 1.323 12.197 1.00 84.94 443 GLU A C 1
ATOM 3234 O O . GLU A 1 443 ? 22.173 1.861 13.203 1.00 84.94 443 GLU A O 1
ATOM 3239 N N . ASN A 1 444 ? 22.900 0.009 12.156 1.00 85.25 444 ASN A N 1
ATOM 3240 C CA . ASN A 1 444 ? 22.635 -0.934 13.255 1.00 85.25 444 ASN A CA 1
ATOM 3241 C C . ASN A 1 444 ? 21.170 -0.958 13.760 1.00 85.25 444 ASN A C 1
ATOM 3243 O O . ASN A 1 444 ? 20.870 -1.344 14.900 1.00 85.25 444 ASN A O 1
ATOM 3247 N N . GLY A 1 445 ? 20.228 -0.556 12.903 1.00 86.25 445 GLY A N 1
ATOM 3248 C CA . GLY A 1 445 ? 18.804 -0.514 13.211 1.00 86.25 445 GLY A CA 1
ATOM 3249 C C . GLY A 1 445 ? 18.409 0.672 14.090 1.00 86.25 445 GLY A C 1
ATOM 3250 O O . GLY A 1 445 ? 17.501 0.538 14.917 1.00 86.25 445 GLY A O 1
ATOM 3251 N N . ALA A 1 446 ? 19.126 1.793 13.970 1.00 91.88 446 ALA A N 1
ATOM 3252 C CA . ALA A 1 446 ? 18.813 3.037 14.659 1.00 91.88 446 ALA A CA 1
ATOM 3253 C C . ALA A 1 446 ? 17.546 3.695 14.087 1.00 91.88 446 ALA A C 1
ATOM 3255 O O . ALA A 1 446 ? 17.329 3.738 12.876 1.00 91.88 446 ALA A O 1
ATOM 3256 N N . MET A 1 447 ? 16.720 4.230 14.983 1.00 92.31 447 MET A N 1
ATOM 3257 C CA . MET A 1 447 ? 15.505 4.983 14.657 1.00 92.31 447 MET A CA 1
ATOM 3258 C C . MET A 1 447 ? 15.755 6.489 14.642 1.00 92.31 447 MET A C 1
ATOM 3260 O O . MET A 1 447 ? 15.081 7.237 13.938 1.00 92.31 447 MET A O 1
ATOM 3264 N N . TRP A 1 448 ? 16.706 6.932 15.461 1.00 93.88 448 TRP A N 1
ATOM 3265 C CA . TRP A 1 448 ? 16.900 8.332 15.788 1.00 93.88 448 TRP A CA 1
ATOM 3266 C C . TRP A 1 448 ? 18.389 8.629 15.931 1.00 93.88 448 TRP A C 1
ATOM 3268 O O . TRP A 1 448 ? 19.065 8.019 16.755 1.00 93.88 448 TRP A O 1
ATOM 3278 N N . TYR A 1 449 ? 18.910 9.548 15.118 1.00 93.88 449 TYR A N 1
ATOM 3279 C CA . TYR A 1 449 ? 20.284 10.037 15.247 1.00 93.88 449 TYR A CA 1
ATOM 3280 C C . TYR A 1 449 ? 20.298 11.449 15.838 1.00 93.88 449 TYR A C 1
ATOM 3282 O O . TYR A 1 449 ? 19.845 12.392 15.195 1.00 93.88 449 TYR A O 1
ATOM 3290 N N . THR A 1 450 ? 20.803 11.606 17.064 1.00 92.12 450 THR A N 1
ATOM 3291 C CA . THR A 1 450 ? 20.641 12.846 17.848 1.00 92.12 450 THR A CA 1
ATOM 3292 C C . THR A 1 450 ? 21.489 14.024 17.364 1.00 92.12 450 THR A C 1
ATOM 3294 O O . THR A 1 450 ? 21.290 15.135 17.843 1.00 92.12 450 THR A O 1
ATOM 3297 N N . ASP A 1 451 ? 22.428 13.811 16.436 1.00 89.62 451 ASP A N 1
ATOM 3298 C CA . ASP A 1 451 ? 23.233 14.885 15.825 1.00 89.62 451 ASP A CA 1
ATOM 3299 C C . ASP A 1 451 ? 22.608 15.466 14.548 1.00 89.62 451 ASP A C 1
ATOM 3301 O O . ASP A 1 451 ? 23.167 16.368 13.928 1.00 89.62 451 ASP A O 1
ATOM 3305 N N . ASN A 1 452 ? 21.445 14.963 14.124 1.00 89.19 452 ASN A N 1
ATOM 3306 C CA . ASN A 1 452 ? 20.738 15.560 13.000 1.00 89.19 452 ASN A CA 1
ATOM 3307 C C . ASN A 1 452 ? 20.281 16.989 13.362 1.00 89.19 452 ASN A C 1
ATOM 3309 O O . ASN A 1 452 ? 19.755 17.231 14.449 1.00 89.19 452 ASN A O 1
ATOM 3313 N N . ALA A 1 453 ? 20.447 17.932 12.428 1.00 87.75 453 ALA A N 1
ATOM 3314 C CA . ALA A 1 453 ? 20.171 19.357 12.636 1.00 87.75 453 ALA A CA 1
ATOM 3315 C C . ALA A 1 453 ? 18.711 19.674 13.023 1.00 87.75 453 ALA A C 1
ATOM 3317 O O . ALA A 1 453 ? 18.435 20.755 13.542 1.00 87.75 453 ALA A O 1
ATOM 3318 N N . ASN A 1 454 ? 17.782 18.740 12.796 1.00 85.31 454 ASN A N 1
ATOM 3319 C CA . ASN A 1 454 ? 16.378 18.860 13.191 1.00 85.31 454 ASN A CA 1
ATOM 3320 C C . ASN A 1 454 ? 16.130 18.611 14.692 1.00 85.31 454 ASN A C 1
ATOM 3322 O O . ASN A 1 454 ? 15.011 18.820 15.167 1.00 85.31 454 ASN A O 1
ATOM 3326 N N . TYR A 1 455 ? 17.147 18.179 15.445 1.00 90.56 455 TYR A N 1
ATOM 3327 C CA . TYR A 1 455 ? 17.045 17.917 16.878 1.00 90.56 455 TYR A CA 1
ATOM 3328 C C . TYR A 1 455 ? 17.800 18.968 17.692 1.00 90.56 455 TYR A C 1
ATOM 3330 O O . TYR A 1 455 ? 19.022 19.096 17.638 1.00 90.56 455 TYR A O 1
ATOM 3338 N N . GLY A 1 456 ? 17.047 19.729 18.486 1.00 88.94 456 GLY A N 1
ATOM 3339 C CA . GLY A 1 456 ? 17.593 20.684 19.443 1.00 88.94 456 GLY A CA 1
ATOM 3340 C C . GLY A 1 456 ? 18.050 20.022 20.744 1.00 88.94 456 GLY A C 1
ATOM 3341 O O . GLY A 1 456 ? 17.697 18.883 21.053 1.00 88.94 456 GLY A O 1
ATOM 3342 N N . ARG A 1 457 ? 18.804 20.767 21.555 1.00 91.38 457 ARG A N 1
ATOM 3343 C CA . ARG A 1 457 ? 19.140 20.360 22.926 1.00 91.38 457 ARG A CA 1
ATOM 3344 C C . ARG A 1 457 ? 17.942 20.570 23.850 1.00 91.38 457 ARG A C 1
ATOM 3346 O O . ARG A 1 457 ? 17.269 21.591 23.751 1.00 91.38 457 ARG A O 1
ATOM 3353 N N . GLY A 1 458 ? 17.745 19.657 24.794 1.00 94.00 458 GLY A N 1
ATOM 3354 C CA . GLY A 1 458 ? 16.740 19.780 25.848 1.00 94.00 458 GLY A CA 1
ATOM 3355 C C . GLY A 1 458 ? 16.141 18.432 26.232 1.00 94.00 458 GLY A C 1
ATOM 3356 O O . GLY A 1 458 ? 16.660 17.384 25.853 1.00 94.00 458 GLY A O 1
ATOM 3357 N N . GLU A 1 459 ? 15.056 18.478 26.997 1.00 95.62 459 GLU A N 1
ATOM 3358 C CA . GLU A 1 459 ? 14.316 17.294 27.427 1.00 95.62 459 GLU A CA 1
ATOM 3359 C C . GLU A 1 459 ? 13.317 16.860 26.350 1.00 95.62 459 GLU A C 1
ATOM 3361 O O . GLU A 1 459 ? 12.464 17.642 25.936 1.00 95.62 459 GLU A O 1
ATOM 3366 N N . TYR A 1 460 ? 13.417 15.606 25.915 1.00 95.56 460 TYR A N 1
ATOM 3367 C CA . TYR A 1 460 ? 12.453 14.982 25.013 1.00 95.56 460 TYR A CA 1
ATOM 3368 C C . TYR A 1 460 ? 11.564 14.037 25.810 1.00 95.56 460 TYR A C 1
ATOM 3370 O O . TYR A 1 460 ? 12.039 13.338 26.705 1.00 95.56 460 TYR A O 1
ATOM 3378 N N . LYS A 1 461 ? 10.286 13.965 25.443 1.00 96.00 461 LYS A N 1
ATOM 3379 C CA . LYS A 1 461 ? 9.343 12.998 26.019 1.00 96.00 461 LYS A CA 1
ATOM 3380 C C . LYS A 1 461 ? 9.010 11.954 24.975 1.00 96.00 461 LYS A C 1
ATOM 3382 O O . LYS A 1 461 ? 8.604 12.318 23.877 1.00 96.00 461 LYS A O 1
ATOM 3387 N N . ALA A 1 462 ? 9.147 10.678 25.311 1.00 95.44 462 ALA A N 1
ATOM 3388 C CA . ALA A 1 462 ? 8.747 9.586 24.437 1.00 95.44 462 ALA A CA 1
ATOM 3389 C C . ALA A 1 462 ? 7.724 8.695 25.138 1.00 95.44 462 ALA A C 1
ATOM 3391 O O . ALA A 1 462 ? 7.890 8.358 26.307 1.00 95.44 462 ALA A O 1
ATOM 3392 N N . TRP A 1 463 ? 6.673 8.309 24.425 1.00 94.56 463 TRP A N 1
ATOM 3393 C CA . TRP A 1 463 ? 5.654 7.395 24.931 1.00 94.56 463 TRP A CA 1
ATOM 3394 C C . TRP A 1 463 ? 5.087 6.543 23.799 1.00 94.56 463 TRP A C 1
ATOM 3396 O O . TRP A 1 463 ? 5.350 6.792 22.623 1.00 94.56 463 TRP A O 1
ATOM 3406 N N . ALA A 1 464 ? 4.337 5.507 24.155 1.00 93.31 464 ALA A N 1
ATOM 3407 C CA . ALA A 1 464 ? 3.726 4.589 23.209 1.00 93.31 464 ALA A CA 1
ATOM 3408 C C . ALA A 1 464 ? 2.214 4.532 23.435 1.00 93.31 464 ALA A C 1
ATOM 3410 O O . ALA A 1 464 ? 1.742 4.601 24.566 1.00 93.31 464 ALA A O 1
ATOM 3411 N N . GLU A 1 465 ? 1.458 4.400 22.352 1.00 87.88 465 GLU A N 1
ATOM 3412 C CA . GLU A 1 465 ? 0.003 4.284 22.375 1.00 87.88 465 GLU A CA 1
ATOM 3413 C C . GLU A 1 465 ? -0.433 3.098 21.516 1.00 87.88 465 GLU A C 1
ATOM 3415 O O . GLU A 1 465 ? 0.078 2.904 20.417 1.00 87.88 465 GLU A O 1
ATOM 3420 N N . CYS A 1 466 ? -1.415 2.331 21.980 1.00 83.62 466 CYS A N 1
ATOM 3421 C CA . CYS A 1 466 ? -2.052 1.262 21.215 1.00 83.62 466 CYS A CA 1
ATOM 3422 C C . CYS A 1 466 ? -3.563 1.460 21.293 1.00 83.62 466 CYS A C 1
ATOM 3424 O O . CYS A 1 466 ? -4.091 1.610 22.391 1.00 83.62 466 CYS A O 1
ATOM 3426 N N . ASN A 1 467 ? -4.253 1.456 20.150 1.00 80.81 467 ASN A N 1
ATOM 3427 C CA . ASN A 1 467 ? -5.718 1.510 20.106 1.00 80.81 467 ASN A CA 1
ATOM 3428 C C . ASN A 1 467 ? -6.308 0.287 19.393 1.00 80.81 467 ASN A C 1
ATOM 3430 O O . ASN A 1 467 ? -7.147 0.408 18.499 1.00 80.81 467 ASN A O 1
ATOM 3434 N N . LEU A 1 468 ? -5.819 -0.902 19.754 1.00 81.25 468 LEU A N 1
ATOM 3435 C CA . LEU A 1 468 ? -6.346 -2.172 19.260 1.00 81.25 468 LEU A CA 1
ATOM 3436 C C . LEU A 1 468 ? -7.856 -2.232 19.512 1.00 81.25 468 LEU A C 1
ATOM 3438 O O . LEU A 1 468 ? -8.278 -2.179 20.659 1.00 81.25 468 LEU A O 1
ATOM 3442 N N . ASN A 1 469 ? -8.666 -2.320 18.457 1.00 74.31 469 ASN A N 1
ATOM 3443 C CA . ASN A 1 469 ? -10.126 -2.422 18.564 1.00 74.31 469 ASN A CA 1
ATOM 3444 C C . ASN A 1 469 ? -10.769 -1.361 19.494 1.00 74.31 469 ASN A C 1
ATOM 3446 O O . ASN A 1 469 ? -11.685 -1.676 20.250 1.00 74.31 469 ASN A O 1
ATOM 3450 N N . GLY A 1 470 ? -10.280 -0.113 19.484 1.00 69.94 470 GLY A N 1
ATOM 3451 C CA . GLY A 1 470 ? -10.832 0.963 20.325 1.00 69.94 470 GLY A CA 1
ATOM 3452 C C . GLY A 1 470 ? -10.488 0.848 21.816 1.00 69.94 470 GLY A C 1
ATOM 3453 O O . GLY A 1 470 ? -11.100 1.522 22.642 1.00 69.94 470 GLY A O 1
ATOM 3454 N N . MET A 1 471 ? -9.523 -0.007 22.170 1.00 78.19 471 MET A N 1
ATOM 3455 C CA . MET A 1 471 ? -9.127 -0.275 23.551 1.00 78.19 471 MET A CA 1
ATOM 3456 C C . MET A 1 471 ? -8.752 0.984 24.325 1.00 78.19 471 MET A C 1
ATOM 3458 O O . MET A 1 471 ? -9.219 1.155 25.443 1.00 78.19 471 MET A O 1
ATOM 3462 N N . LYS A 1 472 ? -7.967 1.895 23.740 1.00 76.19 472 LYS A N 1
ATOM 3463 C CA . LYS A 1 472 ? -7.539 3.128 24.418 1.00 76.19 472 LYS A CA 1
ATOM 3464 C C . LYS A 1 472 ? -8.724 4.018 24.786 1.00 76.19 472 LYS A C 1
ATOM 3466 O O . LYS A 1 472 ? -8.711 4.641 25.839 1.00 76.19 472 LYS A O 1
ATOM 3471 N N . ASP A 1 473 ? -9.735 4.064 23.924 1.00 70.44 473 ASP A N 1
ATOM 3472 C CA . ASP A 1 473 ? -10.889 4.951 24.087 1.00 70.44 473 ASP A CA 1
ATOM 3473 C C . ASP A 1 473 ? -11.859 4.453 25.177 1.00 70.44 473 ASP A C 1
ATOM 3475 O O . ASP A 1 473 ? -12.655 5.230 25.701 1.00 70.44 473 ASP A O 1
ATOM 3479 N N . ASN A 1 474 ? -11.776 3.166 25.538 1.00 67.56 474 ASN A N 1
ATOM 3480 C CA . ASN A 1 474 ? -12.689 2.485 26.464 1.00 67.56 474 ASN A CA 1
ATOM 3481 C C . ASN A 1 474 ? -12.002 1.907 27.715 1.00 67.56 474 ASN A C 1
ATOM 3483 O O . ASN A 1 474 ? -12.674 1.364 28.599 1.00 67.56 474 ASN A O 1
ATOM 3487 N N . TYR A 1 475 ? -10.674 1.976 27.785 1.00 72.06 475 TYR A N 1
ATOM 3488 C CA . TYR A 1 475 ? -9.901 1.581 28.955 1.00 72.06 475 TYR A CA 1
ATOM 3489 C C . TYR A 1 475 ? -10.087 2.607 30.085 1.00 72.06 475 TYR A C 1
ATOM 3491 O O . TYR A 1 475 ? -10.407 3.764 29.822 1.00 72.06 475 TYR A O 1
ATOM 3499 N N . LYS A 1 476 ? -9.973 2.168 31.348 1.00 57.06 476 LYS A N 1
ATOM 3500 C CA . LYS A 1 476 ? -10.284 2.955 32.560 1.00 57.06 476 LYS A CA 1
ATOM 3501 C C . LYS A 1 476 ? -9.733 4.391 32.452 1.00 57.06 476 LYS A C 1
ATOM 3503 O O . LYS A 1 476 ? -8.527 4.568 32.462 1.00 57.06 476 LYS A O 1
ATOM 3508 N N . ASP A 1 477 ? -10.647 5.366 32.380 1.00 47.06 477 ASP A N 1
ATOM 3509 C CA . ASP A 1 477 ? -10.407 6.812 32.208 1.00 47.06 477 ASP A CA 1
ATOM 3510 C C . ASP A 1 477 ? -9.624 7.208 30.918 1.00 47.06 477 ASP A C 1
ATOM 3512 O O . ASP A 1 477 ? -8.445 6.882 30.773 1.00 47.06 477 ASP A O 1
ATOM 3516 N N . PRO A 1 478 ? -10.222 7.998 29.995 1.00 39.56 478 PRO A N 1
ATOM 3517 C CA . PRO A 1 478 ? -9.560 8.516 28.786 1.00 39.56 478 PRO A CA 1
ATOM 3518 C C . PRO A 1 478 ? -8.251 9.298 29.019 1.00 39.56 478 PRO A C 1
ATOM 3520 O O . PRO A 1 478 ? -7.547 9.607 28.055 1.00 39.56 478 PRO A O 1
ATOM 3523 N N . SER A 1 479 ? -7.931 9.663 30.265 1.00 39.94 479 SER A N 1
ATOM 3524 C CA . SER A 1 479 ? -6.683 10.335 30.643 1.00 39.94 479 SER A CA 1
ATOM 3525 C C . SER A 1 479 ? -5.468 9.407 30.786 1.00 39.94 479 SER A C 1
ATOM 3527 O O . SER A 1 479 ? -4.348 9.915 30.843 1.00 39.94 479 SER A O 1
ATOM 3529 N N . GLY A 1 480 ? -5.651 8.080 30.774 1.00 38.41 480 GLY A N 1
ATOM 3530 C CA . GLY A 1 480 ? -4.546 7.114 30.795 1.00 38.41 480 GLY A CA 1
ATOM 3531 C C . GLY A 1 480 ? -3.708 7.133 32.080 1.00 38.41 480 GLY A C 1
ATOM 3532 O O . GLY A 1 480 ? -2.486 6.995 31.995 1.00 38.41 480 GLY A O 1
ATOM 3533 N N . ALA A 1 481 ? -4.351 7.338 33.236 1.00 34.16 481 ALA A N 1
ATOM 3534 C CA . ALA A 1 481 ? -3.726 7.325 34.563 1.00 34.16 481 ALA A CA 1
ATOM 3535 C C . ALA A 1 481 ? -3.812 5.959 35.257 1.00 34.16 481 ALA A C 1
ATOM 3537 O O . ALA A 1 481 ? -4.897 5.333 35.205 1.00 34.16 481 ALA A O 1
#